Protein AF-A0A932SUT6-F1 (afdb_monomer_lite)

Radius of gyration: 27.33 Å; chains: 1; bounding box: 60×57×84 Å

Structure (mmCIF, N/CA/C/O backbone):
data_AF-A0A932SUT6-F1
#
_entry.id   AF-A0A932SUT6-F1
#
loop_
_atom_site.group_PDB
_atom_site.id
_atom_site.type_symbol
_atom_site.label_atom_id
_atom_site.label_alt_id
_atom_site.label_comp_id
_atom_site.label_asym_id
_atom_site.label_entity_id
_atom_site.label_seq_id
_atom_site.pdbx_PDB_ins_code
_atom_site.Cartn_x
_atom_site.Cartn_y
_atom_site.C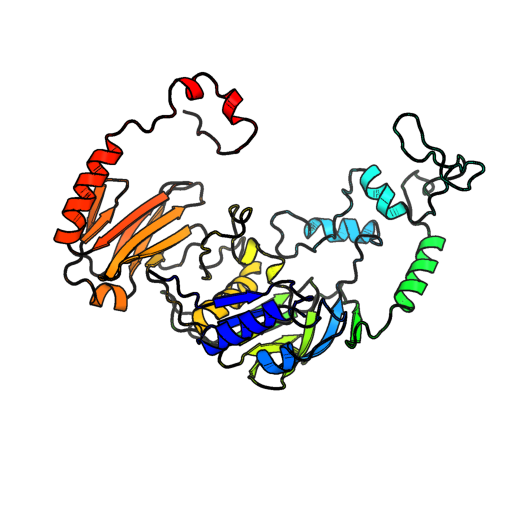artn_z
_atom_site.occupancy
_atom_site.B_iso_or_equiv
_atom_site.auth_seq_id
_atom_site.auth_comp_id
_atom_site.auth_asym_id
_atom_site.auth_atom_id
_atom_site.pdbx_PDB_model_num
ATOM 1 N N . CYS A 1 1 ? 3.742 11.958 24.070 1.00 36.28 1 CYS A N 1
ATOM 2 C CA . CYS A 1 1 ? 3.672 10.869 23.073 1.00 36.28 1 CYS A CA 1
ATOM 3 C C . CYS A 1 1 ? 4.644 11.099 21.917 1.00 36.28 1 CYS A C 1
ATOM 5 O O . CYS A 1 1 ? 4.339 11.877 21.024 1.00 36.28 1 CYS A O 1
ATOM 7 N N . LEU A 1 2 ? 5.806 10.439 21.913 1.00 37.38 2 LEU A N 1
ATOM 8 C CA . LEU A 1 2 ? 6.631 10.325 20.704 1.00 37.38 2 LEU A CA 1
ATOM 9 C C . LEU A 1 2 ? 6.022 9.222 19.827 1.00 37.38 2 LEU A C 1
ATOM 11 O O . LEU A 1 2 ? 5.922 8.076 20.261 1.00 37.38 2 LEU A O 1
ATOM 15 N N . LEU A 1 3 ? 5.568 9.572 18.623 1.00 51.16 3 LEU A N 1
ATOM 16 C CA . LEU A 1 3 ? 5.090 8.610 17.629 1.00 51.16 3 LEU A CA 1
ATOM 17 C C . LEU A 1 3 ? 6.241 7.658 17.268 1.00 51.16 3 LEU A C 1
ATOM 19 O O . LEU A 1 3 ? 7.217 8.071 16.644 1.00 51.16 3 LEU A O 1
ATOM 23 N N . ARG A 1 4 ? 6.146 6.384 17.666 1.00 65.75 4 ARG A N 1
ATOM 24 C CA . ARG A 1 4 ? 7.080 5.346 17.215 1.00 65.75 4 ARG A CA 1
ATOM 25 C C . ARG A 1 4 ? 6.541 4.732 15.930 1.00 65.75 4 ARG A C 1
ATOM 27 O O . ARG A 1 4 ? 5.592 3.955 15.961 1.00 65.75 4 ARG A O 1
ATOM 34 N N . PHE A 1 5 ? 7.154 5.073 14.804 1.00 72.12 5 PHE A N 1
ATOM 35 C CA . PHE A 1 5 ? 6.900 4.383 13.543 1.00 72.12 5 PHE A CA 1
ATOM 36 C C . PHE A 1 5 ? 7.447 2.950 13.628 1.00 72.12 5 PHE A C 1
ATOM 38 O O . PHE A 1 5 ? 8.544 2.734 14.140 1.00 72.12 5 PHE A O 1
ATOM 45 N N . LEU A 1 6 ? 6.672 1.971 13.156 1.00 78.56 6 LEU A N 1
ATOM 46 C CA . LEU A 1 6 ? 7.059 0.550 13.145 1.00 78.56 6 LEU A CA 1
ATOM 47 C C . LEU A 1 6 ? 7.324 0.027 11.727 1.00 78.56 6 LEU A C 1
ATOM 49 O O . LEU A 1 6 ? 8.069 -0.934 11.556 1.00 78.56 6 LEU A O 1
ATOM 53 N N . VAL A 1 7 ? 6.766 0.694 10.711 1.00 80.00 7 VAL A N 1
ATOM 54 C CA . VAL A 1 7 ? 6.888 0.323 9.298 1.00 80.00 7 VAL A CA 1
ATOM 55 C C . VAL A 1 7 ? 7.366 1.521 8.480 1.00 80.00 7 VAL A C 1
ATOM 57 O O . VAL A 1 7 ? 6.833 2.619 8.634 1.00 80.00 7 VAL A O 1
ATOM 60 N N . GLY A 1 8 ? 8.336 1.302 7.594 1.00 81.94 8 GLY A N 1
ATOM 61 C CA . GLY A 1 8 ? 8.723 2.227 6.528 1.00 81.94 8 GLY A CA 1
ATOM 62 C C . GLY A 1 8 ? 8.463 1.604 5.156 1.00 81.94 8 GLY A C 1
ATOM 63 O O . GLY A 1 8 ? 8.721 0.417 4.963 1.00 81.94 8 GLY A O 1
ATOM 64 N N . ILE A 1 9 ? 7.957 2.386 4.203 1.00 78.44 9 ILE A N 1
ATOM 65 C CA . ILE A 1 9 ? 7.637 1.921 2.846 1.00 78.44 9 ILE A CA 1
ATOM 66 C C . ILE A 1 9 ? 8.390 2.791 1.833 1.00 78.44 9 ILE A C 1
ATOM 68 O O . ILE A 1 9 ? 8.208 4.005 1.803 1.00 78.44 9 ILE A O 1
ATOM 72 N N . ALA A 1 10 ? 9.230 2.171 1.004 1.00 78.69 10 ALA A N 1
ATOM 73 C CA . ALA A 1 10 ? 9.975 2.814 -0.076 1.00 78.69 10 ALA A CA 1
ATOM 74 C C . ALA A 1 10 ? 9.474 2.301 -1.435 1.00 78.69 10 ALA A C 1
ATOM 76 O O . ALA A 1 10 ? 9.824 1.202 -1.869 1.00 78.69 10 ALA A O 1
ATOM 77 N N . ILE A 1 11 ? 8.639 3.098 -2.103 1.00 73.62 11 ILE A N 1
ATOM 78 C CA . ILE A 1 11 ? 8.033 2.762 -3.397 1.00 73.62 11 ILE A CA 1
ATOM 79 C C . ILE A 1 11 ? 8.591 3.682 -4.477 1.00 73.62 11 ILE A C 1
ATOM 81 O O . ILE A 1 11 ? 8.697 4.892 -4.278 1.00 73.62 11 ILE A O 1
ATOM 85 N N . GLY A 1 12 ? 8.957 3.106 -5.624 1.00 67.81 12 GLY A N 1
ATOM 86 C CA . GLY A 1 12 ? 9.395 3.862 -6.802 1.00 67.81 12 GLY A CA 1
ATOM 87 C C . GLY A 1 12 ? 10.637 4.730 -6.575 1.00 67.81 12 GLY A C 1
ATOM 88 O O . GLY A 1 12 ? 10.921 5.619 -7.371 1.00 67.81 12 GLY A O 1
ATOM 89 N N . SER A 1 13 ? 11.383 4.464 -5.504 1.00 67.56 13 SER A N 1
ATOM 90 C CA . SER A 1 13 ? 12.487 5.288 -5.015 1.00 67.56 13 SER A CA 1
ATOM 91 C C . SER A 1 13 ? 13.825 4.732 -5.502 1.00 67.56 13 SER A C 1
ATOM 93 O O . SER A 1 13 ? 14.709 4.460 -4.695 1.00 67.56 13 SER A O 1
ATOM 95 N N . GLU A 1 14 ? 13.956 4.480 -6.811 1.00 79.69 14 GLU A N 1
ATOM 96 C CA . GLU A 1 14 ? 15.175 3.909 -7.426 1.00 79.69 14 GLU A CA 1
ATOM 97 C C . GLU A 1 14 ? 16.421 4.714 -7.028 1.00 79.69 14 GLU A C 1
ATOM 99 O O . GLU A 1 14 ? 17.434 4.159 -6.598 1.00 79.69 14 GLU A O 1
ATOM 104 N N . TRP A 1 15 ? 16.274 6.035 -7.068 1.00 80.62 15 TRP A N 1
ATOM 105 C CA . TRP A 1 15 ? 17.271 7.024 -6.696 1.00 80.62 15 TRP A CA 1
ATOM 106 C C . TRP A 1 15 ? 17.143 7.412 -5.222 1.00 80.62 15 TRP A C 1
ATOM 108 O O . TRP A 1 15 ? 16.078 7.815 -4.759 1.00 80.62 15 TRP A O 1
ATOM 118 N N . SER A 1 16 ? 18.244 7.325 -4.477 1.00 83.69 16 SER A N 1
ATOM 119 C CA . SER A 1 16 ? 18.289 7.663 -3.052 1.00 83.69 16 SER A CA 1
ATOM 120 C C . SER A 1 16 ? 19.526 8.486 -2.69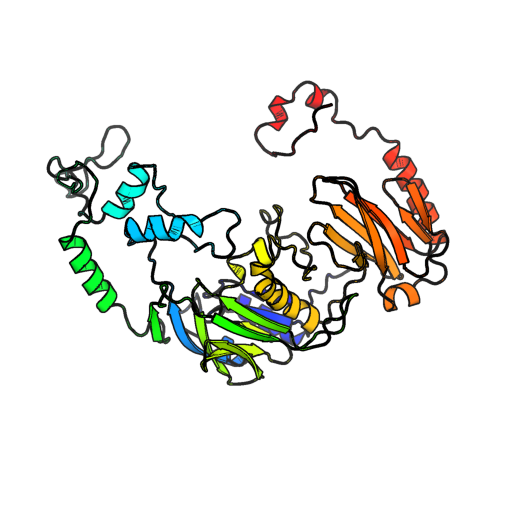8 1.00 83.69 16 SER A C 1
ATOM 122 O O . SER A 1 16 ? 20.568 8.388 -3.347 1.00 83.69 16 SER A O 1
ATOM 124 N N . THR A 1 17 ? 19.433 9.293 -1.640 1.00 85.69 17 THR A N 1
ATOM 125 C CA . THR A 1 17 ? 20.582 10.017 -1.075 1.00 85.69 17 THR A CA 1
ATOM 126 C C . THR A 1 17 ? 21.225 9.226 0.072 1.00 85.69 17 THR A C 1
ATOM 128 O O . THR A 1 17 ? 20.545 8.418 0.720 1.00 85.69 17 THR A O 1
ATOM 131 N N . PRO A 1 18 ? 22.504 9.489 0.410 1.00 86.12 18 PRO A N 1
ATOM 132 C CA . PRO A 1 18 ? 23.139 8.905 1.593 1.00 86.12 18 PRO A CA 1
ATOM 133 C C . PRO A 1 18 ? 22.350 9.148 2.888 1.00 86.1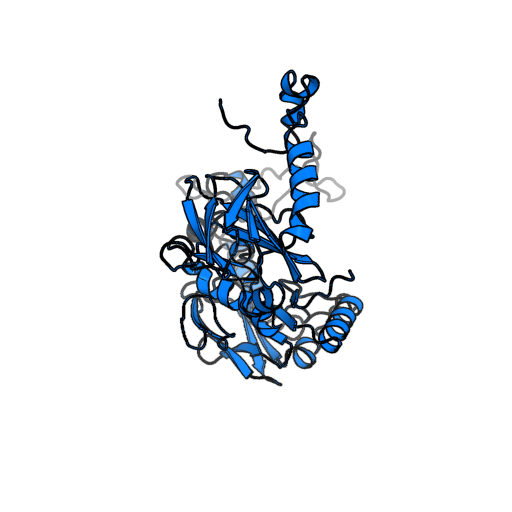2 18 PRO A C 1
ATOM 135 O O . PRO A 1 18 ? 22.270 8.267 3.742 1.00 86.12 18 PRO A O 1
ATOM 138 N N . ALA A 1 19 ? 21.713 10.318 3.014 1.00 85.44 19 ALA A N 1
ATOM 139 C CA . ALA A 1 19 ? 20.910 10.675 4.179 1.00 85.44 19 ALA A CA 1
ATOM 140 C C . ALA A 1 19 ? 19.664 9.787 4.335 1.00 85.44 19 ALA A C 1
ATOM 142 O O . ALA A 1 19 ? 19.382 9.327 5.441 1.00 85.44 19 ALA A O 1
ATOM 143 N N . ILE A 1 20 ? 18.940 9.503 3.243 1.00 84.75 20 ILE A N 1
ATOM 144 C CA . ILE A 1 20 ? 17.775 8.602 3.273 1.00 84.75 20 ILE A CA 1
ATOM 145 C C . ILE A 1 20 ? 18.210 7.192 3.672 1.00 84.75 20 ILE A C 1
ATOM 147 O O . ILE A 1 20 ? 17.610 6.591 4.560 1.00 84.75 20 ILE A O 1
ATOM 151 N N . ARG A 1 21 ? 19.292 6.686 3.074 1.00 90.12 21 ARG A N 1
ATOM 152 C CA . ARG A 1 21 ? 19.823 5.353 3.390 1.00 90.12 21 ARG A CA 1
ATOM 153 C C . ARG A 1 21 ? 20.239 5.229 4.850 1.00 90.12 21 ARG A C 1
ATOM 155 O O . ARG A 1 21 ? 19.906 4.235 5.485 1.00 90.12 21 ARG A O 1
ATOM 162 N N . ARG A 1 22 ? 20.890 6.257 5.404 1.00 89.62 22 ARG A N 1
ATOM 163 C CA . ARG A 1 22 ? 21.226 6.309 6.832 1.00 89.62 22 ARG A CA 1
ATOM 164 C C . ARG A 1 22 ? 19.975 6.255 7.709 1.00 89.62 22 ARG A C 1
ATOM 166 O O . ARG A 1 22 ? 19.921 5.424 8.602 1.00 89.62 22 ARG A O 1
ATOM 173 N N . ARG A 1 23 ? 18.945 7.054 7.406 1.00 89.50 23 ARG A N 1
ATOM 174 C CA . ARG A 1 23 ? 17.670 7.030 8.150 1.00 89.50 23 ARG A CA 1
ATOM 175 C C . ARG A 1 23 ? 16.991 5.661 8.103 1.00 89.50 23 ARG A C 1
ATOM 177 O O . ARG A 1 23 ? 16.452 5.225 9.112 1.00 89.50 23 ARG A O 1
ATOM 184 N N . ILE A 1 24 ? 17.033 4.982 6.956 1.00 90.88 24 ILE A N 1
ATOM 185 C CA . ILE A 1 24 ? 16.520 3.613 6.809 1.00 90.88 24 ILE A CA 1
ATOM 186 C C . ILE A 1 24 ? 17.317 2.647 7.692 1.00 90.88 24 ILE A C 1
ATOM 188 O O . ILE A 1 24 ? 16.717 1.870 8.431 1.00 90.88 24 ILE A O 1
ATOM 192 N N . SER A 1 25 ? 18.649 2.714 7.663 1.00 93.38 25 SER A N 1
ATOM 193 C CA . SER A 1 25 ? 19.502 1.885 8.521 1.00 93.38 25 SER A CA 1
ATOM 194 C C . SER A 1 25 ? 19.255 2.137 10.010 1.00 93.38 25 SER A C 1
ATOM 196 O O . SER A 1 25 ? 19.101 1.181 10.765 1.00 93.38 25 SER A O 1
ATOM 198 N N . ASP A 1 26 ? 19.157 3.401 10.429 1.00 92.06 26 ASP A N 1
ATOM 199 C CA . ASP A 1 26 ? 18.882 3.786 11.818 1.00 92.06 26 ASP A CA 1
ATOM 200 C C . ASP A 1 26 ? 17.499 3.277 12.264 1.00 92.06 26 ASP A C 1
ATOM 202 O O . ASP A 1 26 ? 17.340 2.733 13.358 1.00 92.06 26 ASP A O 1
ATOM 206 N N . PHE A 1 27 ? 16.498 3.383 11.387 1.00 90.62 27 PHE A N 1
ATOM 207 C CA . PHE A 1 27 ? 15.150 2.876 11.630 1.00 90.62 27 PHE A CA 1
ATOM 208 C C . PHE A 1 27 ? 15.115 1.349 11.793 1.00 90.62 27 PHE A C 1
ATOM 210 O O . PHE A 1 27 ? 14.490 0.834 12.724 1.00 90.62 27 PHE A O 1
ATOM 217 N N . LEU A 1 28 ? 15.829 0.618 10.934 1.00 92.50 28 LEU A N 1
ATOM 218 C CA . LEU A 1 28 ? 15.974 -0.837 11.032 1.00 92.50 28 LEU A CA 1
ATOM 219 C C . LEU A 1 28 ? 16.715 -1.253 12.309 1.00 92.50 28 LEU A C 1
ATOM 221 O O . LEU A 1 28 ? 16.323 -2.229 12.954 1.00 92.50 28 LEU A O 1
ATOM 225 N N . ALA A 1 29 ? 17.753 -0.506 12.699 1.00 91.94 29 ALA A N 1
ATOM 226 C CA . ALA A 1 29 ? 18.497 -0.728 13.938 1.00 91.94 29 ALA A CA 1
ATOM 227 C C . ALA A 1 29 ? 17.623 -0.504 15.185 1.00 91.94 29 ALA A C 1
ATOM 229 O O . ALA A 1 29 ? 17.753 -1.233 16.167 1.00 91.94 29 ALA A O 1
ATOM 230 N N . ALA A 1 30 ? 16.669 0.430 15.123 1.00 89.94 30 ALA A N 1
ATOM 231 C CA . ALA A 1 30 ? 15.665 0.662 16.166 1.00 89.94 30 ALA A CA 1
ATOM 232 C C . ALA A 1 30 ? 14.530 -0.392 16.201 1.00 89.94 30 ALA A C 1
ATOM 234 O O . ALA A 1 30 ? 13.571 -0.259 16.976 1.00 89.94 30 ALA A O 1
ATOM 235 N N . GLY A 1 31 ? 14.624 -1.440 15.374 1.00 89.38 31 GLY A N 1
ATOM 236 C CA . GLY A 1 31 ? 13.661 -2.539 15.292 1.00 89.38 31 GLY A CA 1
ATOM 237 C C . GLY A 1 31 ? 12.477 -2.281 14.360 1.00 89.38 31 GLY A C 1
ATOM 238 O O . GLY A 1 31 ? 11.514 -3.044 14.400 1.00 89.38 31 GLY A O 1
ATOM 239 N N . GLY A 1 32 ? 12.523 -1.224 13.547 1.00 89.88 32 GLY A N 1
ATOM 240 C CA . GLY A 1 32 ? 11.532 -0.991 12.501 1.00 89.88 32 GLY A CA 1
ATOM 241 C C . GLY A 1 32 ? 11.623 -2.026 11.379 1.00 89.88 32 GLY A C 1
ATOM 242 O O . GLY A 1 32 ? 12.648 -2.691 11.209 1.00 89.88 32 GLY A O 1
ATOM 243 N N . VAL A 1 33 ? 10.553 -2.149 10.594 1.00 89.75 33 VAL A N 1
ATOM 244 C CA . VAL A 1 33 ? 10.507 -2.999 9.397 1.00 89.75 33 VAL A CA 1
ATOM 245 C C . VAL A 1 33 ? 10.392 -2.144 8.149 1.00 89.75 33 VAL A C 1
ATOM 247 O O . VAL A 1 33 ? 9.559 -1.241 8.095 1.00 89.75 33 VAL A O 1
ATOM 250 N N . VAL A 1 34 ? 11.193 -2.439 7.127 1.00 89.62 34 VAL A N 1
ATOM 251 C CA . VAL A 1 34 ? 11.160 -1.692 5.864 1.00 89.62 34 VAL A CA 1
ATOM 252 C C . VAL A 1 34 ? 10.713 -2.576 4.713 1.00 89.62 34 VAL A C 1
ATOM 254 O O . VAL A 1 34 ? 11.260 -3.655 4.480 1.00 89.62 34 VAL A O 1
ATOM 257 N N . PHE A 1 35 ? 9.731 -2.079 3.974 1.00 87.56 35 PHE A N 1
ATOM 258 C CA . PHE A 1 35 ? 9.303 -2.616 2.695 1.00 87.56 35 PHE A CA 1
ATOM 259 C C . PHE A 1 35 ? 9.889 -1.772 1.563 1.00 87.56 35 PHE A C 1
ATOM 261 O O . PHE A 1 35 ? 9.791 -0.543 1.599 1.00 87.56 35 PHE A O 1
ATOM 268 N N . ALA A 1 36 ? 10.465 -2.413 0.550 1.00 87.56 36 ALA A N 1
ATOM 269 C CA . ALA A 1 36 ? 10.911 -1.747 -0.670 1.00 87.56 36 ALA A CA 1
ATOM 270 C C . ALA A 1 36 ? 10.482 -2.531 -1.908 1.00 87.56 36 ALA A C 1
ATOM 272 O O . ALA A 1 36 ? 10.406 -3.760 -1.869 1.00 87.56 36 ALA A O 1
ATOM 273 N N . ASN A 1 37 ? 10.232 -1.826 -3.012 1.00 83.06 37 ASN A N 1
ATOM 274 C CA . ASN A 1 37 ? 9.778 -2.460 -4.244 1.00 83.06 37 ASN A CA 1
ATOM 275 C C . ASN A 1 37 ? 10.681 -2.210 -5.459 1.00 83.06 37 ASN A C 1
ATOM 277 O O . ASN A 1 37 ? 11.466 -1.257 -5.478 1.00 83.06 37 ASN A O 1
ATOM 281 N N . ALA A 1 38 ? 10.535 -3.061 -6.475 1.00 82.69 38 ALA A N 1
ATOM 282 C CA . ALA A 1 38 ? 11.292 -3.054 -7.721 1.00 82.69 38 ALA A CA 1
ATOM 283 C C . ALA A 1 38 ? 12.791 -2.848 -7.472 1.00 82.69 38 ALA A C 1
ATOM 285 O O . ALA A 1 38 ? 13.417 -3.616 -6.752 1.00 82.69 38 ALA A O 1
ATOM 286 N N . ASP A 1 39 ? 13.384 -1.813 -8.045 1.00 83.81 39 ASP A N 1
ATOM 287 C CA . ASP A 1 39 ? 14.780 -1.447 -7.848 1.00 83.81 39 ASP A CA 1
ATOM 288 C C . ASP A 1 39 ? 14.963 -0.213 -6.957 1.00 83.81 39 ASP A C 1
ATOM 290 O O . ASP A 1 39 ? 15.934 0.531 -7.097 1.00 83.81 39 ASP A O 1
ATOM 294 N N . SER A 1 40 ? 14.050 0.010 -6.013 1.00 83.94 40 SER A N 1
ATOM 295 C CA . SER A 1 40 ? 14.180 1.088 -5.032 1.00 83.94 40 SER A CA 1
ATOM 296 C C . SER A 1 40 ? 15.494 0.997 -4.243 1.00 83.94 40 SER A C 1
ATOM 298 O O . SER A 1 40 ? 15.972 -0.089 -3.916 1.00 83.94 40 SER A O 1
ATOM 300 N N . LEU A 1 41 ? 16.049 2.164 -3.898 1.00 88.12 41 LEU A N 1
ATOM 301 C CA . LEU A 1 41 ? 17.236 2.361 -3.055 1.00 88.12 41 LEU A CA 1
ATOM 302 C C . LEU A 1 41 ? 18.541 1.829 -3.658 1.00 88.12 41 LEU A C 1
ATOM 304 O O . LEU A 1 41 ? 19.514 1.593 -2.942 1.00 88.12 41 LEU A O 1
ATOM 308 N N . SER A 1 42 ? 18.560 1.635 -4.972 1.00 89.44 42 SER A N 1
ATOM 309 C CA . SER A 1 42 ? 19.663 0.982 -5.665 1.00 89.44 42 SER A CA 1
ATOM 310 C C . SER A 1 42 ? 20.609 1.944 -6.365 1.00 89.44 42 SER A C 1
ATOM 312 O O . SER A 1 42 ? 21.753 1.572 -6.612 1.00 89.44 42 SER A O 1
ATOM 314 N N . LEU A 1 43 ? 20.175 3.176 -6.633 1.00 88.75 43 LEU A N 1
ATOM 315 C CA . LEU A 1 43 ? 21.001 4.230 -7.208 1.00 88.75 43 LEU A CA 1
ATOM 316 C C . LEU A 1 43 ? 21.272 5.330 -6.189 1.00 88.75 43 LEU A C 1
ATOM 318 O O . LEU A 1 43 ? 20.410 5.716 -5.389 1.00 88.75 43 LEU A O 1
ATOM 322 N N . ASP A 1 44 ? 22.489 5.855 -6.244 1.00 84.94 44 ASP A N 1
ATOM 323 C CA . ASP A 1 44 ? 22.898 7.011 -5.470 1.00 84.94 44 ASP A CA 1
ATOM 324 C C . ASP A 1 44 ? 22.791 8.295 -6.296 1.00 84.94 44 ASP A C 1
ATOM 326 O O . ASP A 1 44 ? 23.471 8.453 -7.309 1.00 84.94 44 ASP A O 1
ATOM 330 N N . ILE A 1 45 ? 21.968 9.236 -5.825 1.00 83.31 45 ILE A N 1
ATOM 331 C CA . ILE A 1 45 ? 21.751 10.528 -6.497 1.00 83.31 45 ILE A CA 1
ATOM 332 C C . ILE A 1 45 ? 23.057 11.313 -6.638 1.00 83.31 45 ILE A C 1
ATOM 334 O O . ILE A 1 45 ? 23.277 11.930 -7.673 1.00 83.31 45 ILE A O 1
ATOM 338 N N . SER A 1 46 ? 23.937 11.279 -5.632 1.00 79.69 46 SER A N 1
ATOM 339 C CA . SER A 1 46 ? 25.179 12.062 -5.663 1.00 79.69 46 SER A CA 1
ATOM 340 C C . SER A 1 46 ? 26.191 11.577 -6.697 1.00 79.69 46 SER A C 1
ATOM 342 O O . SER A 1 46 ? 26.966 12.381 -7.203 1.00 79.69 46 SER A O 1
ATOM 344 N N . THR A 1 47 ? 26.219 10.278 -6.994 1.00 82.81 47 THR A N 1
ATOM 345 C CA . THR A 1 47 ? 27.251 9.687 -7.860 1.00 82.81 47 THR A CA 1
ATOM 346 C C . THR A 1 47 ? 26.717 9.182 -9.193 1.00 82.81 47 THR A C 1
ATOM 348 O O . THR A 1 47 ? 27.511 8.887 -10.085 1.00 82.81 47 THR A O 1
ATOM 351 N N . GLY A 1 48 ? 25.398 9.041 -9.339 1.00 81.06 48 GLY A N 1
ATOM 352 C CA . GLY A 1 48 ? 24.789 8.410 -10.510 1.00 81.06 48 GLY A CA 1
ATOM 353 C C . GLY A 1 48 ? 25.081 6.914 -10.618 1.00 81.06 48 GLY A C 1
ATOM 354 O O . GLY A 1 48 ? 24.857 6.325 -11.670 1.00 81.06 48 GLY A O 1
ATOM 355 N N . ARG A 1 49 ? 25.621 6.292 -9.562 1.00 84.19 49 ARG A N 1
ATOM 356 C CA . ARG A 1 49 ? 26.072 4.898 -9.580 1.00 84.19 49 ARG A CA 1
ATOM 357 C C . ARG A 1 49 ? 25.142 3.999 -8.791 1.00 84.19 49 ARG A C 1
ATOM 359 O O . ARG A 1 49 ? 24.514 4.411 -7.813 1.00 84.19 49 ARG A O 1
ATOM 366 N N . ARG A 1 50 ? 25.115 2.736 -9.208 1.00 87.81 50 ARG A N 1
ATOM 367 C CA . ARG A 1 50 ? 24.473 1.669 -8.455 1.00 87.81 50 ARG A CA 1
ATOM 368 C C . ARG A 1 50 ? 25.298 1.319 -7.227 1.00 87.81 50 ARG A C 1
ATOM 370 O O . ARG A 1 50 ? 26.526 1.291 -7.275 1.00 87.81 50 ARG A O 1
ATOM 377 N N . ILE A 1 51 ? 24.600 1.079 -6.129 1.00 91.31 51 ILE A N 1
ATOM 378 C CA . ILE A 1 51 ? 25.177 0.792 -4.819 1.00 91.31 51 ILE A CA 1
ATOM 379 C C . ILE A 1 51 ? 24.652 -0.542 -4.300 1.00 91.31 51 ILE A C 1
ATOM 381 O O . ILE A 1 51 ? 23.572 -0.998 -4.668 1.00 91.31 51 ILE A O 1
ATOM 385 N N . ASP A 1 52 ? 25.403 -1.150 -3.391 1.00 91.88 52 ASP A N 1
ATOM 386 C CA . ASP A 1 52 ? 25.093 -2.451 -2.794 1.00 91.88 52 ASP A CA 1
ATOM 387 C C . ASP A 1 52 ? 24.110 -2.369 -1.613 1.00 91.88 52 ASP A C 1
ATOM 389 O O . ASP A 1 52 ? 23.974 -3.313 -0.838 1.00 91.88 52 ASP A O 1
ATOM 393 N N . PHE A 1 53 ? 23.398 -1.248 -1.459 1.00 94.19 53 PHE A N 1
ATOM 394 C CA . PHE A 1 53 ? 22.457 -1.058 -0.356 1.00 94.19 53 PHE A CA 1
ATOM 395 C C . PHE A 1 53 ? 21.331 -2.111 -0.343 1.00 94.19 53 PHE A C 1
ATOM 397 O O . PHE A 1 53 ? 21.105 -2.687 0.723 1.00 94.19 53 PHE A O 1
ATOM 404 N N . PRO A 1 54 ? 20.670 -2.454 -1.472 1.00 94.06 54 PRO A N 1
ATOM 405 C CA . PRO A 1 54 ? 19.698 -3.551 -1.494 1.00 94.06 54 PRO A CA 1
ATOM 406 C C . PRO A 1 54 ? 20.310 -4.901 -1.096 1.00 94.06 54 PRO A C 1
ATOM 408 O O . PRO A 1 54 ? 19.705 -5.655 -0.337 1.00 94.06 54 PRO A O 1
ATOM 411 N N . GLU A 1 55 ? 21.543 -5.176 -1.522 1.00 95.19 55 GLU A N 1
ATOM 412 C CA . GLU A 1 55 ? 22.249 -6.417 -1.186 1.00 95.19 55 GLU A CA 1
ATOM 413 C C . GLU A 1 55 ? 22.561 -6.497 0.311 1.00 95.19 55 GLU A C 1
ATOM 415 O O . GLU A 1 55 ? 22.288 -7.519 0.941 1.00 95.19 55 GLU A O 1
ATOM 420 N N . LYS A 1 56 ? 23.046 -5.403 0.906 1.00 94.88 56 LYS A N 1
ATOM 421 C CA . LYS A 1 56 ? 23.388 -5.326 2.334 1.00 94.88 56 LYS A CA 1
ATOM 422 C C . LYS A 1 56 ? 22.172 -5.303 3.260 1.00 94.88 56 LYS A C 1
ATOM 424 O O . LYS A 1 56 ? 22.235 -5.863 4.349 1.00 94.88 56 LYS A O 1
ATOM 429 N N . VAL A 1 57 ? 21.096 -4.619 2.869 1.00 95.38 57 VAL A N 1
ATOM 430 C CA . VAL A 1 57 ? 19.960 -4.307 3.760 1.00 95.38 57 VAL A CA 1
ATOM 431 C C . VAL A 1 57 ? 18.749 -5.203 3.506 1.00 95.38 57 VAL A C 1
ATOM 433 O O . VAL A 1 57 ? 18.051 -5.600 4.441 1.00 95.38 57 VAL A O 1
ATOM 436 N N . PHE A 1 58 ? 18.495 -5.548 2.247 1.00 95.31 58 PHE A N 1
ATOM 437 C CA . PHE A 1 58 ? 17.369 -6.392 1.842 1.00 95.31 58 PHE A CA 1
ATOM 438 C C . PHE A 1 58 ? 17.793 -7.818 1.490 1.00 95.31 58 PHE A C 1
ATOM 440 O O . PHE A 1 58 ? 16.931 -8.660 1.254 1.00 95.31 58 PHE A O 1
ATOM 447 N N . GLY A 1 59 ? 19.098 -8.107 1.490 1.00 96.31 59 GLY A N 1
ATOM 448 C CA . GLY A 1 59 ? 19.605 -9.445 1.213 1.00 96.31 59 GLY A CA 1
ATOM 449 C C . GLY A 1 59 ? 19.404 -9.871 -0.235 1.00 96.31 59 GLY A C 1
ATOM 450 O O . GLY A 1 59 ? 19.249 -11.059 -0.506 1.00 96.31 59 GLY A O 1
ATOM 451 N N . VAL A 1 60 ? 19.380 -8.923 -1.171 1.00 96.31 60 VAL A N 1
ATOM 452 C CA . VAL A 1 60 ? 19.154 -9.211 -2.588 1.00 96.31 60 VAL A CA 1
ATOM 453 C C . VAL A 1 60 ? 20.149 -8.482 -3.477 1.00 96.31 60 VAL A C 1
ATOM 455 O O . VAL A 1 60 ? 20.285 -7.260 -3.427 1.00 96.31 60 VAL A O 1
ATOM 458 N N . LYS A 1 61 ? 20.811 -9.237 -4.352 1.00 94.81 61 LYS A N 1
ATOM 459 C CA . LYS A 1 61 ? 21.590 -8.683 -5.455 1.00 94.81 61 LYS A CA 1
ATOM 460 C C . LYS A 1 61 ? 20.741 -8.717 -6.716 1.00 94.81 61 LYS A C 1
ATOM 462 O O . LYS A 1 61 ? 20.351 -9.792 -7.163 1.00 94.81 61 LYS A O 1
ATOM 467 N N . PHE A 1 62 ? 20.443 -7.554 -7.281 1.00 93.38 62 PHE A N 1
ATOM 468 C CA . PHE A 1 62 ? 19.670 -7.484 -8.517 1.00 93.38 62 PHE A CA 1
ATOM 469 C C . PHE A 1 62 ? 20.473 -8.049 -9.687 1.00 93.38 62 PHE A C 1
ATOM 471 O O . PHE A 1 62 ? 21.661 -7.761 -9.825 1.00 93.38 62 PHE A O 1
ATOM 478 N N . GLU A 1 63 ? 19.811 -8.849 -10.513 1.00 92.19 63 GLU A N 1
ATOM 479 C CA . GLU A 1 63 ? 20.428 -9.504 -11.668 1.00 92.19 63 GLU A CA 1
ATOM 480 C C . GLU A 1 63 ? 19.919 -8.895 -12.967 1.00 92.19 63 GLU A C 1
ATOM 482 O O . GLU A 1 63 ? 20.707 -8.588 -13.859 1.00 92.19 63 GLU A O 1
ATOM 487 N N . HIS A 1 64 ? 18.606 -8.674 -13.059 1.00 91.31 64 HIS A N 1
ATOM 488 C CA . HIS A 1 64 ? 17.984 -8.195 -14.286 1.00 91.31 64 HIS A CA 1
ATOM 489 C C . HIS A 1 64 ? 16.748 -7.350 -13.988 1.00 91.31 64 HIS A C 1
ATOM 491 O O . HIS A 1 64 ? 15.958 -7.678 -13.098 1.00 91.31 64 HIS A O 1
ATOM 497 N N . LYS A 1 65 ? 16.555 -6.277 -14.754 1.00 88.25 65 LYS A N 1
ATOM 498 C CA . LYS A 1 65 ? 15.341 -5.458 -14.730 1.00 88.25 65 LYS A CA 1
ATOM 499 C C . LYS A 1 65 ? 14.603 -5.600 -16.053 1.00 88.25 65 LYS A C 1
ATOM 501 O O . LYS A 1 65 ? 15.075 -5.176 -17.104 1.00 88.25 65 LYS A O 1
ATOM 506 N N . TYR A 1 66 ? 13.426 -6.196 -15.991 1.00 84.25 66 TYR A N 1
ATOM 507 C CA . TYR A 1 66 ? 12.512 -6.299 -17.111 1.00 84.25 66 TYR A CA 1
ATOM 508 C C . TYR A 1 66 ? 11.636 -5.056 -17.137 1.00 84.25 66 TYR A C 1
ATOM 510 O O . TYR A 1 66 ? 10.868 -4.798 -16.208 1.00 84.25 66 TYR A O 1
ATOM 518 N N . LYS A 1 67 ? 11.804 -4.253 -18.180 1.00 74.31 67 LYS A N 1
ATOM 519 C CA . LYS A 1 67 ? 11.077 -3.003 -18.373 1.00 74.31 67 LYS A CA 1
ATOM 520 C C . LYS A 1 67 ? 9.794 -3.286 -19.133 1.00 74.31 67 LYS A C 1
ATOM 522 O O . LYS A 1 67 ? 9.810 -4.022 -20.115 1.00 74.31 67 LYS A O 1
ATOM 527 N N . ASN A 1 68 ? 8.698 -2.666 -18.718 1.00 68.12 68 ASN A N 1
ATOM 528 C CA . ASN A 1 68 ? 7.560 -2.523 -19.613 1.00 68.12 68 ASN A CA 1
ATOM 529 C C . ASN A 1 68 ? 8.036 -1.786 -20.878 1.00 68.12 68 ASN A C 1
ATOM 531 O O . ASN A 1 68 ? 8.729 -0.774 -20.804 1.00 68.12 68 ASN A O 1
ATOM 535 N N . CYS A 1 69 ? 7.720 -2.332 -22.047 1.00 52.03 69 CYS A N 1
ATOM 536 C CA . CYS A 1 69 ? 8.303 -1.900 -23.325 1.00 52.03 69 CYS A CA 1
ATOM 537 C C . CYS A 1 69 ? 7.753 -0.576 -23.848 1.00 52.03 69 CYS A C 1
ATOM 539 O O . CYS A 1 69 ? 8.161 -0.115 -24.909 1.00 52.03 69 CYS A O 1
ATOM 541 N N . PHE A 1 70 ? 6.804 0.020 -23.137 1.00 54.34 70 PHE A N 1
ATOM 542 C CA . PHE A 1 70 ? 6.102 1.192 -23.610 1.00 54.34 70 PHE A CA 1
ATOM 543 C C . PHE A 1 70 ? 6.835 2.431 -23.127 1.00 54.34 70 PHE A C 1
ATOM 545 O O . PHE A 1 70 ? 6.664 2.896 -22.001 1.00 54.34 70 PHE A O 1
ATOM 552 N N . LEU A 1 71 ? 7.674 2.974 -24.002 1.00 48.25 71 LEU A N 1
ATOM 553 C CA . LEU A 1 71 ? 8.045 4.371 -23.895 1.00 48.25 71 LEU A CA 1
ATOM 554 C C . LEU A 1 71 ? 6.780 5.171 -24.248 1.00 48.25 71 LEU A C 1
ATOM 556 O O . LEU A 1 71 ? 6.271 5.024 -25.359 1.00 48.25 71 LEU A O 1
ATOM 560 N N . PRO A 1 72 ? 6.267 6.036 -23.353 1.00 43.94 72 PRO A N 1
ATOM 561 C CA . PRO A 1 72 ? 5.101 6.880 -23.635 1.00 43.94 72 PRO A CA 1
ATOM 562 C C . PRO A 1 72 ? 5.246 7.643 -24.960 1.00 43.94 72 PRO A C 1
ATOM 564 O O . PRO A 1 72 ? 4.290 7.899 -25.676 1.00 43.94 72 PRO A O 1
ATOM 567 N N . SER A 1 73 ? 6.485 7.973 -25.320 1.00 43.12 73 SER A N 1
ATOM 568 C CA . SER A 1 73 ? 6.813 8.682 -26.544 1.00 43.12 73 SER A CA 1
ATOM 569 C C . SER A 1 73 ? 6.793 7.822 -27.815 1.00 43.12 73 SER A C 1
ATOM 571 O O . SER A 1 73 ? 6.940 8.420 -28.877 1.00 43.12 73 SER A O 1
ATOM 573 N N . THR A 1 74 ? 6.681 6.485 -27.757 1.00 48.84 74 THR A N 1
ATOM 574 C CA . THR A 1 74 ? 6.842 5.546 -28.900 1.00 48.84 74 THR A CA 1
ATOM 575 C C . THR A 1 74 ? 5.630 4.667 -29.178 1.00 48.84 74 THR A C 1
ATOM 577 O O . THR A 1 74 ? 5.706 3.812 -30.053 1.00 48.84 74 THR A O 1
ATOM 580 N N . GLN A 1 75 ? 4.559 4.795 -28.402 1.00 54.59 75 GLN A N 1
ATOM 581 C CA . GLN A 1 75 ? 3.406 3.906 -28.503 1.00 54.59 75 GLN A CA 1
ATOM 582 C C . GLN A 1 75 ? 2.780 4.000 -29.904 1.00 54.59 75 GLN A C 1
ATOM 584 O O . GLN A 1 75 ? 2.699 5.078 -30.475 1.00 54.59 75 GLN A O 1
ATOM 589 N N . SER A 1 76 ? 2.358 2.892 -30.499 1.00 58.81 76 SER A N 1
ATOM 590 C CA . SER A 1 76 ? 1.565 2.876 -31.734 1.00 58.81 76 SER A CA 1
ATOM 591 C C . SER A 1 76 ? 0.075 3.086 -31.440 1.00 58.81 76 SER A C 1
ATOM 593 O O . SER A 1 76 ? -0.369 2.950 -30.303 1.00 58.81 76 SER A O 1
ATOM 595 N N . VAL A 1 77 ? -0.736 3.366 -32.470 1.00 58.66 77 VAL A N 1
ATOM 596 C CA . VAL A 1 77 ? -2.206 3.419 -32.315 1.00 58.66 77 VAL A CA 1
ATOM 597 C C . VAL A 1 77 ? -2.754 2.100 -31.787 1.00 58.66 77 VAL A C 1
ATOM 599 O O . VAL A 1 77 ? -3.570 2.115 -30.879 1.00 58.66 77 VAL A O 1
ATOM 602 N N . ALA A 1 78 ? -2.265 0.970 -32.302 1.00 60.91 78 ALA A N 1
ATOM 603 C CA . ALA A 1 78 ? -2.697 -0.348 -31.852 1.00 60.91 78 ALA A CA 1
ATOM 604 C C . ALA A 1 78 ? -2.317 -0.607 -30.384 1.00 60.91 78 ALA A C 1
ATOM 606 O O . ALA A 1 78 ? -3.108 -1.175 -29.640 1.00 60.91 78 ALA A O 1
ATOM 607 N N . GLU A 1 79 ? -1.139 -0.160 -29.937 1.00 58.88 79 GLU A N 1
ATOM 608 C CA . GLU A 1 79 ? -0.727 -0.266 -28.530 1.00 58.88 79 GLU A CA 1
ATOM 609 C C . GLU A 1 79 ? -1.492 0.699 -27.616 1.00 58.88 79 GLU A C 1
ATOM 611 O O . GLU A 1 79 ? -1.699 0.391 -26.446 1.00 58.88 79 GLU A O 1
ATOM 616 N N . ALA A 1 80 ? -1.917 1.858 -28.119 1.00 62.94 80 ALA A N 1
ATOM 617 C CA . ALA A 1 80 ? -2.774 2.791 -27.391 1.00 62.94 80 ALA A CA 1
ATOM 618 C C . ALA A 1 80 ? -4.216 2.271 -27.288 1.00 62.94 80 ALA A C 1
ATOM 620 O O . ALA A 1 80 ? -4.781 2.280 -26.199 1.00 62.94 80 ALA A O 1
ATOM 621 N N . GLU A 1 81 ? -4.780 1.729 -28.371 1.00 65.81 81 GLU A N 1
ATOM 622 C CA . GLU A 1 81 ? -6.073 1.032 -28.365 1.00 65.81 81 GLU A CA 1
ATOM 623 C C . GLU A 1 81 ? -6.042 -0.197 -27.443 1.00 65.81 81 GLU A C 1
ATOM 625 O O . GLU A 1 81 ? -6.962 -0.407 -26.655 1.00 65.81 81 GLU A O 1
ATOM 630 N N . TRP A 1 82 ? -4.955 -0.972 -27.476 1.00 68.12 82 TRP A N 1
ATOM 631 C CA . TRP A 1 82 ? -4.726 -2.088 -26.559 1.00 68.12 82 TRP A CA 1
ATOM 632 C C . TRP A 1 82 ? -4.599 -1.635 -25.098 1.00 68.12 82 TRP A C 1
ATOM 634 O O . TRP A 1 82 ? -5.063 -2.343 -24.208 1.00 68.12 82 TRP A O 1
ATOM 644 N N . ALA A 1 83 ? -4.002 -0.467 -24.834 1.00 63.03 83 ALA A N 1
ATOM 645 C CA . ALA A 1 83 ? -3.833 0.069 -23.484 1.00 63.03 83 ALA A CA 1
ATOM 646 C C . ALA A 1 83 ? -5.129 0.650 -22.885 1.00 63.03 83 ALA A C 1
ATOM 648 O O . ALA A 1 83 ? -5.232 0.737 -21.661 1.00 63.03 83 ALA A O 1
ATOM 649 N N . LEU A 1 84 ? -6.125 1.015 -23.705 1.00 64.38 84 LEU A N 1
ATOM 650 C CA . LEU A 1 84 ? -7.369 1.666 -23.259 1.00 64.38 84 LEU A CA 1
ATOM 651 C C . LEU A 1 84 ? -8.121 0.936 -22.136 1.00 64.38 84 LEU A C 1
ATOM 653 O O . LEU A 1 84 ? -8.539 1.597 -21.184 1.00 64.38 84 LEU A O 1
ATOM 657 N N . PRO A 1 85 ? -8.301 -0.398 -22.181 1.00 62.03 85 PRO A N 1
ATOM 658 C CA . PRO A 1 85 ? -8.961 -1.119 -21.097 1.00 62.03 85 PRO A CA 1
ATOM 659 C C . PRO A 1 85 ? -8.161 -1.073 -19.787 1.00 62.03 85 PRO A C 1
ATOM 661 O O . PRO A 1 85 ? -8.740 -1.194 -18.710 1.00 62.03 85 PRO A O 1
ATOM 664 N N . PHE A 1 86 ? -6.838 -0.890 -19.871 1.00 57.62 86 PHE A N 1
ATOM 665 C CA . PHE A 1 86 ? -5.927 -0.897 -18.730 1.00 57.62 86 PHE A CA 1
ATOM 666 C C . PHE A 1 86 ? -5.663 0.498 -18.152 1.00 57.62 86 PHE A C 1
ATOM 668 O O . PHE A 1 86 ? -5.301 0.574 -16.981 1.00 57.62 86 PHE A O 1
ATOM 675 N N . ASP A 1 87 ? -5.868 1.589 -18.896 1.00 55.12 87 ASP A N 1
ATOM 676 C CA . ASP A 1 87 ? -5.699 2.967 -18.400 1.00 55.12 87 ASP A CA 1
ATOM 677 C C . ASP A 1 87 ? -7.015 3.622 -17.953 1.00 55.12 87 ASP A C 1
ATOM 679 O O . ASP A 1 87 ? -7.356 4.751 -18.297 1.00 55.12 87 ASP A O 1
ATOM 683 N N . GLN A 1 88 ? -7.778 2.901 -17.139 1.00 55.16 88 GLN A N 1
ATOM 684 C CA . GLN A 1 88 ? -8.920 3.470 -16.427 1.00 55.16 88 GLN A CA 1
ATOM 685 C C . GLN A 1 88 ? -8.471 3.981 -15.056 1.00 55.16 88 GLN A C 1
ATOM 687 O O . GLN A 1 88 ? -7.565 3.419 -14.436 1.00 55.16 88 GLN A O 1
ATOM 692 N N . TYR A 1 89 ? -9.117 5.033 -14.539 1.00 50.28 89 TYR A N 1
ATOM 693 C CA . TYR A 1 89 ? -8.812 5.590 -13.210 1.00 50.28 89 TYR A CA 1
ATOM 694 C C . TYR A 1 89 ? -8.819 4.519 -12.102 1.00 50.28 89 TYR A C 1
ATOM 696 O O . TYR A 1 89 ? -8.026 4.577 -11.168 1.00 50.28 89 TYR A O 1
ATOM 704 N N . ASN A 1 90 ? -9.671 3.507 -12.241 1.00 50.31 90 ASN A N 1
ATOM 705 C CA . ASN A 1 90 ? -9.834 2.387 -11.322 1.00 50.31 90 ASN A CA 1
ATOM 706 C C . ASN A 1 90 ? -9.180 1.079 -11.811 1.00 50.31 90 ASN A C 1
ATOM 708 O O . ASN A 1 90 ? -9.424 0.034 -11.206 1.00 50.31 90 ASN A O 1
ATOM 712 N N . SER A 1 91 ? -8.379 1.091 -12.876 1.00 55.16 91 SER A N 1
ATOM 713 C CA . SER A 1 91 ? -7.703 -0.118 -13.345 1.00 55.16 91 SER A CA 1
ATOM 714 C C . SER A 1 91 ? -6.556 -0.490 -12.410 1.00 55.16 91 SER A C 1
ATOM 716 O O . SER A 1 91 ? -5.735 0.340 -12.023 1.00 55.16 91 SER A O 1
ATOM 718 N N . ILE A 1 92 ? -6.482 -1.768 -12.052 1.00 52.22 92 ILE A N 1
ATOM 719 C CA . ILE A 1 92 ? -5.382 -2.324 -11.249 1.00 52.22 92 ILE A CA 1
ATOM 720 C C . ILE A 1 92 ? -4.119 -2.560 -12.066 1.00 52.22 92 ILE A C 1
ATOM 722 O O . ILE A 1 92 ? -3.019 -2.652 -11.525 1.00 52.22 92 ILE A O 1
ATOM 726 N N . TYR A 1 93 ? -4.307 -2.630 -13.377 1.00 56.19 93 TYR A N 1
ATOM 727 C CA . TYR A 1 93 ? -3.280 -2.798 -14.381 1.00 56.19 93 TYR A CA 1
ATOM 728 C C . TYR A 1 93 ? -2.856 -1.447 -14.936 1.00 56.19 93 TYR A C 1
ATOM 730 O O . TYR A 1 93 ? -2.230 -1.415 -15.988 1.00 56.19 93 TYR A O 1
ATOM 738 N N . LYS A 1 94 ? -3.215 -0.337 -14.263 1.00 56.19 94 LYS A N 1
ATOM 739 C CA . LYS A 1 94 ? -2.899 1.007 -14.727 1.00 56.19 94 LYS A CA 1
ATOM 740 C C . LYS A 1 94 ? -1.413 1.109 -15.013 1.00 56.19 94 LYS A C 1
ATOM 742 O O . LYS A 1 94 ? -0.562 1.038 -14.125 1.00 56.19 94 LYS A O 1
ATOM 747 N N . LEU A 1 95 ? -1.125 1.270 -16.289 1.00 55.97 95 LEU A N 1
ATOM 748 C CA . LEU A 1 95 ? 0.220 1.311 -16.790 1.00 55.97 95 LEU A CA 1
ATOM 749 C C . LEU A 1 95 ? 0.698 2.771 -16.699 1.00 55.97 95 LEU A C 1
ATOM 751 O O . LEU A 1 95 ? 0.171 3.661 -17.369 1.00 55.97 95 LEU A O 1
ATOM 755 N N . GLN A 1 96 ? 1.684 3.058 -15.845 1.00 49.97 96 GLN A N 1
ATOM 756 C CA . GLN A 1 96 ? 2.148 4.431 -15.610 1.00 49.97 96 GLN A CA 1
ATOM 757 C C . GLN A 1 96 ? 2.623 5.094 -16.915 1.00 49.97 96 GLN A C 1
ATOM 759 O O . GLN A 1 96 ? 3.634 4.692 -17.481 1.00 49.97 96 GLN A O 1
ATOM 764 N N . GLY A 1 97 ? 1.900 6.113 -17.391 1.00 48.78 97 GLY A N 1
ATOM 765 C CA . GLY A 1 97 ? 2.265 6.883 -18.585 1.00 48.78 97 GLY A CA 1
ATOM 766 C C . GLY A 1 97 ? 1.861 6.264 -19.930 1.00 48.78 97 GLY A C 1
ATOM 767 O O . GLY A 1 97 ? 2.440 6.654 -20.934 1.00 48.78 97 GLY A O 1
ATOM 768 N N . HIS A 1 98 ? 0.912 5.319 -19.978 1.00 52.00 98 HIS A N 1
ATOM 769 C CA . HIS A 1 98 ? 0.598 4.565 -21.212 1.00 52.00 98 HIS A CA 1
ATOM 770 C C . HIS A 1 98 ? -0.644 5.046 -21.966 1.00 52.00 98 HIS A C 1
ATOM 772 O O . HIS A 1 98 ? -0.924 4.543 -23.046 1.00 52.00 98 HIS A O 1
ATOM 778 N N . LEU A 1 99 ? -1.385 6.018 -21.438 1.00 50.75 99 LEU A N 1
ATOM 779 C CA . LEU A 1 99 ? -2.320 6.809 -22.235 1.00 50.75 99 LEU A CA 1
ATOM 780 C C . LEU A 1 99 ? -1.908 8.274 -22.131 1.00 50.75 99 LEU A C 1
ATOM 782 O O . LEU A 1 99 ? -2.588 9.142 -21.593 1.00 50.75 99 LEU A O 1
ATOM 786 N N . VAL A 1 100 ? -0.718 8.559 -22.650 1.00 48.75 100 VAL A N 1
ATOM 787 C CA . VAL A 1 100 ? -0.303 9.942 -22.932 1.00 48.75 100 VAL A CA 1
ATOM 788 C C . VAL A 1 100 ? -1.119 10.559 -24.072 1.00 48.75 100 VAL A C 1
ATOM 790 O O . VAL A 1 100 ? -1.036 11.769 -24.294 1.00 48.75 100 VAL A O 1
ATOM 793 N N . HIS A 1 101 ? -1.919 9.747 -24.776 1.00 50.75 101 HIS A N 1
ATOM 794 C CA . HIS A 1 101 ? -2.714 10.153 -25.924 1.00 50.75 101 HIS A CA 1
ATOM 795 C C . HIS A 1 101 ? -4.180 9.728 -25.758 1.00 50.75 101 HIS A C 1
ATOM 797 O O . HIS A 1 101 ? -4.466 8.545 -25.633 1.00 50.75 101 HIS A O 1
ATOM 803 N N . VAL A 1 102 ? -5.112 10.685 -25.768 1.00 56.16 102 VAL A N 1
ATOM 804 C CA . VAL A 1 102 ? -6.559 10.414 -25.794 1.00 56.16 102 VAL A CA 1
ATOM 805 C C . VAL A 1 102 ? -6.944 9.981 -27.216 1.00 56.16 102 VAL A C 1
ATOM 807 O O . VAL A 1 102 ? -6.737 10.776 -28.136 1.00 56.16 102 VAL A O 1
ATOM 810 N N . PRO A 1 103 ? -7.505 8.772 -27.428 1.00 50.59 103 PRO A N 1
ATOM 811 C CA . PRO A 1 103 ? -7.760 8.254 -28.771 1.00 50.59 103 PRO A CA 1
ATOM 812 C C . PRO A 1 103 ? -8.682 9.109 -29.633 1.00 50.59 103 PRO A C 1
ATOM 814 O O . PRO A 1 103 ? -8.520 9.167 -30.851 1.00 50.59 103 PRO A O 1
ATOM 817 N N . ASP A 1 104 ? -9.596 9.825 -28.991 1.00 53.41 104 ASP A N 1
ATOM 818 C CA . ASP A 1 104 ? -10.564 10.678 -29.673 1.00 53.41 104 ASP A CA 1
ATOM 819 C C . ASP A 1 104 ? -10.061 12.121 -29.852 1.00 53.41 104 ASP A C 1
ATOM 821 O O . ASP A 1 104 ? -10.718 12.928 -30.508 1.00 53.41 104 ASP A O 1
ATOM 825 N N . ASP A 1 105 ? -8.882 12.465 -29.311 1.00 51.34 105 ASP A N 1
ATOM 826 C CA . ASP A 1 105 ? -8.261 13.776 -29.506 1.00 51.34 105 ASP A CA 1
ATOM 827 C C . ASP A 1 105 ? -7.137 13.703 -30.561 1.00 51.34 105 ASP A C 1
ATOM 829 O O . ASP A 1 105 ? -6.010 13.294 -30.259 1.00 51.34 105 ASP A O 1
ATOM 833 N N . PRO A 1 106 ? -7.371 14.166 -31.805 1.00 47.66 106 PRO A N 1
ATOM 834 C CA . PRO A 1 106 ? -6.345 14.213 -32.850 1.00 47.66 106 PRO A CA 1
ATOM 835 C C . PRO A 1 106 ? -5.093 15.029 -32.472 1.00 47.66 106 PRO A C 1
ATOM 837 O O . PRO A 1 106 ? -4.028 14.813 -33.055 1.00 47.66 106 PRO A O 1
ATOM 840 N N . ARG A 1 107 ? -5.174 15.934 -31.486 1.00 47.69 107 ARG A N 1
ATOM 841 C CA . ARG A 1 107 ? -4.024 16.688 -30.946 1.00 47.69 107 ARG A CA 1
ATOM 842 C C . ARG A 1 107 ? -3.214 15.862 -29.955 1.00 47.69 107 ARG A C 1
ATOM 844 O O . ARG A 1 107 ? -2.015 16.078 -29.814 1.00 47.69 107 ARG A O 1
ATOM 851 N N . ALA A 1 108 ? -3.844 14.906 -29.279 1.00 48.34 108 ALA A N 1
ATOM 852 C CA . ALA A 1 108 ? -3.133 13.999 -28.399 1.00 48.34 108 ALA A CA 1
ATOM 853 C C . ALA A 1 108 ? -2.225 13.088 -29.234 1.00 48.34 108 ALA A C 1
ATOM 855 O O . ALA A 1 108 ? -1.041 12.964 -28.936 1.00 48.34 108 ALA A O 1
ATOM 856 N N . TRP A 1 109 ? -2.709 12.600 -30.376 1.00 50.25 109 TRP A N 1
ATOM 857 C CA . TRP A 1 109 ? -1.915 11.827 -31.331 1.00 50.25 109 TRP A CA 1
ATOM 858 C C . TRP A 1 109 ? -0.790 12.602 -32.020 1.00 50.25 109 TRP A C 1
ATOM 860 O O . TRP A 1 109 ? 0.184 11.992 -32.456 1.00 50.25 109 TRP A O 1
ATOM 870 N N . SER A 1 110 ? -0.850 13.935 -32.107 1.00 44.56 110 SER A N 1
ATOM 871 C CA . SER A 1 110 ? 0.210 14.695 -32.785 1.00 44.56 110 SER A CA 1
ATOM 872 C C . SER A 1 110 ? 1.577 14.565 -32.104 1.00 44.56 110 SER A C 1
ATOM 874 O O . SER A 1 110 ? 2.583 14.813 -32.754 1.00 44.56 110 SER A O 1
ATOM 876 N N . ARG A 1 111 ? 1.625 14.162 -30.824 1.00 44.22 111 ARG A N 1
ATOM 877 C CA . ARG A 1 111 ? 2.867 13.833 -30.097 1.00 44.22 111 ARG A CA 1
ATOM 878 C C . ARG A 1 111 ? 3.373 12.404 -30.362 1.00 44.22 111 ARG A C 1
ATOM 880 O O . ARG A 1 111 ? 4.573 12.167 -30.360 1.00 44.22 111 ARG A O 1
ATOM 887 N N . LEU A 1 112 ? 2.465 11.476 -30.655 1.00 44.88 112 LEU A N 1
ATOM 888 C CA . LEU A 1 112 ? 2.764 10.106 -31.088 1.00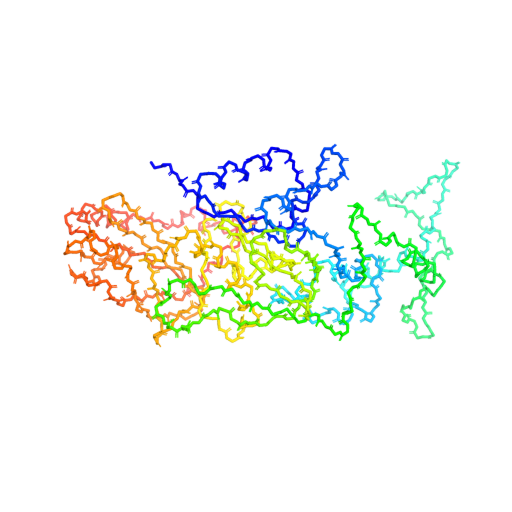 44.88 112 LEU A CA 1
ATOM 889 C C . LEU A 1 112 ? 3.341 10.100 -32.521 1.00 44.88 112 LEU A C 1
ATOM 891 O O . LEU A 1 112 ? 4.258 9.349 -32.846 1.00 44.88 112 LEU A O 1
ATOM 895 N N . TYR A 1 113 ? 2.864 11.036 -33.348 1.00 49.69 113 TYR A N 1
ATOM 896 C CA . TYR A 1 113 ? 3.322 11.285 -34.719 1.00 49.69 113 TYR A CA 1
ATOM 897 C C . TYR A 1 113 ? 4.334 12.437 -34.859 1.00 49.69 113 TYR A C 1
ATOM 899 O O . TYR A 1 113 ? 4.801 12.700 -35.963 1.00 49.69 113 TYR A O 1
ATOM 907 N N . GLN A 1 114 ? 4.746 13.078 -33.754 1.00 44.66 114 GLN A N 1
ATOM 908 C CA . GLN A 1 114 ? 5.832 14.083 -33.702 1.00 44.66 114 GLN A CA 1
ATOM 909 C C . GLN A 1 114 ? 7.198 13.520 -34.130 1.00 44.66 114 GLN A C 1
ATOM 911 O O . GLN A 1 114 ? 8.177 14.251 -34.239 1.00 44.66 114 GLN A O 1
ATOM 916 N N . ARG A 1 115 ? 7.264 12.206 -34.361 1.00 52.38 115 ARG A N 1
ATOM 917 C CA . ARG A 1 115 ? 8.419 11.494 -34.906 1.00 52.38 115 ARG A CA 1
ATOM 918 C C . ARG A 1 115 ? 8.529 11.583 -36.422 1.00 52.38 115 ARG A C 1
ATOM 920 O O . ARG A 1 115 ? 9.572 11.218 -36.938 1.00 52.38 115 ARG A O 1
ATOM 927 N N . THR A 1 116 ? 7.507 12.105 -37.112 1.00 53.00 116 THR A N 1
ATOM 928 C CA . THR A 1 116 ? 7.749 12.807 -38.379 1.00 53.00 116 THR A CA 1
ATOM 929 C C . THR A 1 116 ? 8.494 14.081 -37.983 1.00 53.00 116 THR A C 1
ATOM 931 O O . THR A 1 116 ? 7.849 14.938 -37.367 1.00 53.00 116 THR A O 1
ATOM 934 N N . PRO A 1 117 ? 9.813 14.203 -38.235 1.00 55.28 117 PRO A N 1
ATOM 935 C CA . PRO A 1 117 ? 10.629 15.270 -37.667 1.00 55.28 117 PRO A CA 1
ATOM 936 C C . PRO A 1 117 ? 9.929 16.616 -37.828 1.00 55.28 117 PRO A C 1
ATOM 938 O O . PRO A 1 117 ? 9.603 17.010 -38.950 1.00 55.28 117 PRO A O 1
ATOM 941 N N . GLU A 1 118 ? 9.609 17.281 -36.712 1.00 60.44 118 GLU A N 1
ATOM 942 C CA . GLU A 1 118 ? 8.971 18.591 -36.784 1.00 60.44 118 GLU A CA 1
ATOM 943 C C . GLU A 1 118 ? 9.914 19.533 -37.520 1.00 60.44 118 GLU A C 1
ATOM 945 O O . GLU A 1 118 ? 11.019 19.830 -37.068 1.00 60.44 118 GLU A O 1
ATOM 950 N N . LYS A 1 119 ? 9.476 19.973 -38.695 1.00 71.75 119 LYS A N 1
ATOM 951 C CA . LYS A 1 119 ? 10.209 20.942 -39.488 1.00 71.75 119 LYS A CA 1
ATOM 952 C C . LYS A 1 119 ? 9.576 22.291 -39.223 1.00 71.75 119 LYS A C 1
ATOM 954 O O . LYS A 1 119 ? 8.369 22.457 -39.392 1.00 71.75 119 LYS A O 1
ATOM 959 N N . TYR A 1 120 ? 10.386 23.240 -38.784 1.00 79.56 120 TYR A N 1
ATOM 960 C CA . TYR A 1 120 ? 9.959 24.606 -38.518 1.00 79.56 120 TYR A CA 1
ATOM 961 C C . TYR A 1 120 ? 10.555 25.544 -39.554 1.00 79.56 120 TYR A C 1
ATOM 963 O O . TYR A 1 120 ? 11.609 25.264 -40.126 1.00 79.56 120 TYR A O 1
ATOM 971 N N . LEU A 1 121 ? 9.876 26.658 -39.800 1.00 84.19 121 LEU A N 1
ATOM 972 C CA . LEU A 1 121 ? 10.517 27.783 -40.460 1.00 84.19 121 LEU A CA 1
ATOM 973 C C . LEU A 1 121 ? 11.557 28.343 -39.494 1.00 84.19 121 LEU A C 1
ATOM 975 O O . LEU A 1 121 ? 11.222 28.687 -38.363 1.00 84.19 121 LEU A O 1
ATOM 979 N N . THR A 1 122 ? 12.810 28.403 -39.922 1.00 89.12 122 THR A N 1
ATOM 980 C CA . THR A 1 122 ? 13.904 28.966 -39.130 1.00 89.12 122 THR A CA 1
ATOM 981 C C . THR A 1 122 ? 14.238 30.369 -39.613 1.00 89.12 122 THR A C 1
ATOM 983 O O . THR A 1 122 ? 14.186 30.632 -40.814 1.00 89.12 122 THR A O 1
ATOM 986 N N . GLY A 1 123 ? 14.574 31.261 -38.683 1.00 83.69 123 GLY A N 1
ATOM 987 C CA . GLY A 1 123 ? 15.175 32.552 -39.005 1.00 83.69 123 GLY A CA 1
ATOM 988 C C . GLY A 1 123 ? 16.654 32.412 -39.370 1.00 83.69 123 GLY A C 1
ATOM 989 O O . GLY A 1 123 ? 17.226 31.322 -39.300 1.00 83.69 123 GLY A O 1
ATOM 990 N N . ASP A 1 124 ? 17.284 33.534 -39.716 1.00 87.00 124 ASP A N 1
ATOM 991 C CA . ASP A 1 124 ? 18.697 33.589 -40.126 1.00 87.00 124 ASP A CA 1
ATOM 992 C C . ASP A 1 124 ? 19.674 33.143 -39.019 1.00 87.00 124 ASP A C 1
ATOM 994 O O . ASP A 1 124 ? 20.814 32.778 -39.295 1.00 87.00 124 ASP A O 1
ATOM 998 N N . ASP A 1 125 ? 19.228 33.127 -37.759 1.00 84.62 125 ASP A N 1
ATOM 999 C CA . ASP A 1 125 ? 19.982 32.638 -36.599 1.00 84.62 125 ASP A CA 1
ATOM 1000 C C . ASP A 1 125 ? 19.842 31.119 -36.368 1.00 84.62 125 ASP A C 1
ATOM 1002 O O . ASP A 1 125 ? 20.345 30.586 -35.374 1.00 84.62 125 ASP A O 1
ATOM 1006 N N . GLY A 1 126 ? 19.142 30.419 -37.266 1.00 80.69 126 GLY A N 1
ATOM 1007 C CA . GLY A 1 126 ? 18.878 28.985 -37.188 1.00 80.69 126 GLY A CA 1
ATOM 1008 C C . GLY A 1 126 ? 17.814 28.590 -36.160 1.00 80.69 126 GLY A C 1
ATOM 1009 O O . GLY A 1 126 ? 17.561 27.395 -35.989 1.00 80.69 126 GLY A O 1
ATOM 1010 N N . LYS A 1 127 ? 17.169 29.544 -35.473 1.00 79.94 127 LYS A N 1
ATOM 1011 C CA . LYS A 1 127 ? 16.106 29.247 -34.501 1.00 79.94 127 LYS A CA 1
ATOM 1012 C C . LYS A 1 127 ? 14.729 29.234 -35.165 1.00 79.94 127 LYS A C 1
ATOM 1014 O O . LYS A 1 127 ? 14.512 29.964 -36.131 1.00 79.94 127 LYS A O 1
ATOM 1019 N N . PRO A 1 128 ? 13.767 28.445 -34.650 1.00 82.69 128 PRO A N 1
ATOM 1020 C CA . PRO A 1 128 ? 12.396 28.471 -35.146 1.00 82.69 128 PRO A CA 1
ATOM 1021 C C . PRO A 1 128 ? 11.774 29.867 -35.028 1.00 82.69 128 PRO A C 1
ATOM 1023 O O . PRO A 1 128 ? 11.756 30.451 -33.942 1.00 82.69 128 PRO A O 1
ATOM 1026 N N . LEU A 1 129 ? 11.221 30.375 -36.130 1.00 86.00 129 LEU A N 1
ATOM 1027 C CA . LEU A 1 129 ? 10.373 31.563 -36.128 1.00 86.00 129 LEU A CA 1
ATOM 1028 C C . LEU A 1 129 ? 9.154 31.307 -35.243 1.00 86.00 129 LEU A C 1
ATOM 1030 O O . LEU A 1 129 ? 8.626 30.196 -35.222 1.00 86.00 129 LEU A O 1
ATOM 1034 N N . GLN A 1 130 ? 8.696 32.329 -34.526 1.00 82.56 130 GLN A N 1
ATOM 1035 C CA . GLN A 1 130 ? 7.535 32.232 -33.646 1.00 82.56 130 GLN A CA 1
ATOM 1036 C C . GLN A 1 130 ? 6.339 33.003 -34.213 1.00 82.56 130 GLN A C 1
ATOM 1038 O O . GLN A 1 130 ? 6.506 34.038 -34.857 1.00 82.56 130 GLN A O 1
ATOM 1043 N N . ASP A 1 131 ? 5.132 32.491 -33.980 1.00 80.25 131 ASP A N 1
ATOM 1044 C CA . ASP A 1 131 ? 3.881 33.184 -34.271 1.00 80.25 131 ASP A CA 1
ATOM 1045 C C . ASP A 1 131 ? 3.579 34.273 -33.221 1.00 80.25 131 ASP A C 1
ATOM 1047 O O . ASP A 1 131 ? 4.296 34.454 -32.235 1.00 80.25 131 ASP A O 1
ATOM 1051 N N . VAL A 1 132 ? 2.470 34.991 -33.414 1.00 77.81 132 VAL A N 1
ATOM 1052 C CA . VAL A 1 132 ? 1.994 36.055 -32.507 1.00 77.81 132 VAL A CA 1
ATOM 1053 C C . VAL A 1 132 ? 1.679 35.580 -31.080 1.00 77.81 132 VAL A C 1
ATOM 1055 O O . VAL A 1 132 ? 1.455 36.400 -30.196 1.00 77.81 132 VAL A O 1
ATOM 1058 N N . SER A 1 133 ? 1.641 34.268 -30.842 1.00 71.00 133 SER A N 1
ATOM 1059 C CA . SER A 1 133 ? 1.438 33.636 -29.535 1.00 71.00 133 SER A CA 1
ATOM 1060 C C . SER A 1 133 ? 2.717 32.972 -29.008 1.00 71.00 133 SER A C 1
ATOM 1062 O O . SER A 1 133 ? 2.640 32.121 -28.122 1.00 71.00 133 SER A O 1
ATOM 1064 N N . SER A 1 134 ? 3.884 33.332 -29.556 1.00 75.00 134 SER A N 1
ATOM 1065 C CA . SER A 1 134 ? 5.198 32.783 -29.196 1.00 75.00 134 SER A CA 1
ATOM 1066 C C . SER A 1 134 ? 5.345 31.275 -29.447 1.00 75.00 134 SER A C 1
ATOM 1068 O O . SER A 1 134 ? 6.141 30.602 -28.788 1.00 75.00 134 SER A O 1
ATOM 1070 N N . ARG A 1 135 ? 4.597 30.712 -30.404 1.00 65.44 135 ARG A N 1
ATOM 1071 C CA . ARG A 1 135 ? 4.699 29.291 -30.781 1.00 65.44 135 ARG A CA 1
ATOM 1072 C C . ARG A 1 135 ? 5.546 29.123 -32.044 1.00 65.44 135 ARG A C 1
ATOM 1074 O O . ARG A 1 135 ? 5.363 29.900 -32.976 1.00 65.44 135 ARG A O 1
ATOM 1081 N N . PRO A 1 136 ? 6.419 28.103 -32.136 1.00 77.06 136 PRO A N 1
ATOM 1082 C CA . PRO A 1 136 ? 7.190 27.829 -33.349 1.00 77.06 136 PRO A CA 1
ATOM 1083 C C . PRO A 1 136 ? 6.306 27.630 -34.591 1.00 77.06 136 PRO A C 1
ATOM 1085 O O . PRO A 1 136 ? 5.373 26.822 -34.578 1.00 77.06 136 PRO A O 1
ATOM 1088 N N . VAL A 1 137 ? 6.618 28.330 -35.682 1.00 79.62 137 VAL A N 1
ATOM 1089 C CA . VAL A 1 137 ? 5.914 28.228 -36.965 1.00 79.62 137 VAL A CA 1
ATOM 1090 C C . VAL A 1 137 ? 6.428 27.011 -37.728 1.00 79.62 137 VAL A C 1
ATOM 1092 O O . VAL A 1 137 ? 7.616 26.906 -38.036 1.00 79.62 137 VAL A O 1
ATOM 1095 N N . ARG A 1 138 ? 5.534 26.073 -38.049 1.00 76.50 138 ARG A N 1
ATOM 1096 C CA . ARG A 1 138 ? 5.879 24.859 -38.802 1.00 76.50 138 ARG A CA 1
ATOM 1097 C C . ARG A 1 138 ? 6.178 25.173 -40.269 1.00 76.50 138 ARG A C 1
ATOM 1099 O O . ARG A 1 138 ? 5.569 26.058 -40.864 1.00 76.50 138 ARG A O 1
ATOM 1106 N N . HIS A 1 139 ? 7.110 24.427 -40.848 1.00 79.69 139 HIS A N 1
ATOM 1107 C CA . HIS A 1 139 ? 7.467 24.529 -42.253 1.00 79.69 139 HIS A CA 1
ATOM 1108 C C . HIS A 1 139 ? 6.301 24.022 -43.127 1.00 79.69 139 HIS A C 1
ATOM 1110 O O . HIS A 1 139 ? 5.708 22.995 -42.794 1.00 79.69 139 HIS A O 1
ATOM 1116 N N . PRO A 1 140 ? 5.947 24.701 -44.237 1.00 76.00 140 PRO A N 1
ATOM 1117 C CA . PRO A 1 140 ? 4.748 24.382 -45.030 1.00 76.00 140 PRO A CA 1
ATOM 1118 C C . PRO A 1 140 ? 4.705 22.976 -45.652 1.00 76.00 140 PRO A C 1
ATOM 1120 O O . PRO A 1 140 ? 3.636 22.484 -46.013 1.00 76.00 140 PRO A O 1
ATOM 1123 N N . ASP A 1 141 ? 5.864 22.342 -45.817 1.00 72.88 141 ASP A N 1
ATOM 1124 C CA . ASP A 1 141 ? 5.998 20.977 -46.340 1.00 72.88 141 ASP A CA 1
ATOM 1125 C C . ASP A 1 141 ? 5.858 19.895 -45.257 1.00 72.88 141 ASP A C 1
ATOM 1127 O O . ASP A 1 141 ? 5.725 18.718 -45.592 1.00 72.88 141 ASP A O 1
ATOM 1131 N N . TRP A 1 142 ? 5.843 20.273 -43.974 1.00 71.31 142 TRP A N 1
ATOM 1132 C CA . TRP A 1 142 ? 5.647 19.332 -42.885 1.00 71.31 142 TRP A CA 1
ATOM 1133 C C . TRP A 1 142 ? 4.189 18.890 -42.865 1.00 71.31 142 TRP A C 1
ATOM 1135 O O . TRP A 1 142 ? 3.266 19.697 -42.711 1.00 71.31 142 TRP A O 1
ATOM 1145 N N . LYS A 1 143 ? 3.970 17.587 -43.027 1.00 69.31 143 LYS A N 1
ATOM 1146 C CA . LYS A 1 143 ? 2.639 16.986 -43.030 1.00 69.31 143 LYS A CA 1
ATOM 1147 C C . LYS A 1 143 ? 2.665 15.679 -42.261 1.00 69.31 143 LYS A C 1
ATOM 1149 O O . LYS A 1 143 ? 3.596 14.894 -42.380 1.00 69.31 143 LYS A O 1
ATOM 1154 N N . LEU A 1 144 ? 1.593 15.439 -41.515 1.00 67.31 144 LEU A N 1
ATOM 1155 C CA . LEU A 1 144 ? 1.325 14.133 -40.927 1.00 67.31 144 LEU A CA 1
ATOM 1156 C C . LEU A 1 144 ? 0.962 13.139 -42.038 1.00 67.31 144 LEU A C 1
ATOM 1158 O O . LEU A 1 144 ? 0.173 13.475 -42.927 1.00 67.31 144 LEU A O 1
ATOM 1162 N N . ILE A 1 145 ? 1.505 11.924 -41.969 1.00 70.06 145 ILE A N 1
ATOM 1163 C CA . ILE A 1 145 ? 1.249 10.870 -42.956 1.00 70.06 145 ILE A CA 1
ATOM 1164 C C . ILE A 1 145 ? -0.162 10.309 -42.754 1.00 70.06 145 ILE A C 1
ATOM 1166 O O . ILE A 1 145 ? -0.596 10.027 -41.633 1.00 70.06 145 ILE A O 1
ATOM 1170 N N . ARG A 1 146 ? -0.903 10.176 -43.856 1.00 73.25 146 ARG A N 1
ATOM 1171 C CA . ARG A 1 146 ? -2.271 9.650 -43.878 1.00 73.25 146 ARG A CA 1
ATOM 1172 C C . ARG A 1 146 ? -2.397 8.553 -44.923 1.00 73.25 146 ARG A C 1
ATOM 1174 O O . ARG A 1 146 ? -1.752 8.624 -45.966 1.00 73.25 146 ARG A O 1
ATOM 1181 N N . ASP A 1 147 ? -3.227 7.555 -44.645 1.00 73.50 147 ASP A N 1
ATOM 1182 C CA . ASP A 1 147 ? -3.595 6.555 -45.641 1.00 73.50 147 ASP A CA 1
ATOM 1183 C C . ASP A 1 147 ? -4.546 7.129 -46.701 1.00 73.50 147 ASP A C 1
ATOM 1185 O O . ASP A 1 147 ? -5.003 8.274 -46.641 1.00 73.50 147 ASP A O 1
ATOM 1189 N N . LYS A 1 148 ? -4.884 6.282 -47.676 1.00 76.62 148 LYS A N 1
ATOM 1190 C CA . LYS A 1 148 ? -5.837 6.576 -48.753 1.00 76.62 148 LYS A CA 1
ATOM 1191 C C . LYS A 1 148 ? -7.242 6.975 -48.274 1.00 76.62 148 LYS A C 1
ATOM 1193 O O . LYS A 1 148 ? -7.998 7.533 -49.059 1.00 76.62 148 LYS A O 1
ATOM 1198 N N . ASN A 1 149 ? -7.590 6.689 -47.020 1.00 72.25 149 ASN A N 1
ATOM 1199 C CA . ASN A 1 149 ? -8.877 7.021 -46.411 1.00 72.25 149 ASN A CA 1
ATOM 1200 C C . ASN A 1 149 ? -8.786 8.282 -45.530 1.00 72.25 149 ASN A C 1
ATOM 1202 O O . ASN A 1 149 ? -9.745 8.627 -44.843 1.00 72.25 149 ASN A O 1
ATOM 1206 N N . GLY A 1 150 ? -7.636 8.965 -45.513 1.00 64.94 150 GLY A N 1
ATOM 1207 C CA . GLY A 1 150 ? -7.398 10.147 -44.687 1.00 64.94 150 GLY A CA 1
ATOM 1208 C C . GLY A 1 150 ? -7.129 9.838 -43.211 1.00 64.94 150 GLY A C 1
ATOM 1209 O O . GLY A 1 150 ? -6.950 10.778 -42.423 1.00 64.94 150 GLY A O 1
ATOM 1210 N N . LYS A 1 151 ? -7.052 8.559 -42.819 1.00 61.16 151 LYS A N 1
ATOM 1211 C CA . LYS A 1 151 ? -6.700 8.154 -41.454 1.00 61.16 151 LYS A CA 1
ATOM 1212 C C . LYS A 1 151 ? -5.208 8.394 -41.242 1.00 61.16 151 LYS A C 1
ATOM 1214 O O . LYS A 1 151 ? -4.403 8.119 -42.124 1.00 61.16 151 LYS A O 1
ATOM 1219 N N . LEU A 1 152 ? -4.837 8.937 -40.083 1.00 60.16 152 LEU A N 1
ATOM 1220 C CA . LEU A 1 152 ? -3.428 9.065 -39.703 1.00 60.16 152 LEU A CA 1
ATOM 1221 C C . LEU A 1 152 ? -2.780 7.678 -39.662 1.00 60.16 152 LEU A C 1
ATOM 1223 O O . LEU A 1 152 ? -3.367 6.747 -39.108 1.00 60.16 152 LEU A O 1
ATOM 1227 N N . VAL A 1 153 ? -1.586 7.557 -40.236 1.00 64.94 153 VAL A N 1
ATOM 1228 C CA . VAL A 1 153 ? -0.816 6.309 -40.230 1.00 64.94 153 VAL A CA 1
ATOM 1229 C C . VAL A 1 153 ? 0.618 6.530 -39.783 1.00 64.94 153 VAL A C 1
ATOM 1231 O O . VAL A 1 153 ? 1.128 7.648 -39.749 1.00 64.94 153 VAL A O 1
ATOM 1234 N N . ARG A 1 154 ? 1.247 5.418 -39.408 1.00 62.16 154 ARG A N 1
ATOM 1235 C CA . ARG A 1 154 ? 2.629 5.332 -38.955 1.00 62.16 154 ARG A CA 1
ATOM 1236 C C . ARG A 1 154 ? 3.599 5.835 -40.026 1.00 62.16 154 ARG A C 1
ATOM 1238 O O . ARG A 1 154 ? 3.486 5.453 -41.187 1.00 62.16 154 ARG A O 1
ATOM 1245 N N . ASP A 1 155 ? 4.581 6.632 -39.613 1.00 70.06 155 ASP A N 1
ATOM 1246 C CA . ASP A 1 155 ? 5.773 6.892 -40.420 1.00 70.06 155 ASP A CA 1
ATOM 1247 C C . ASP A 1 155 ? 6.733 5.704 -40.294 1.00 70.06 155 ASP A C 1
ATOM 1249 O O . ASP A 1 155 ? 7.456 5.569 -39.307 1.00 70.06 155 ASP A O 1
ATOM 1253 N N . GLU A 1 156 ? 6.681 4.805 -41.275 1.00 72.31 156 GLU A N 1
ATOM 1254 C CA . GLU A 1 156 ? 7.487 3.581 -41.327 1.00 72.31 156 GLU A CA 1
ATOM 1255 C C . GLU A 1 156 ? 8.998 3.852 -41.296 1.00 72.31 156 GLU A C 1
ATOM 1257 O O . GLU A 1 156 ? 9.756 3.060 -40.733 1.00 72.31 156 GLU A O 1
ATOM 1262 N N . GLU A 1 157 ? 9.455 4.970 -41.865 1.00 70.94 157 GLU A N 1
ATOM 1263 C CA . GLU A 1 157 ? 10.877 5.312 -41.905 1.00 70.94 157 GLU A CA 1
ATOM 1264 C C . GLU A 1 157 ? 11.365 5.777 -40.529 1.00 70.94 157 GLU A C 1
ATOM 1266 O O . GLU A 1 157 ? 12.358 5.251 -40.015 1.00 70.94 157 GLU A O 1
ATOM 1271 N N . ALA A 1 158 ? 10.619 6.681 -39.887 1.00 64.50 158 ALA A N 1
ATOM 1272 C CA . ALA A 1 158 ? 10.896 7.114 -38.517 1.00 64.50 158 ALA A CA 1
ATOM 1273 C C . ALA A 1 158 ? 10.821 5.946 -37.516 1.00 64.50 158 ALA A C 1
ATOM 1275 O O . ALA A 1 158 ? 11.631 5.843 -36.592 1.00 64.50 158 ALA A O 1
ATOM 1276 N N . TRP A 1 159 ? 9.879 5.022 -37.714 1.00 64.38 159 TRP A N 1
ATOM 1277 C CA . TRP A 1 159 ? 9.754 3.827 -36.878 1.00 64.38 159 TRP A CA 1
ATOM 1278 C C . TRP A 1 159 ? 10.917 2.858 -37.046 1.00 64.38 159 TRP A C 1
ATOM 1280 O O . TRP A 1 159 ? 11.447 2.374 -36.050 1.00 64.38 159 TRP A O 1
ATOM 1290 N N . LYS A 1 160 ? 11.381 2.624 -38.275 1.00 70.62 160 LYS A N 1
ATOM 1291 C CA . LYS A 1 160 ? 12.553 1.779 -38.525 1.00 70.62 160 LYS A CA 1
ATOM 1292 C C . LYS A 1 160 ? 13.818 2.336 -37.867 1.00 70.62 160 LYS A C 1
ATOM 1294 O O . LYS A 1 160 ? 14.634 1.561 -37.370 1.00 70.62 160 LYS A O 1
ATOM 1299 N N . GLN A 1 161 ? 13.991 3.659 -37.852 1.00 64.06 161 GLN A N 1
ATOM 1300 C CA . GLN A 1 161 ? 15.087 4.306 -37.120 1.00 64.06 161 GLN A CA 1
ATOM 1301 C C . GLN A 1 161 ? 14.965 4.048 -35.616 1.00 64.06 161 GLN A C 1
ATOM 1303 O O . GLN A 1 161 ? 15.942 3.671 -34.972 1.00 64.06 161 GLN A O 1
ATOM 1308 N N . HIS A 1 162 ? 13.756 4.155 -35.071 1.00 55.91 162 HIS A N 1
ATOM 1309 C CA . HIS A 1 162 ? 13.537 3.931 -33.652 1.00 55.91 162 HIS A CA 1
ATOM 1310 C C . HIS A 1 162 ? 13.700 2.465 -33.225 1.00 55.91 162 HIS A C 1
ATOM 1312 O O . HIS A 1 162 ? 14.317 2.199 -32.200 1.00 55.91 162 HIS A O 1
ATOM 1318 N N . ASP A 1 163 ? 13.246 1.500 -34.027 1.00 63.31 163 ASP A N 1
ATOM 1319 C CA . ASP A 1 163 ? 13.500 0.074 -33.779 1.00 63.31 163 ASP A CA 1
ATOM 1320 C C . ASP A 1 163 ? 15.005 -0.223 -33.738 1.00 63.31 163 ASP A C 1
ATOM 1322 O O . ASP A 1 163 ? 15.474 -1.016 -32.920 1.00 63.31 163 ASP A O 1
ATOM 1326 N N . GLN A 1 164 ? 15.794 0.450 -34.582 1.00 67.38 164 GLN A N 1
ATOM 1327 C CA . GLN A 1 164 ? 17.252 0.354 -34.537 1.00 67.38 164 GLN A CA 1
ATOM 1328 C C . GLN A 1 164 ? 17.839 0.995 -33.274 1.00 67.38 164 GLN A C 1
ATOM 1330 O O . GLN A 1 164 ? 18.800 0.460 -32.726 1.00 67.38 164 GLN A O 1
ATOM 1335 N N . GLU A 1 165 ? 17.292 2.110 -32.790 1.00 60.75 165 GLU A N 1
ATOM 1336 C CA . GLU A 1 165 ? 17.687 2.725 -31.513 1.00 60.75 165 GLU A CA 1
ATOM 1337 C C . GLU A 1 165 ? 17.340 1.835 -30.315 1.00 60.75 165 GLU A C 1
ATOM 1339 O O . GLU A 1 165 ? 18.186 1.635 -29.444 1.00 60.75 165 GLU A O 1
ATOM 1344 N N . LEU A 1 166 ? 16.144 1.242 -30.298 1.00 58.31 166 LEU A N 1
ATOM 1345 C CA . LEU A 1 166 ? 15.716 0.264 -29.295 1.00 58.31 166 LEU A CA 1
ATOM 1346 C C . LEU A 1 166 ? 16.617 -0.972 -29.310 1.00 58.31 166 LEU A C 1
ATOM 1348 O O . LEU A 1 166 ? 17.078 -1.417 -28.260 1.00 58.31 166 LEU A O 1
ATOM 1352 N N . ALA A 1 167 ? 16.952 -1.487 -30.494 1.00 65.00 167 ALA A N 1
ATOM 1353 C CA . ALA A 1 167 ? 17.903 -2.588 -30.646 1.00 65.00 167 ALA A CA 1
ATOM 1354 C C . ALA A 1 167 ? 19.324 -2.221 -30.174 1.00 65.00 167 ALA A C 1
ATOM 1356 O O . ALA A 1 167 ? 20.092 -3.105 -29.786 1.00 65.00 167 ALA A O 1
ATOM 1357 N N . ARG A 1 168 ? 19.672 -0.928 -30.197 1.00 63.88 168 ARG A N 1
ATOM 1358 C CA . ARG A 1 168 ? 20.934 -0.369 -29.687 1.00 63.88 168 ARG A CA 1
ATOM 1359 C C . ARG A 1 168 ? 20.865 0.037 -28.217 1.00 63.88 168 ARG A C 1
ATOM 1361 O O . ARG A 1 168 ? 21.899 0.447 -27.686 1.00 63.88 168 ARG A O 1
ATOM 1368 N N . MET A 1 169 ? 19.705 -0.057 -27.556 1.00 57.56 169 MET A N 1
ATOM 1369 C CA . MET A 1 169 ? 19.617 0.278 -26.139 1.00 57.56 169 MET A CA 1
ATOM 1370 C C . MET A 1 169 ? 20.640 -0.552 -25.364 1.00 57.56 169 MET A C 1
ATOM 1372 O O . MET A 1 169 ? 20.774 -1.757 -25.613 1.00 57.56 169 MET A O 1
ATOM 1376 N N . PRO A 1 170 ? 21.380 0.073 -24.434 1.00 58.88 170 PRO A N 1
ATOM 1377 C CA . PRO A 1 170 ? 22.364 -0.645 -23.654 1.00 58.88 170 PRO A CA 1
ATOM 1378 C C . PRO A 1 170 ? 21.694 -1.823 -22.952 1.00 58.88 170 PRO A C 1
ATOM 1380 O O . PRO A 1 170 ? 20.766 -1.652 -22.163 1.00 58.88 170 PRO A O 1
ATOM 1383 N N . ARG A 1 171 ? 22.183 -3.034 -23.236 1.00 67.62 171 ARG A N 1
ATOM 1384 C CA . ARG A 1 171 ? 21.738 -4.254 -22.544 1.00 67.62 171 ARG A CA 1
ATOM 1385 C C . ARG A 1 171 ? 22.045 -4.201 -21.053 1.00 67.62 171 ARG A C 1
ATOM 1387 O O . ARG A 1 171 ? 21.447 -4.943 -20.287 1.00 67.62 171 ARG A O 1
ATOM 1394 N N . GLU A 1 172 ? 22.949 -3.310 -20.660 1.00 70.44 172 GLU A N 1
ATOM 1395 C CA . GLU A 1 172 ? 23.294 -2.988 -19.290 1.00 70.44 172 GLU A CA 1
ATOM 1396 C C . GLU A 1 172 ? 23.192 -1.472 -19.094 1.00 70.44 172 GLU A C 1
ATOM 1398 O O . GLU A 1 172 ? 23.872 -0.697 -19.767 1.00 70.44 172 GLU A O 1
ATOM 1403 N N . VAL A 1 173 ? 22.334 -1.041 -18.170 1.00 66.06 173 VAL A N 1
ATOM 1404 C CA . VAL A 1 173 ? 22.181 0.368 -17.788 1.00 66.06 173 VAL A CA 1
ATOM 1405 C C . VAL A 1 173 ? 22.460 0.477 -16.301 1.00 66.06 173 VAL A C 1
ATOM 1407 O O . VAL A 1 173 ? 21.816 -0.194 -15.491 1.00 66.06 173 VAL A O 1
ATOM 1410 N N . LEU A 1 174 ? 23.424 1.329 -15.942 1.00 69.75 174 LEU A N 1
ATOM 1411 C CA . LEU A 1 174 ? 23.848 1.541 -14.553 1.00 69.75 174 LEU A CA 1
ATOM 1412 C C . LEU A 1 174 ? 24.129 0.211 -13.831 1.00 69.75 174 LEU A C 1
ATOM 1414 O O . LEU A 1 174 ? 23.665 -0.012 -12.713 1.00 69.75 174 LEU A O 1
ATOM 1418 N N . SER A 1 175 ? 24.855 -0.683 -14.506 1.00 72.88 175 SER A N 1
ATOM 1419 C CA . SER A 1 175 ? 25.302 -1.982 -13.988 1.00 72.88 175 SER A CA 1
ATOM 1420 C C . SER A 1 175 ? 24.209 -3.012 -13.676 1.00 72.88 175 SER A C 1
ATOM 1422 O O . SER A 1 175 ? 24.423 -3.912 -12.866 1.00 72.88 175 SER A O 1
ATOM 1424 N N . ILE A 1 176 ? 23.028 -2.890 -14.290 1.00 81.12 176 ILE A N 1
ATOM 1425 C CA . ILE A 1 176 ? 22.010 -3.949 -14.305 1.00 81.12 176 ILE A CA 1
ATOM 1426 C C . ILE A 1 176 ? 21.625 -4.265 -15.737 1.00 81.12 176 ILE A C 1
ATOM 1428 O O . ILE A 1 176 ? 21.359 -3.355 -16.528 1.00 81.12 176 ILE A O 1
ATOM 1432 N N . ALA A 1 177 ? 21.544 -5.561 -16.036 1.00 85.81 177 ALA A N 1
ATOM 1433 C CA . ALA A 1 177 ? 21.026 -6.041 -17.300 1.00 85.81 177 ALA A CA 1
ATOM 1434 C C . ALA A 1 177 ? 19.541 -5.677 -17.440 1.00 85.81 177 ALA A C 1
ATOM 1436 O O . ALA A 1 177 ? 18.758 -5.859 -16.503 1.00 85.81 177 ALA A O 1
ATOM 1437 N N . GLN A 1 178 ? 19.146 -5.140 -18.592 1.00 83.81 178 GLN A N 1
ATOM 1438 C CA . GLN A 1 178 ? 17.760 -4.766 -18.859 1.00 83.81 178 GLN A CA 1
ATOM 1439 C C . GLN A 1 178 ? 17.257 -5.399 -20.146 1.00 83.81 178 GLN A C 1
ATOM 1441 O O . GLN A 1 178 ? 17.999 -5.581 -21.110 1.00 83.81 178 GLN A O 1
ATOM 1446 N N . SER A 1 179 ? 15.973 -5.741 -20.163 1.00 79.94 179 SER A N 1
ATOM 1447 C CA . SER A 1 179 ? 15.303 -6.175 -21.384 1.00 79.94 179 SER A CA 1
ATOM 1448 C C . SER A 1 179 ? 13.828 -5.786 -21.374 1.00 79.94 179 SER A C 1
ATOM 1450 O O . SER A 1 179 ? 13.247 -5.622 -20.296 1.00 79.94 179 SER A O 1
ATOM 1452 N N . PRO A 1 180 ? 13.209 -5.682 -22.557 1.00 72.81 180 PRO A N 1
ATOM 1453 C CA . PRO A 1 180 ? 11.761 -5.596 -22.677 1.00 72.81 180 PRO A CA 1
ATOM 1454 C C . PRO A 1 180 ? 11.051 -6.772 -21.982 1.00 72.81 180 PRO A C 1
ATOM 1456 O O . PRO A 1 180 ? 11.557 -7.899 -21.972 1.00 72.81 180 PRO A O 1
ATOM 1459 N N . LEU A 1 181 ? 9.880 -6.502 -21.405 1.00 74.25 181 LEU A N 1
ATOM 1460 C CA . LEU A 1 181 ? 8.922 -7.492 -20.921 1.00 74.25 181 LEU A CA 1
ATOM 1461 C C . LEU A 1 181 ? 8.007 -7.948 -22.064 1.00 74.25 181 LEU A C 1
ATOM 1463 O O . LEU A 1 181 ? 7.511 -7.126 -22.832 1.00 74.25 181 LEU A O 1
ATOM 1467 N N . ASP A 1 182 ? 7.736 -9.249 -22.177 1.00 73.31 182 ASP A N 1
ATOM 1468 C CA . ASP A 1 182 ? 6.742 -9.718 -23.146 1.00 73.31 182 ASP A CA 1
ATOM 1469 C C . ASP A 1 182 ? 5.326 -9.432 -22.637 1.00 73.31 182 ASP A C 1
ATOM 1471 O O . ASP A 1 182 ? 4.735 -10.206 -21.888 1.00 73.31 182 ASP A O 1
ATOM 1475 N N . MET A 1 183 ? 4.776 -8.303 -23.067 1.00 65.69 183 MET A N 1
ATOM 1476 C CA . MET A 1 183 ? 3.446 -7.850 -22.665 1.00 65.69 183 MET A CA 1
ATOM 1477 C C . MET A 1 183 ? 2.314 -8.677 -23.294 1.00 65.69 183 MET A C 1
ATOM 1479 O O . MET A 1 183 ? 1.167 -8.525 -22.901 1.00 65.69 183 MET A O 1
ATOM 1483 N N . ARG A 1 184 ? 2.586 -9.575 -24.251 1.00 66.12 184 ARG A N 1
ATOM 1484 C CA . ARG A 1 184 ? 1.546 -10.460 -24.821 1.00 66.12 184 ARG A CA 1
ATOM 1485 C C . ARG A 1 184 ? 1.178 -11.589 -23.864 1.00 66.12 184 ARG A C 1
ATOM 1487 O O . ARG A 1 184 ? 0.080 -12.127 -23.940 1.00 66.12 184 ARG A O 1
ATOM 1494 N N . THR A 1 185 ? 2.114 -11.950 -22.988 1.00 73.06 185 THR A N 1
ATOM 1495 C CA . THR A 1 185 ? 1.938 -12.971 -21.957 1.00 73.06 185 THR A CA 1
ATOM 1496 C C . THR A 1 185 ? 2.467 -12.394 -20.646 1.00 73.06 185 THR A C 1
ATOM 1498 O O . THR A 1 185 ? 3.643 -12.598 -20.330 1.00 73.06 185 THR A O 1
ATOM 1501 N N . PRO A 1 186 ? 1.647 -11.621 -19.909 1.00 72.12 186 PRO A N 1
ATOM 1502 C CA . PRO A 1 186 ? 2.111 -10.921 -18.722 1.00 72.12 186 PRO A CA 1
ATOM 1503 C C . PRO A 1 186 ? 2.726 -11.916 -17.727 1.00 72.12 186 PRO A C 1
ATOM 1505 O O . PRO A 1 186 ? 2.190 -13.008 -17.511 1.00 72.12 186 PRO A O 1
ATOM 1508 N N . PRO A 1 187 ? 3.857 -11.568 -17.103 1.00 81.38 187 PRO A N 1
ATOM 1509 C CA . PRO A 1 187 ? 4.445 -12.371 -16.049 1.00 81.38 187 PRO A CA 1
ATOM 1510 C C . PRO A 1 187 ? 3.460 -12.625 -14.924 1.00 81.38 187 PRO A C 1
ATOM 1512 O O . PRO A 1 187 ? 2.969 -11.698 -14.279 1.00 81.38 187 PRO A O 1
ATOM 1515 N N . ARG A 1 188 ? 3.244 -13.901 -14.632 1.00 86.75 188 ARG A N 1
ATOM 1516 C CA . ARG A 1 188 ? 2.475 -14.314 -13.470 1.00 86.75 188 ARG A CA 1
ATOM 1517 C C . ARG A 1 188 ? 3.406 -14.512 -12.284 1.00 86.75 188 ARG A C 1
ATOM 1519 O O . ARG A 1 188 ? 4.229 -15.431 -12.268 1.00 86.75 188 ARG A O 1
ATOM 1526 N N . ILE A 1 189 ? 3.281 -13.632 -11.301 1.00 86.12 189 ILE A N 1
ATOM 1527 C CA . ILE A 1 189 ? 4.082 -13.633 -10.081 1.00 86.12 189 ILE A CA 1
ATOM 1528 C C . ILE A 1 189 ? 3.397 -14.504 -9.052 1.00 86.12 189 ILE A C 1
ATOM 1530 O O . ILE A 1 189 ? 2.223 -14.303 -8.759 1.00 86.12 189 ILE A O 1
ATOM 1534 N N . ARG A 1 190 ? 4.130 -15.456 -8.483 1.00 88.81 190 ARG A N 1
ATOM 1535 C CA . ARG A 1 190 ? 3.685 -16.260 -7.346 1.00 88.81 190 ARG A CA 1
ATOM 1536 C C . ARG A 1 190 ? 4.260 -15.678 -6.067 1.00 88.81 190 ARG A C 1
ATOM 1538 O O . ARG A 1 190 ? 5.478 -15.613 -5.928 1.00 88.81 190 ARG A O 1
ATOM 1545 N N . TYR A 1 191 ? 3.398 -15.345 -5.119 1.00 83.44 191 TYR A N 1
ATOM 1546 C CA . TYR A 1 191 ? 3.764 -14.911 -3.775 1.00 83.44 191 TYR A CA 1
ATOM 1547 C C . TYR A 1 191 ? 3.606 -16.079 -2.805 1.00 83.44 191 TYR A C 1
ATOM 1549 O O . TYR A 1 191 ? 2.633 -16.823 -2.900 1.00 83.44 191 TYR A O 1
ATOM 1557 N N . ALA A 1 192 ? 4.558 -16.247 -1.890 1.00 84.00 192 ALA A N 1
ATOM 1558 C CA . ALA A 1 192 ? 4.474 -17.175 -0.762 1.00 84.00 192 ALA A CA 1
ATOM 1559 C C . ALA A 1 192 ? 4.910 -16.446 0.515 1.00 84.00 192 ALA A C 1
ATOM 1561 O O . ALA A 1 192 ? 5.970 -16.712 1.087 1.00 84.00 192 ALA A O 1
ATOM 1562 N N . LEU A 1 193 ? 4.114 -15.461 0.929 1.00 72.00 193 LEU A N 1
ATOM 1563 C CA . LEU A 1 193 ? 4.420 -14.662 2.110 1.00 72.00 193 LEU A CA 1
ATOM 1564 C C . LEU A 1 193 ? 3.984 -15.429 3.366 1.00 72.00 193 LEU A C 1
ATOM 1566 O O . LEU A 1 193 ? 2.873 -15.963 3.399 1.00 72.00 193 LEU A O 1
ATOM 1570 N N . PRO A 1 194 ? 4.817 -15.503 4.418 1.00 65.75 194 PRO A N 1
ATOM 1571 C CA . PRO A 1 194 ? 4.445 -16.200 5.642 1.00 65.75 194 PRO A CA 1
ATOM 1572 C C . PRO A 1 194 ? 3.141 -15.664 6.231 1.00 65.75 194 PRO A C 1
ATOM 1574 O O . PRO A 1 194 ? 2.880 -14.457 6.212 1.00 65.75 194 PRO A O 1
ATOM 1577 N N . ALA A 1 195 ? 2.352 -16.557 6.825 1.00 54.78 195 ALA A N 1
ATOM 1578 C CA . ALA A 1 195 ? 1.198 -16.157 7.614 1.00 54.78 195 ALA A CA 1
ATOM 1579 C C . ALA A 1 195 ? 1.653 -15.237 8.760 1.00 54.78 195 ALA A C 1
ATOM 1581 O O . ALA A 1 195 ? 2.540 -15.590 9.537 1.00 54.78 195 ALA A O 1
ATOM 1582 N N . GLY A 1 196 ? 1.042 -14.059 8.873 1.00 49.16 196 GLY A N 1
ATOM 1583 C CA . GLY A 1 196 ? 1.112 -13.251 10.089 1.00 49.16 196 GLY A CA 1
ATOM 1584 C C . GLY A 1 196 ? -0.079 -13.586 10.982 1.00 49.16 196 GLY A C 1
ATOM 1585 O O . GLY A 1 196 ? -1.184 -13.784 10.481 1.00 49.16 196 GLY A O 1
ATOM 1586 N N . SER A 1 197 ? 0.143 -13.670 12.292 1.00 40.62 197 SER A N 1
ATOM 1587 C CA . SER A 1 197 ? -0.843 -14.039 13.313 1.00 40.62 197 SER A CA 1
ATOM 1588 C C . SER A 1 197 ? -2.171 -13.260 13.208 1.00 40.62 197 SER A C 1
ATOM 1590 O O . SER A 1 197 ? -2.269 -12.112 13.630 1.00 40.62 197 SER A O 1
ATOM 1592 N N . ARG A 1 198 ? -3.159 -13.962 12.635 1.00 42.50 198 ARG A N 1
ATOM 1593 C CA . ARG A 1 198 ? -4.633 -13.931 12.746 1.00 42.50 198 ARG A CA 1
ATOM 1594 C C . ARG A 1 198 ? -5.391 -12.593 12.662 1.00 42.50 198 ARG A C 1
ATOM 1596 O O . ARG A 1 198 ? -5.561 -11.859 13.627 1.00 42.50 198 ARG A O 1
ATOM 1603 N N . SER A 1 199 ? -5.993 -12.419 11.483 1.00 36.00 199 SER A N 1
ATOM 1604 C CA . SER A 1 199 ? -7.301 -11.792 11.243 1.00 36.00 199 SER A CA 1
ATOM 1605 C C . SER A 1 199 ? -8.439 -12.521 11.990 1.00 36.00 199 SER A C 1
ATOM 1607 O O . SER A 1 199 ? -8.314 -13.699 12.323 1.00 36.00 199 SER A O 1
ATOM 1609 N N . ALA A 1 200 ? -9.563 -11.825 12.200 1.00 39.84 200 ALA A N 1
ATOM 1610 C CA . ALA A 1 200 ? -10.790 -12.320 12.830 1.00 39.84 200 ALA A CA 1
ATOM 1611 C C . ALA A 1 200 ? -11.554 -13.405 12.033 1.00 39.84 200 ALA A C 1
ATOM 1613 O O . ALA A 1 200 ? -12.516 -13.961 12.557 1.00 39.84 200 ALA A O 1
ATOM 1614 N N . THR A 1 201 ? -11.095 -13.778 10.835 1.00 38.97 201 THR A N 1
ATOM 1615 C CA . THR A 1 201 ? -11.476 -15.038 10.175 1.00 38.97 201 THR A CA 1
ATOM 1616 C C . THR A 1 201 ? -10.267 -15.726 9.537 1.00 38.97 201 THR A C 1
ATOM 1618 O O . THR A 1 201 ? -9.420 -15.042 8.952 1.00 38.97 201 THR A O 1
ATOM 1621 N N . PRO A 1 202 ? -10.152 -17.064 9.648 1.00 38.00 202 PRO A N 1
ATOM 1622 C CA . PRO A 1 202 ? -8.926 -17.798 9.376 1.00 38.00 202 PRO A CA 1
ATOM 1623 C C . PRO A 1 202 ? -8.870 -18.243 7.911 1.00 38.00 202 PRO A C 1
ATOM 1625 O O . PRO A 1 202 ? -9.586 -19.150 7.505 1.00 38.00 202 PRO A O 1
ATOM 1628 N N . SER A 1 203 ? -7.956 -17.672 7.134 1.00 41.16 203 SER A N 1
ATOM 1629 C CA . SER A 1 203 ? -7.224 -18.465 6.146 1.00 41.16 203 SER A CA 1
ATOM 1630 C C . SER A 1 203 ? -5.887 -18.828 6.794 1.00 41.16 203 SER A C 1
ATOM 1632 O O . SER A 1 203 ? -4.927 -18.056 6.765 1.00 41.16 203 SER A O 1
ATOM 1634 N N . GLU A 1 204 ? -5.866 -19.953 7.508 1.00 44.62 204 GLU A N 1
ATOM 1635 C CA . GLU A 1 204 ? -4.668 -20.487 8.157 1.00 44.62 204 GLU A CA 1
ATOM 1636 C C . GLU A 1 204 ? -3.727 -21.066 7.103 1.00 44.62 204 GLU A C 1
ATOM 1638 O O . GLU A 1 204 ? -3.850 -22.213 6.687 1.00 44.62 204 GLU A O 1
ATOM 1643 N N . GLY A 1 205 ? -2.784 -20.249 6.650 1.00 49.91 205 GLY A N 1
ATOM 1644 C CA . GLY A 1 205 ? -1.723 -20.684 5.756 1.00 49.91 205 GLY A CA 1
ATOM 1645 C C . GLY A 1 205 ? -0.856 -19.518 5.291 1.00 49.91 205 GLY A C 1
ATOM 1646 O O . GLY A 1 205 ? -1.269 -18.361 5.414 1.00 49.91 205 GLY A O 1
ATOM 1647 N N . PRO A 1 206 ? 0.364 -19.786 4.792 1.00 57.62 206 PRO A N 1
ATOM 1648 C CA . PRO A 1 206 ? 1.123 -18.784 4.054 1.00 57.62 206 PRO A CA 1
ATOM 1649 C C . PRO A 1 206 ? 0.243 -18.197 2.947 1.00 57.62 206 PRO A C 1
ATOM 1651 O O . PRO A 1 206 ? -0.472 -18.932 2.263 1.00 57.62 206 PRO A O 1
ATOM 1654 N N . ILE A 1 207 ? 0.307 -16.878 2.773 1.00 60.81 207 ILE A N 1
ATOM 1655 C CA . ILE A 1 207 ? -0.350 -16.189 1.667 1.00 60.81 207 ILE A CA 1
ATOM 1656 C C . ILE A 1 207 ? 0.280 -16.727 0.391 1.00 60.81 207 ILE A C 1
ATOM 1658 O O . ILE A 1 207 ? 1.417 -16.387 0.057 1.00 60.81 207 ILE A O 1
ATOM 1662 N N . THR A 1 208 ? -0.458 -17.607 -0.277 1.00 70.88 208 THR A N 1
ATOM 1663 C CA . THR A 1 208 ? -0.072 -18.196 -1.550 1.00 70.88 208 THR A CA 1
ATOM 1664 C C . THR A 1 208 ? -1.039 -17.679 -2.588 1.00 70.88 208 THR A C 1
ATOM 1666 O O . THR A 1 208 ? -2.183 -18.116 -2.655 1.00 70.88 208 THR A O 1
ATOM 1669 N N . THR A 1 209 ? -0.589 -16.700 -3.358 1.00 72.31 209 THR A N 1
ATOM 1670 C CA . THR A 1 209 ? -1.421 -16.028 -4.352 1.00 72.31 209 THR A CA 1
ATOM 1671 C C . THR A 1 209 ? -0.614 -15.754 -5.609 1.00 72.31 209 THR A C 1
ATOM 1673 O O . THR A 1 209 ? 0.620 -15.829 -5.601 1.00 72.31 209 THR A O 1
ATOM 1676 N N . THR A 1 210 ? -1.309 -15.475 -6.705 1.00 79.38 210 THR A N 1
ATOM 1677 C CA . THR A 1 210 ? -0.676 -15.103 -7.965 1.00 79.38 210 THR A CA 1
ATOM 1678 C C . THR A 1 210 ? -1.241 -13.802 -8.493 1.00 79.38 210 THR A C 1
ATOM 1680 O O . THR A 1 210 ? -2.454 -13.625 -8.444 1.00 79.38 210 THR A O 1
ATOM 1683 N N . ALA A 1 211 ? -0.388 -12.954 -9.058 1.00 76.06 211 ALA A N 1
ATOM 1684 C CA . ALA A 1 211 ? -0.810 -11.744 -9.753 1.00 76.06 211 ALA A CA 1
ATOM 1685 C C . ALA A 1 211 ? -0.140 -11.653 -11.120 1.00 76.06 211 ALA A C 1
ATOM 1687 O O . ALA A 1 211 ? 1.057 -11.922 -11.240 1.00 76.06 211 ALA A O 1
ATOM 1688 N N . ASP A 1 212 ? -0.898 -11.229 -12.124 1.00 77.94 212 ASP A N 1
ATOM 1689 C CA . ASP A 1 212 ? -0.324 -10.835 -13.403 1.00 77.94 212 ASP A CA 1
ATOM 1690 C C . ASP A 1 212 ? 0.291 -9.442 -13.255 1.00 77.94 212 ASP A C 1
ATOM 1692 O O . ASP A 1 212 ? -0.376 -8.474 -12.872 1.00 77.94 212 ASP A O 1
ATOM 1696 N N . CYS A 1 213 ? 1.590 -9.353 -13.520 1.00 74.69 213 CYS A N 1
ATOM 1697 C CA . CYS A 1 213 ? 2.360 -8.133 -13.389 1.00 74.69 213 CYS A CA 1
ATOM 1698 C C . CYS A 1 213 ? 2.556 -7.505 -14.764 1.00 74.69 213 CYS A C 1
ATOM 1700 O O . CYS A 1 213 ? 3.354 -7.962 -15.576 1.00 74.69 213 CYS A O 1
ATOM 1702 N N . TRP A 1 214 ? 1.833 -6.416 -14.995 1.00 69.94 214 TRP A N 1
ATOM 1703 C CA . TRP A 1 214 ? 1.924 -5.624 -16.219 1.00 69.94 214 TRP A CA 1
ATOM 1704 C C . TRP A 1 214 ? 2.917 -4.454 -16.100 1.00 69.94 214 TRP A C 1
ATOM 1706 O O . TRP A 1 214 ? 3.064 -3.644 -17.012 1.00 69.94 214 TRP A O 1
ATOM 1716 N N . SER A 1 215 ? 3.599 -4.347 -14.957 1.00 70.69 215 SER A N 1
ATOM 1717 C CA . SER A 1 215 ? 4.614 -3.330 -14.682 1.00 70.69 215 SER A CA 1
ATOM 1718 C C . SER A 1 215 ? 6.034 -3.873 -14.868 1.00 70.69 215 SER A C 1
ATOM 1720 O O . SER A 1 215 ? 6.239 -5.042 -15.173 1.00 70.69 215 SER A O 1
ATOM 1722 N N . GLU A 1 216 ? 7.036 -3.030 -14.611 1.00 78.31 216 GLU A N 1
ATOM 1723 C CA . GLU A 1 216 ? 8.427 -3.479 -14.502 1.00 78.31 216 GLU A CA 1
ATOM 1724 C C . GLU A 1 216 ? 8.597 -4.586 -13.444 1.00 78.31 216 GLU A C 1
ATOM 1726 O O . GLU A 1 216 ? 7.955 -4.551 -12.386 1.00 78.31 216 GLU A O 1
ATOM 1731 N N . ILE A 1 217 ? 9.519 -5.516 -13.709 1.00 86.12 217 ILE A N 1
ATOM 1732 C CA . ILE A 1 217 ? 9.917 -6.580 -12.780 1.00 86.12 217 ILE A CA 1
ATOM 1733 C C . ILE A 1 217 ? 11.432 -6.579 -12.637 1.00 86.12 217 ILE A C 1
ATOM 1735 O O . ILE A 1 217 ? 12.165 -6.772 -13.604 1.00 86.12 217 ILE A O 1
ATOM 1739 N N . THR A 1 218 ? 11.907 -6.433 -11.412 1.00 90.81 218 THR A N 1
ATOM 1740 C CA . THR A 1 218 ? 13.303 -6.648 -11.044 1.00 90.81 218 THR A CA 1
ATOM 1741 C C . THR A 1 218 ? 13.442 -8.046 -10.460 1.00 90.81 218 THR A C 1
ATOM 1743 O O . THR A 1 218 ? 12.794 -8.377 -9.469 1.00 90.81 218 THR A O 1
ATOM 1746 N N . VAL A 1 219 ? 14.298 -8.874 -11.049 1.00 94.44 219 VAL A N 1
ATOM 1747 C CA . VAL A 1 219 ? 14.676 -10.170 -10.470 1.00 94.44 219 VAL A CA 1
ATOM 1748 C C . VAL A 1 219 ? 16.044 -10.053 -9.815 1.00 94.44 219 VAL A C 1
ATOM 1750 O O . VAL A 1 219 ? 16.893 -9.252 -10.227 1.00 94.44 219 VAL A O 1
ATOM 1753 N N . GLY A 1 220 ? 16.263 -10.839 -8.772 1.00 94.44 220 GLY A N 1
ATOM 1754 C CA . GLY A 1 220 ? 17.515 -10.800 -8.040 1.00 94.44 220 GLY A CA 1
ATOM 1755 C C . GLY A 1 220 ? 17.801 -12.094 -7.312 1.00 94.44 220 GLY A C 1
ATOM 1756 O O . GLY A 1 220 ? 16.897 -12.840 -6.943 1.00 94.44 220 GLY A O 1
ATOM 1757 N N . ARG A 1 221 ? 19.083 -12.325 -7.060 1.00 95.62 221 ARG A N 1
ATOM 1758 C CA . ARG A 1 221 ? 19.556 -13.460 -6.283 1.00 95.62 221 ARG A CA 1
ATOM 1759 C C . ARG A 1 221 ? 19.551 -13.109 -4.797 1.00 95.62 221 ARG A C 1
ATOM 1761 O O . ARG A 1 221 ? 20.145 -12.093 -4.418 1.00 95.62 221 ARG A O 1
ATOM 1768 N N . PRO A 1 222 ? 18.950 -13.949 -3.940 1.00 96.81 222 PRO A N 1
ATOM 1769 C CA . PRO A 1 222 ? 19.094 -13.817 -2.499 1.00 96.81 222 PRO A CA 1
ATOM 1770 C C . PRO A 1 222 ? 20.565 -13.952 -2.097 1.00 96.81 222 PRO A C 1
ATOM 1772 O O . PRO A 1 222 ? 21.233 -14.929 -2.437 1.00 96.81 222 PRO A O 1
ATOM 1775 N N . THR A 1 223 ? 21.070 -12.969 -1.366 1.00 97.00 223 THR A N 1
ATOM 1776 C CA . THR A 1 223 ? 22.382 -12.995 -0.707 1.00 97.00 223 THR A CA 1
ATOM 1777 C C . THR A 1 223 ? 22.240 -13.229 0.791 1.00 97.00 223 THR A C 1
ATOM 1779 O O . THR A 1 223 ? 23.129 -13.802 1.415 1.00 97.00 223 THR A O 1
ATOM 1782 N N . SER A 1 224 ? 21.097 -12.844 1.362 1.00 93.75 224 SER A N 1
ATOM 1783 C CA . SER A 1 224 ? 20.645 -13.236 2.694 1.00 93.75 224 SER A CA 1
ATOM 1784 C C . SER A 1 224 ? 19.115 -13.201 2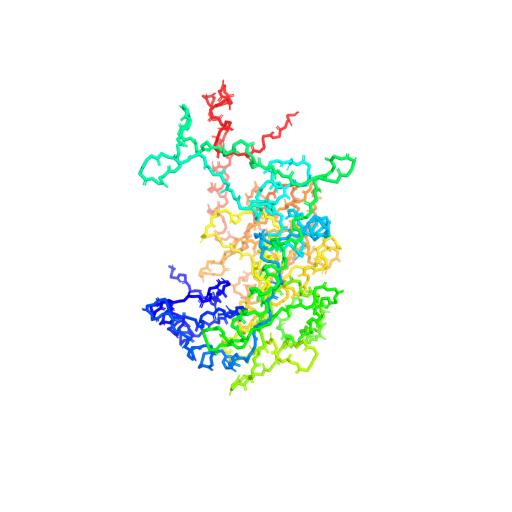.757 1.00 93.75 224 SER A C 1
ATOM 1786 O O . SER A 1 224 ? 18.460 -12.605 1.908 1.00 93.75 224 SER A O 1
ATOM 1788 N N . GLY A 1 225 ? 18.525 -13.854 3.756 1.00 92.19 225 GLY A N 1
ATOM 1789 C CA . GLY A 1 225 ? 17.069 -13.965 3.847 1.00 92.19 225 GLY A CA 1
ATOM 1790 C C . GLY A 1 225 ? 16.487 -15.059 2.951 1.00 92.19 225 GLY A C 1
ATOM 1791 O O . GLY A 1 225 ? 17.207 -15.833 2.320 1.00 92.19 225 GLY A O 1
ATOM 1792 N N . LYS A 1 226 ? 15.159 -15.165 2.956 1.00 93.69 226 LYS A N 1
ATOM 1793 C CA . LYS A 1 226 ? 14.416 -16.224 2.263 1.00 93.69 226 LYS A CA 1
ATOM 1794 C C . LYS A 1 226 ? 13.637 -15.652 1.073 1.00 93.69 226 LYS A C 1
ATOM 1796 O O . LYS A 1 226 ? 13.043 -14.581 1.210 1.00 93.69 226 LYS A O 1
ATOM 1801 N N . PRO A 1 227 ? 13.596 -16.347 -0.074 1.00 94.75 227 PRO A N 1
ATOM 1802 C CA . PRO A 1 227 ? 12.712 -15.979 -1.172 1.00 94.75 227 PRO A CA 1
ATOM 1803 C C . PRO A 1 227 ? 11.237 -16.043 -0.766 1.00 94.75 227 PRO A C 1
ATOM 1805 O O . PRO A 1 227 ? 10.824 -16.974 -0.072 1.00 94.75 227 PRO A O 1
ATOM 1808 N N . VAL A 1 228 ? 10.449 -15.071 -1.223 1.00 90.38 228 VAL A N 1
ATOM 1809 C CA . VAL A 1 228 ? 9.002 -14.978 -0.944 1.00 90.38 228 VAL A CA 1
ATOM 1810 C C . VAL A 1 228 ? 8.146 -14.647 -2.170 1.00 90.38 228 VAL A C 1
ATOM 1812 O O . VAL A 1 228 ? 6.920 -14.692 -2.071 1.00 90.38 228 VAL A O 1
ATOM 1815 N N . ALA A 1 229 ? 8.751 -14.350 -3.327 1.00 89.88 229 ALA A N 1
ATOM 1816 C CA . ALA A 1 229 ? 8.030 -14.187 -4.590 1.00 89.88 229 ALA A CA 1
ATOM 1817 C C . ALA A 1 229 ? 8.853 -14.668 -5.800 1.00 89.88 229 ALA A C 1
ATOM 1819 O O . ALA A 1 229 ? 10.083 -14.549 -5.809 1.00 89.88 229 ALA A O 1
ATOM 1820 N N . TRP A 1 230 ? 8.173 -15.205 -6.819 1.00 93.31 230 TRP A N 1
ATOM 1821 C CA . TRP A 1 230 ? 8.792 -15.810 -8.005 1.00 93.31 230 TRP A CA 1
ATOM 1822 C C . TRP A 1 230 ? 8.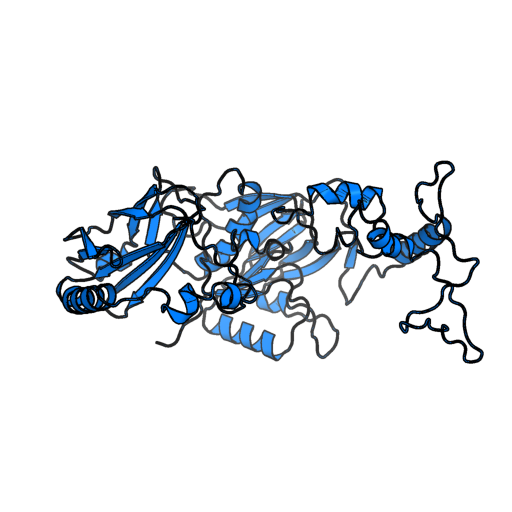060 -15.471 -9.303 1.00 93.31 230 TRP A C 1
ATOM 1824 O O . TRP A 1 230 ? 6.831 -15.473 -9.343 1.00 93.31 230 TRP A O 1
ATOM 1834 N N . TRP A 1 231 ? 8.828 -15.294 -10.377 1.00 92.06 231 TRP A N 1
ATOM 1835 C CA . TRP A 1 231 ? 8.356 -15.343 -11.760 1.00 92.06 231 TRP A CA 1
ATOM 1836 C C . TRP A 1 231 ? 9.003 -16.548 -12.447 1.00 92.06 231 TRP A C 1
ATOM 1838 O O . TRP A 1 231 ? 10.196 -16.527 -12.752 1.00 92.06 231 TRP A O 1
ATOM 1848 N N . GLY A 1 232 ? 8.233 -17.620 -12.646 1.00 90.88 232 GLY A N 1
ATOM 1849 C CA . GLY A 1 232 ? 8.814 -18.912 -13.014 1.00 90.88 232 GLY A CA 1
ATOM 1850 C C . GLY A 1 232 ? 9.771 -19.400 -11.921 1.00 90.88 232 GLY A C 1
ATOM 1851 O O . GLY A 1 232 ? 9.372 -19.549 -10.765 1.00 90.88 232 GLY A O 1
ATOM 1852 N N . ASP A 1 233 ? 11.031 -19.619 -12.285 1.00 93.31 233 ASP A N 1
ATOM 1853 C CA . ASP A 1 233 ? 12.136 -19.978 -11.391 1.00 93.31 233 ASP A CA 1
ATOM 1854 C C . ASP A 1 233 ? 12.892 -18.761 -10.824 1.00 93.31 233 ASP A C 1
ATOM 1856 O O . ASP A 1 233 ? 13.626 -18.883 -9.841 1.00 93.31 233 ASP A O 1
ATOM 1860 N N . LYS A 1 234 ? 12.682 -17.568 -11.390 1.00 95.31 234 LYS A N 1
ATOM 1861 C CA . LYS A 1 234 ? 13.385 -16.343 -10.996 1.00 95.31 234 LYS A CA 1
ATOM 1862 C C . LYS A 1 234 ? 12.815 -15.776 -9.708 1.00 95.31 234 LYS A C 1
ATOM 1864 O O . LYS A 1 234 ? 11.605 -15.580 -9.580 1.00 95.31 234 LYS A O 1
ATOM 1869 N N . VAL A 1 235 ? 13.695 -15.431 -8.774 1.00 96.00 235 VAL A N 1
ATOM 1870 C CA . VAL A 1 235 ? 13.302 -14.777 -7.524 1.00 96.00 235 VAL A CA 1
ATOM 1871 C C . VAL A 1 235 ? 13.018 -13.297 -7.780 1.00 96.00 235 VAL A C 1
ATOM 1873 O O . VAL A 1 235 ? 13.852 -12.557 -8.302 1.00 96.00 235 VAL A O 1
ATOM 1876 N N . CYS A 1 236 ? 11.830 -12.861 -7.375 1.00 92.81 236 CYS A N 1
ATOM 1877 C CA . CYS A 1 236 ? 11.390 -11.466 -7.403 1.00 92.81 236 CYS A CA 1
ATOM 1878 C C . CYS A 1 236 ? 10.807 -11.038 -6.048 1.00 92.81 236 CYS A C 1
ATOM 1880 O O . CYS A 1 236 ? 9.967 -10.149 -5.971 1.00 92.81 236 CYS A O 1
ATOM 1882 N N . GLY A 1 237 ? 11.248 -11.667 -4.959 1.00 92.50 237 GLY A N 1
ATOM 1883 C CA . GLY A 1 237 ? 10.962 -11.198 -3.611 1.00 92.50 237 GLY A CA 1
ATOM 1884 C C . GLY A 1 237 ? 11.820 -11.896 -2.571 1.00 92.50 237 GLY A C 1
ATOM 1885 O O . GLY A 1 237 ? 12.025 -13.107 -2.654 1.00 92.50 237 GLY A O 1
ATOM 1886 N N . VAL A 1 238 ? 12.313 -11.139 -1.594 1.00 94.62 238 VAL A N 1
ATOM 1887 C CA . VAL A 1 238 ? 13.203 -11.612 -0.526 1.00 94.62 238 VAL A CA 1
ATOM 1888 C C . VAL A 1 238 ? 12.777 -10.997 0.801 1.00 94.62 238 VAL A C 1
ATOM 1890 O O . VAL A 1 238 ? 12.472 -9.810 0.893 1.00 94.62 238 VAL A O 1
ATOM 1893 N N . GLU A 1 239 ? 12.765 -11.816 1.844 1.00 92.94 239 GLU A N 1
ATOM 1894 C CA . GLU A 1 239 ? 12.461 -11.409 3.208 1.00 92.94 239 GLU A CA 1
ATOM 1895 C C . GLU A 1 239 ? 13.656 -11.684 4.130 1.00 92.94 239 GLU A C 1
ATOM 1897 O O . GLU A 1 239 ? 14.160 -12.808 4.197 1.00 92.94 239 GLU A O 1
ATOM 1902 N N . THR A 1 240 ? 14.061 -10.680 4.910 1.00 93.75 240 THR A N 1
ATOM 1903 C CA . THR A 1 240 ? 15.015 -10.832 6.025 1.00 93.75 240 THR A CA 1
ATOM 1904 C C . THR A 1 240 ? 14.291 -10.733 7.374 1.00 93.75 240 THR A C 1
ATOM 1906 O O . THR A 1 240 ? 13.066 -10.754 7.436 1.00 93.75 240 THR A O 1
ATOM 1909 N N . LYS A 1 241 ? 15.005 -10.590 8.498 1.00 91.19 241 LYS A N 1
ATOM 1910 C CA . LYS A 1 241 ? 14.367 -10.350 9.804 1.00 91.19 241 LYS A CA 1
ATOM 1911 C C . LYS A 1 241 ? 13.503 -9.079 9.807 1.00 91.19 241 LYS A C 1
ATOM 1913 O O . LYS A 1 241 ? 12.353 -9.148 10.230 1.00 91.19 241 LYS A O 1
ATOM 1918 N N . ASN A 1 242 ? 14.033 -7.969 9.287 1.00 92.25 242 ASN A N 1
ATOM 1919 C CA . ASN A 1 242 ? 13.421 -6.636 9.385 1.00 92.25 242 ASN A CA 1
ATOM 1920 C C . ASN A 1 242 ? 13.114 -6.007 8.016 1.00 92.25 242 ASN A C 1
ATOM 1922 O O . ASN A 1 242 ? 12.703 -4.853 7.951 1.00 92.25 242 ASN A O 1
ATOM 1926 N N . THR A 1 243 ? 13.309 -6.726 6.911 1.00 93.50 243 THR A N 1
ATOM 1927 C CA . THR A 1 243 ? 13.029 -6.184 5.577 1.00 93.50 243 THR A CA 1
ATOM 1928 C C . THR A 1 243 ? 12.223 -7.135 4.712 1.00 93.50 243 THR A C 1
ATOM 1930 O O . THR A 1 243 ? 12.271 -8.357 4.883 1.00 93.50 243 THR A O 1
ATOM 1933 N N . VAL A 1 244 ? 11.462 -6.542 3.797 1.00 91.06 244 VAL A N 1
ATOM 1934 C CA . VAL A 1 244 ? 10.751 -7.219 2.713 1.00 91.06 244 VAL A CA 1
ATOM 1935 C C . VAL A 1 244 ? 11.061 -6.456 1.436 1.00 91.06 244 VAL A C 1
ATOM 1937 O O . VAL A 1 244 ? 10.825 -5.251 1.356 1.00 91.06 244 VAL A O 1
ATOM 1940 N N . TRP A 1 245 ? 11.603 -7.150 0.450 1.00 92.50 245 TRP A N 1
ATOM 1941 C CA . TRP A 1 245 ? 11.782 -6.634 -0.895 1.00 92.50 245 TRP A CA 1
ATOM 1942 C C . TRP A 1 245 ? 10.885 -7.405 -1.855 1.00 92.50 245 TRP A C 1
ATOM 1944 O O . TRP A 1 245 ? 10.886 -8.635 -1.823 1.00 92.50 245 TRP A O 1
ATOM 1954 N N . LEU A 1 246 ? 10.161 -6.693 -2.717 1.00 89.19 246 LEU A N 1
ATOM 1955 C CA . LEU A 1 246 ? 9.410 -7.275 -3.829 1.00 89.19 246 LEU A CA 1
ATOM 1956 C C . LEU A 1 246 ? 9.860 -6.631 -5.135 1.00 89.19 246 LEU A C 1
ATOM 1958 O O . LEU A 1 246 ? 9.803 -5.422 -5.297 1.00 89.19 246 LEU A O 1
ATOM 1962 N N . GLY A 1 247 ? 10.289 -7.440 -6.090 1.00 87.62 247 GLY A N 1
ATOM 1963 C CA . GLY A 1 247 ? 10.770 -7.020 -7.400 1.00 87.62 247 GLY A CA 1
ATOM 1964 C C . GLY A 1 247 ? 9.700 -6.435 -8.322 1.00 87.62 247 GLY A C 1
ATOM 1965 O O . GLY A 1 247 ? 10.021 -5.986 -9.414 1.00 87.62 247 GLY A O 1
ATOM 1966 N N . THR A 1 248 ? 8.440 -6.415 -7.903 1.00 82.06 248 THR A N 1
ATOM 1967 C CA . THR A 1 248 ? 7.297 -5.884 -8.655 1.00 82.06 248 THR A CA 1
ATOM 1968 C C . THR A 1 248 ? 6.967 -4.453 -8.219 1.00 82.06 248 THR A C 1
ATOM 1970 O O . THR A 1 248 ? 7.238 -4.052 -7.085 1.00 82.06 248 THR A O 1
ATOM 1973 N N . ARG A 1 249 ? 6.353 -3.638 -9.090 1.00 71.69 249 ARG A N 1
ATOM 1974 C CA . ARG A 1 249 ? 5.897 -2.275 -8.737 1.00 71.69 249 ARG A CA 1
ATOM 1975 C C . ARG A 1 249 ? 4.462 -2.243 -8.202 1.00 71.69 249 ARG A C 1
ATOM 1977 O O . ARG A 1 249 ? 3.646 -1.450 -8.657 1.00 71.69 249 ARG A O 1
ATOM 1984 N N . GLU A 1 250 ? 4.168 -3.034 -7.174 1.00 55.41 250 GLU A N 1
ATOM 1985 C CA . GLU A 1 250 ? 2.827 -3.085 -6.549 1.00 55.41 250 GLU A CA 1
ATOM 1986 C C . GLU A 1 250 ? 2.315 -1.695 -6.125 1.00 55.41 250 GLU A C 1
ATOM 1988 O O . GLU A 1 250 ? 1.139 -1.375 -6.264 1.00 55.41 250 GLU A O 1
ATOM 1993 N N . GLY A 1 251 ? 3.235 -0.826 -5.693 1.00 48.44 251 GLY A N 1
ATOM 1994 C CA . GLY A 1 251 ? 2.960 0.542 -5.256 1.00 48.44 251 GLY A CA 1
ATOM 1995 C C . GLY A 1 251 ? 2.578 1.554 -6.346 1.00 48.44 251 GLY A C 1
ATOM 1996 O O . GLY A 1 251 ? 2.282 2.694 -6.004 1.00 48.44 251 GLY A O 1
ATOM 1997 N N . MET A 1 252 ? 2.566 1.180 -7.632 1.00 45.81 252 MET A N 1
ATOM 1998 C CA . MET A 1 252 ? 1.958 2.017 -8.686 1.00 45.81 252 MET A CA 1
ATOM 1999 C C . MET A 1 252 ? 0.428 1.902 -8.691 1.00 45.81 252 MET A C 1
ATOM 2001 O O . MET A 1 252 ? -0.256 2.840 -9.092 1.00 45.81 252 MET A O 1
ATOM 2005 N N . SER A 1 253 ? -0.122 0.817 -8.139 1.00 48.44 253 SER A N 1
ATOM 2006 C CA . SER A 1 253 ? -1.497 0.795 -7.643 1.00 48.44 253 SER A CA 1
ATOM 2007 C C . SER A 1 253 ? -1.488 1.334 -6.213 1.00 48.44 253 SER A C 1
ATOM 2009 O O . SER A 1 253 ? -1.721 0.607 -5.254 1.00 48.44 253 SER A O 1
ATOM 2011 N N . ILE A 1 254 ? -1.240 2.634 -6.033 1.00 42.38 254 ILE A N 1
ATOM 2012 C CA . ILE A 1 254 ? -1.453 3.296 -4.731 1.00 42.38 254 ILE A CA 1
ATOM 2013 C C . ILE A 1 254 ? -2.902 3.072 -4.234 1.00 42.38 254 ILE A C 1
ATOM 2015 O O . ILE A 1 254 ? -3.164 2.996 -3.038 1.00 42.38 254 ILE A O 1
ATOM 2019 N N . HIS A 1 255 ? -3.818 2.809 -5.173 1.00 41.84 255 HIS A N 1
ATOM 2020 C CA . HIS A 1 255 ? -5.187 2.350 -4.950 1.00 41.84 255 HIS A CA 1
ATOM 2021 C C . HIS A 1 255 ? -5.322 0.937 -4.340 1.00 41.84 255 HIS A C 1
ATOM 2023 O O . HIS A 1 255 ? -6.393 0.588 -3.856 1.00 41.84 255 HIS A O 1
ATOM 2029 N N . ALA A 1 256 ? -4.279 0.103 -4.353 1.00 42.56 256 ALA A N 1
ATOM 2030 C CA . ALA A 1 256 ? -4.235 -1.165 -3.617 1.00 42.56 256 ALA A CA 1
ATOM 2031 C C . ALA A 1 256 ? -3.842 -0.966 -2.140 1.00 42.56 256 ALA A C 1
ATOM 2033 O O . ALA A 1 256 ? -4.215 -1.775 -1.299 1.00 42.56 256 ALA A O 1
ATOM 2034 N N . LEU A 1 257 ? -3.138 0.123 -1.806 1.00 43.91 257 LEU A N 1
ATOM 2035 C CA . LEU A 1 257 ? -2.922 0.550 -0.415 1.00 43.91 257 LEU A CA 1
ATOM 2036 C C . LEU A 1 257 ? -4.145 1.269 0.156 1.00 43.91 257 LEU A C 1
ATOM 2038 O O . LEU A 1 257 ? -4.425 1.158 1.345 1.00 43.91 257 LEU A O 1
ATOM 2042 N N . ALA A 1 258 ? -4.857 2.007 -0.694 1.00 45.53 258 ALA A N 1
ATOM 2043 C CA . ALA A 1 258 ? -6.004 2.815 -0.313 1.00 45.53 258 ALA A CA 1
ATOM 2044 C C . ALA A 1 258 ? -7.005 2.867 -1.480 1.00 45.53 258 ALA A C 1
ATOM 2046 O O . ALA A 1 258 ? -6.850 3.694 -2.382 1.00 45.53 258 ALA A O 1
ATOM 2047 N N . PRO A 1 259 ? -8.039 2.008 -1.512 1.00 37.84 259 PRO A N 1
ATOM 2048 C CA . PRO A 1 259 ? -8.983 1.983 -2.626 1.00 37.84 259 PRO A CA 1
ATOM 2049 C C . PRO A 1 259 ? -9.803 3.272 -2.815 1.00 37.84 259 PRO A C 1
ATOM 2051 O O . PRO A 1 259 ? -10.549 3.326 -3.794 1.00 37.84 259 PRO A O 1
ATOM 2054 N N . ARG A 1 260 ? -9.696 4.308 -1.955 1.00 45.34 260 ARG A N 1
ATOM 2055 C CA . ARG A 1 260 ? -10.485 5.555 -2.069 1.00 45.34 260 ARG A CA 1
ATOM 2056 C C . ARG A 1 260 ? -9.729 6.849 -1.660 1.00 45.34 260 ARG A C 1
ATOM 2058 O O . ARG A 1 260 ? -9.132 6.938 -0.599 1.00 45.34 260 ARG A O 1
ATOM 2065 N N . MET A 1 261 ? -9.796 7.822 -2.578 1.00 32.56 261 MET A N 1
ATOM 2066 C CA . MET A 1 261 ? -9.769 9.308 -2.553 1.00 32.56 261 MET A CA 1
ATOM 2067 C C . MET A 1 261 ? -8.870 10.187 -1.645 1.00 32.56 261 MET A C 1
ATOM 2069 O O . MET A 1 261 ? -8.680 11.337 -2.032 1.00 32.56 261 MET A O 1
ATOM 2073 N N . SER A 1 262 ? -8.284 9.770 -0.521 1.00 32.34 262 SER A N 1
ATOM 2074 C CA . SER A 1 262 ? -7.678 10.755 0.419 1.00 32.34 262 SER A CA 1
ATOM 2075 C C . SER A 1 262 ? -6.158 10.968 0.338 1.00 32.34 262 SER A C 1
ATOM 2077 O O . SER A 1 262 ? -5.629 11.858 0.991 1.00 32.34 262 SER A O 1
ATOM 2079 N N . MET A 1 263 ? -5.413 10.266 -0.523 1.00 36.94 263 MET A N 1
ATOM 2080 C CA . MET A 1 263 ? -3.951 10.465 -0.625 1.00 36.94 263 MET A CA 1
ATOM 2081 C C . MET A 1 263 ? -3.510 11.589 -1.578 1.00 36.94 263 MET A C 1
ATOM 2083 O O . MET A 1 263 ? -2.450 11.507 -2.199 1.00 36.94 263 MET A O 1
ATOM 2087 N N . HIS A 1 264 ? -4.269 12.684 -1.657 1.00 31.22 264 HIS A N 1
ATOM 2088 C CA . HIS A 1 264 ? -3.721 13.929 -2.206 1.00 31.22 264 HIS A CA 1
ATOM 2089 C C . HIS A 1 264 ? -2.735 14.617 -1.239 1.00 31.22 264 HIS A C 1
ATOM 2091 O O . HIS A 1 264 ? -2.057 15.556 -1.652 1.00 31.22 264 HIS A O 1
ATOM 2097 N N . GLN A 1 265 ? -2.592 14.148 0.012 1.00 32.38 265 GLN A N 1
ATOM 2098 C CA . GLN A 1 265 ? -1.707 14.761 1.009 1.00 32.38 265 GLN A CA 1
ATOM 2099 C C . GLN A 1 265 ? -0.810 13.727 1.716 1.00 32.38 265 GLN A C 1
ATOM 2101 O O . GLN A 1 265 ? -1.258 12.732 2.277 1.00 32.38 265 GLN A O 1
ATOM 2106 N N . THR A 1 266 ? 0.501 13.959 1.670 1.00 34.06 266 THR A N 1
ATOM 2107 C CA . THR A 1 266 ? 1.601 13.035 2.013 1.00 34.06 266 THR A CA 1
ATOM 2108 C C . THR A 1 266 ? 1.838 12.812 3.518 1.00 34.06 266 THR A C 1
ATOM 2110 O O . THR A 1 266 ? 2.951 12.473 3.924 1.00 34.06 266 THR A O 1
ATOM 2113 N N . THR A 1 267 ? 0.822 12.977 4.372 1.00 33.91 267 THR A N 1
ATOM 2114 C CA . THR A 1 267 ? 0.986 12.937 5.842 1.00 33.91 267 THR A CA 1
ATOM 2115 C C . THR A 1 267 ? -0.136 12.243 6.619 1.00 33.91 267 THR A C 1
ATOM 2117 O O . THR A 1 267 ? -0.084 12.216 7.850 1.00 33.91 267 THR A O 1
ATOM 2120 N N . GLU A 1 268 ? -1.140 11.668 5.955 1.00 37.28 268 GLU A N 1
ATOM 2121 C CA . GLU A 1 268 ? -2.291 11.084 6.649 1.00 37.28 268 GLU A CA 1
ATOM 2122 C C . GLU A 1 268 ? -2.075 9.617 7.084 1.00 37.28 268 GLU A C 1
ATOM 2124 O O . GLU A 1 268 ? -1.453 8.819 6.373 1.00 37.28 268 GLU A O 1
ATOM 2129 N N . PRO A 1 269 ? -2.566 9.228 8.277 1.00 40.44 269 PRO A N 1
ATOM 2130 C CA . PRO A 1 269 ? -2.453 7.866 8.785 1.00 40.44 269 PRO A CA 1
ATOM 2131 C C . PRO A 1 269 ? -3.311 6.896 7.960 1.00 40.44 269 PRO A C 1
ATOM 2133 O O . PRO A 1 269 ? -4.528 6.887 8.079 1.00 40.44 269 PRO A O 1
ATOM 2136 N N . CYS A 1 270 ? -2.667 6.031 7.179 1.00 43.00 270 CYS A N 1
ATOM 2137 C CA . CYS A 1 270 ? -3.340 5.014 6.367 1.00 43.00 270 CYS A CA 1
ATOM 2138 C C . CYS A 1 270 ? -3.635 3.732 7.165 1.00 43.00 270 CYS A C 1
ATOM 2140 O O . CYS A 1 270 ? -2.850 3.339 8.032 1.00 43.00 270 CYS A O 1
ATOM 2142 N N . ASN A 1 271 ? -4.722 3.029 6.827 1.00 47.44 271 ASN A N 1
ATOM 2143 C CA . ASN A 1 271 ? -5.032 1.706 7.376 1.00 47.44 271 ASN A CA 1
ATOM 2144 C C . ASN A 1 271 ? -4.109 0.635 6.744 1.00 47.44 271 ASN A C 1
ATOM 2146 O O . ASN A 1 271 ? -4.255 0.336 5.561 1.00 47.44 271 ASN A O 1
ATOM 2150 N N . PRO A 1 272 ? -3.155 0.027 7.477 1.00 46.81 272 PRO A N 1
ATOM 2151 C CA . PRO A 1 272 ? -2.075 -0.768 6.876 1.00 46.81 272 PRO A CA 1
ATOM 2152 C C . PRO A 1 272 ? -2.473 -2.224 6.554 1.00 46.81 272 PRO A C 1
ATOM 2154 O O . PRO A 1 272 ? -1.637 -3.129 6.539 1.00 46.81 272 PRO A O 1
ATOM 2157 N N . TYR A 1 273 ? -3.762 -2.497 6.383 1.00 49.50 273 TYR A N 1
ATOM 2158 C CA . TYR A 1 273 ? -4.342 -3.805 6.642 1.00 49.50 273 TYR A CA 1
ATOM 2159 C C . TYR A 1 273 ? -5.304 -4.259 5.538 1.00 49.50 273 TYR A C 1
ATOM 2161 O O . TYR A 1 273 ? -6.308 -3.590 5.321 1.00 49.50 273 TYR A O 1
ATOM 2169 N N . PRO A 1 274 ? -5.083 -5.443 4.926 1.00 47.44 274 PRO A N 1
ATOM 2170 C CA . PRO A 1 274 ? -6.002 -5.991 3.933 1.00 47.44 274 PRO A CA 1
ATOM 2171 C C . PRO A 1 274 ? -7.348 -6.364 4.560 1.00 47.44 274 PRO A C 1
ATOM 2173 O O . PRO A 1 274 ? -7.414 -7.141 5.519 1.00 47.44 274 PRO A O 1
ATOM 2176 N N . THR A 1 275 ? -8.417 -5.795 4.029 1.00 50.38 275 THR A N 1
ATOM 2177 C CA . THR A 1 275 ? -9.819 -6.155 4.276 1.00 50.38 275 THR A CA 1
ATOM 2178 C C . THR A 1 275 ? -10.230 -7.321 3.350 1.00 50.38 275 THR A C 1
ATOM 2180 O O . THR A 1 275 ? -9.459 -7.700 2.465 1.00 50.38 275 THR A O 1
ATOM 2183 N N . GLU A 1 276 ? -11.372 -7.989 3.575 1.00 47.53 276 GLU A N 1
ATOM 2184 C CA . GLU A 1 276 ? -11.847 -9.028 2.643 1.00 47.53 276 GLU A CA 1
ATOM 2185 C C . GLU A 1 276 ? -12.147 -8.343 1.323 1.00 47.53 276 GLU A C 1
ATOM 2187 O O . GLU A 1 276 ? -13.012 -7.480 1.259 1.00 47.53 276 GLU A O 1
ATOM 2192 N N . VAL A 1 277 ? -11.405 -8.708 0.288 1.00 49.19 277 VAL A N 1
ATOM 2193 C CA . VAL A 1 277 ? -11.456 -8.008 -0.979 1.00 49.19 277 VAL A CA 1
ATOM 2194 C C . VAL A 1 277 ? -12.786 -8.289 -1.683 1.00 49.19 277 VAL A C 1
ATOM 2196 O O . VAL A 1 277 ? -13.104 -9.430 -1.991 1.00 49.19 277 VAL A O 1
ATOM 2199 N N . ALA A 1 278 ? -13.616 -7.255 -1.864 1.00 47.66 278 ALA A N 1
ATOM 2200 C CA . ALA A 1 278 ? -14.861 -7.361 -2.616 1.00 47.66 278 ALA A CA 1
ATOM 2201 C C . ALA A 1 278 ? -14.548 -7.770 -4.058 1.00 47.66 278 ALA A C 1
ATOM 2203 O O . ALA A 1 278 ? -13.475 -7.448 -4.562 1.00 47.66 278 ALA A O 1
ATOM 2204 N N . ALA A 1 279 ? -15.498 -8.410 -4.743 1.00 52.88 279 ALA A N 1
ATOM 2205 C CA . ALA A 1 279 ? -15.289 -8.943 -6.093 1.00 52.88 279 ALA A CA 1
ATOM 2206 C C . ALA A 1 279 ? -14.697 -7.912 -7.077 1.00 52.88 279 ALA A C 1
ATOM 2208 O O . ALA A 1 279 ? -13.802 -8.235 -7.846 1.00 52.88 279 ALA A O 1
ATOM 2209 N N . THR A 1 280 ? -15.117 -6.645 -6.996 1.00 47.62 280 THR A N 1
ATOM 2210 C CA . THR A 1 280 ? -14.600 -5.525 -7.812 1.00 47.62 280 THR A CA 1
ATOM 2211 C C . THR A 1 280 ? -13.148 -5.134 -7.529 1.00 47.62 280 THR A C 1
ATOM 2213 O O . THR A 1 280 ? -12.536 -4.384 -8.293 1.00 47.62 280 THR A O 1
ATOM 2216 N N . TYR A 1 281 ? -12.589 -5.604 -6.422 1.00 51.94 281 TYR A N 1
ATOM 2217 C CA . TYR A 1 281 ? -11.219 -5.350 -6.015 1.00 51.94 281 TYR A CA 1
ATOM 2218 C C . TYR A 1 281 ? -10.399 -6.631 -5.906 1.00 51.94 281 TYR A C 1
ATOM 2220 O O . TYR A 1 281 ? -9.217 -6.504 -5.616 1.00 51.94 281 TYR A O 1
ATOM 2228 N N . GLU A 1 282 ? -10.982 -7.817 -6.122 1.00 61.25 282 GLU A N 1
ATOM 2229 C CA . GLU A 1 282 ? -10.360 -9.128 -5.871 1.00 61.25 282 GLU A CA 1
ATOM 2230 C C . GLU A 1 282 ? -9.008 -9.259 -6.570 1.00 61.25 282 GLU A C 1
ATOM 2232 O O . GLU A 1 282 ? -8.030 -9.691 -5.964 1.00 61.25 282 GLU A O 1
ATOM 2237 N N . ASP A 1 283 ? -8.903 -8.731 -7.787 1.00 60.22 283 ASP A N 1
ATOM 2238 C CA . ASP A 1 283 ? -7.657 -8.725 -8.548 1.00 60.22 283 ASP A CA 1
ATOM 2239 C C . ASP A 1 283 ? -6.535 -7.882 -7.887 1.00 60.22 283 ASP A C 1
ATOM 2241 O O . ASP A 1 283 ? -5.358 -8.017 -8.222 1.00 60.22 283 ASP A O 1
ATOM 2245 N N . ARG A 1 284 ? -6.865 -7.020 -6.909 1.00 62.47 284 ARG A N 1
ATOM 2246 C CA . ARG A 1 284 ? -5.907 -6.276 -6.064 1.00 62.47 284 ARG A CA 1
ATOM 2247 C C . ARG A 1 284 ? -5.414 -7.068 -4.864 1.00 62.47 284 ARG A C 1
ATOM 2249 O O . ARG A 1 284 ? -4.406 -6.666 -4.280 1.00 62.47 284 ARG A O 1
ATOM 2256 N N . ARG A 1 285 ? -6.103 -8.143 -4.462 1.00 68.31 285 ARG A N 1
ATOM 2257 C CA . ARG A 1 285 ? -5.813 -8.909 -3.239 1.00 68.31 285 ARG A CA 1
ATOM 2258 C C . ARG A 1 285 ? -4.328 -9.235 -3.069 1.00 68.31 285 ARG A C 1
ATOM 2260 O O . ARG A 1 285 ? -3.824 -8.949 -1.982 1.00 68.31 285 ARG A O 1
ATOM 2267 N N . PRO A 1 286 ? -3.604 -9.723 -4.097 1.00 68.00 286 PRO A N 1
ATOM 2268 C CA . PRO A 1 286 ? -2.184 -10.029 -3.954 1.00 68.00 286 PRO A CA 1
ATOM 2269 C C . PRO A 1 286 ? -1.355 -8.836 -3.465 1.00 68.00 286 PRO A C 1
ATOM 2271 O O . PRO A 1 286 ? -0.530 -8.980 -2.566 1.00 68.00 286 PRO A O 1
ATOM 2274 N N . TYR A 1 287 ? -1.634 -7.643 -3.993 1.00 67.19 287 TYR A N 1
ATOM 2275 C CA . TYR A 1 287 ? -0.916 -6.412 -3.667 1.00 67.19 287 TYR A CA 1
ATOM 2276 C C . TYR A 1 287 ? -1.250 -5.901 -2.261 1.00 67.19 287 TYR A C 1
ATOM 2278 O O . TYR A 1 287 ? -0.359 -5.501 -1.510 1.00 67.19 287 TYR A O 1
ATOM 2286 N N . VAL A 1 288 ? -2.525 -5.954 -1.859 1.00 66.94 288 VAL A N 1
ATOM 2287 C CA . VAL A 1 288 ? -2.934 -5.550 -0.500 1.00 66.94 288 VAL A CA 1
ATOM 2288 C C . VAL A 1 288 ? -2.344 -6.499 0.548 1.00 66.94 288 VAL A C 1
ATOM 2290 O O . VAL A 1 288 ? -1.891 -6.083 1.618 1.00 66.94 288 VAL A O 1
ATOM 2293 N N . GLU A 1 289 ? -2.325 -7.795 0.243 1.00 70.19 289 GLU A N 1
ATOM 2294 C CA . GLU A 1 289 ? -1.758 -8.822 1.110 1.00 70.19 289 GLU A CA 1
ATOM 2295 C C . GLU A 1 289 ? -0.242 -8.679 1.260 1.00 70.19 289 GLU A C 1
ATOM 2297 O O . GLU A 1 289 ? 0.260 -8.782 2.390 1.00 70.19 289 GLU A O 1
ATOM 2302 N N . ALA A 1 290 ? 0.452 -8.381 0.160 1.00 68.12 290 ALA A N 1
ATOM 2303 C CA . ALA A 1 290 ? 1.885 -8.131 0.108 1.00 68.12 290 ALA A CA 1
ATOM 2304 C C . ALA A 1 290 ? 2.309 -6.874 0.876 1.00 68.12 290 ALA A C 1
ATOM 2306 O O . ALA A 1 290 ? 3.255 -6.916 1.663 1.00 68.12 290 ALA A O 1
ATOM 2307 N N . LEU A 1 291 ? 1.563 -5.779 0.756 1.00 69.06 291 LEU A N 1
ATOM 2308 C CA . LEU A 1 291 ? 1.862 -4.542 1.481 1.00 69.06 291 LEU A CA 1
ATOM 2309 C C . LEU A 1 291 ? 1.502 -4.654 2.967 1.00 69.06 291 LEU A C 1
ATOM 2311 O O . LEU A 1 291 ? 2.304 -4.309 3.839 1.00 69.06 291 LEU A O 1
ATOM 2315 N N . GLY A 1 292 ? 0.346 -5.242 3.283 1.00 70.12 292 GLY A N 1
ATOM 2316 C CA . GLY A 1 292 ? -0.048 -5.513 4.666 1.00 70.12 292 GLY A CA 1
ATOM 2317 C C . GLY A 1 292 ? 0.875 -6.500 5.385 1.00 70.12 292 GLY A C 1
ATOM 2318 O O . GLY A 1 292 ? 0.886 -6.558 6.619 1.00 70.12 292 GLY A O 1
ATOM 2319 N N . TYR A 1 293 ? 1.666 -7.282 4.644 1.00 76.00 293 TYR A N 1
ATOM 2320 C CA . TYR A 1 293 ? 2.663 -8.175 5.226 1.00 76.00 293 TYR A CA 1
ATOM 2321 C C . TYR A 1 293 ? 3.737 -7.406 6.004 1.00 76.00 293 TYR A C 1
ATOM 2323 O O . TYR A 1 293 ? 4.110 -7.843 7.093 1.00 76.00 293 TYR A O 1
ATOM 2331 N N . ALA A 1 294 ? 4.161 -6.230 5.531 1.00 76.38 294 ALA A N 1
ATOM 2332 C CA . ALA A 1 294 ? 5.141 -5.398 6.231 1.00 76.38 294 ALA A CA 1
ATOM 2333 C C . ALA A 1 294 ? 4.646 -4.961 7.622 1.00 76.38 294 ALA A C 1
ATOM 2335 O O . ALA A 1 294 ? 5.388 -5.043 8.601 1.00 76.38 294 ALA A O 1
ATOM 2336 N N . ALA A 1 295 ? 3.369 -4.582 7.730 1.00 74.44 295 ALA A N 1
ATOM 2337 C CA . ALA A 1 295 ? 2.749 -4.216 9.001 1.00 74.44 295 ALA A CA 1
ATOM 2338 C C . ALA A 1 295 ? 2.649 -5.400 9.970 1.00 74.44 295 ALA A C 1
ATOM 2340 O O . ALA A 1 295 ? 3.020 -5.275 11.137 1.00 74.44 295 ALA A O 1
ATOM 2341 N N . ARG A 1 296 ? 2.241 -6.578 9.480 1.00 76.69 296 ARG A N 1
ATOM 2342 C CA . ARG A 1 296 ? 2.212 -7.806 10.294 1.00 76.69 296 ARG A CA 1
ATOM 2343 C C . ARG A 1 296 ? 3.608 -8.200 10.771 1.00 76.69 296 ARG A C 1
ATOM 2345 O O . ARG A 1 296 ? 3.784 -8.547 11.934 1.00 76.69 296 ARG A O 1
ATOM 2352 N N . LYS A 1 297 ? 4.607 -8.107 9.893 1.00 80.44 297 LYS A N 1
ATOM 2353 C CA . LYS A 1 297 ? 6.010 -8.394 10.211 1.00 80.44 297 LYS A CA 1
ATOM 2354 C C . LYS A 1 297 ? 6.565 -7.453 11.281 1.00 80.44 297 LYS A C 1
ATOM 2356 O O . LYS A 1 297 ? 7.346 -7.887 12.119 1.00 80.44 297 LYS A O 1
ATOM 2361 N N . ALA A 1 298 ? 6.126 -6.198 11.283 1.00 78.50 298 ALA A N 1
ATOM 2362 C CA . ALA A 1 298 ? 6.467 -5.218 12.310 1.00 78.50 298 ALA A CA 1
ATOM 2363 C C . ALA A 1 298 ? 5.707 -5.406 13.634 1.00 78.50 298 ALA A C 1
ATOM 2365 O O . ALA A 1 298 ? 5.886 -4.614 14.558 1.00 78.50 298 ALA A O 1
ATOM 2366 N N . GLY A 1 299 ? 4.839 -6.420 13.734 1.00 76.50 299 GLY A N 1
ATOM 2367 C CA . GLY A 1 299 ? 4.017 -6.660 14.916 1.00 76.50 299 GLY A CA 1
ATOM 2368 C C . GLY A 1 299 ? 2.918 -5.617 15.117 1.00 76.50 299 GLY A C 1
ATOM 2369 O O . GLY A 1 299 ? 2.389 -5.504 16.221 1.00 76.50 299 GLY A O 1
ATOM 2370 N N . VAL A 1 300 ? 2.564 -4.846 14.081 1.00 74.44 300 VAL A N 1
ATOM 2371 C CA . VAL A 1 300 ? 1.392 -3.971 14.157 1.00 74.44 300 VAL A CA 1
ATOM 2372 C C . VAL A 1 300 ? 0.165 -4.881 14.263 1.00 74.44 300 VAL A C 1
ATOM 2374 O O . VAL A 1 300 ? 0.003 -5.816 13.472 1.00 74.44 300 VAL A O 1
ATOM 2377 N N . THR A 1 301 ? -0.694 -4.615 15.249 1.00 71.50 301 THR A N 1
ATOM 2378 C CA . THR A 1 301 ? -1.970 -5.317 15.451 1.00 71.50 301 THR A CA 1
ATOM 2379 C C . THR A 1 301 ? -3.164 -4.420 15.116 1.00 71.50 301 THR A C 1
ATOM 2381 O O . THR A 1 301 ? -3.041 -3.192 15.044 1.00 71.50 301 THR A O 1
ATOM 2384 N N . ARG A 1 302 ? -4.327 -5.028 14.843 1.00 73.88 302 ARG A N 1
ATOM 2385 C CA . ARG A 1 302 ? -5.604 -4.314 14.690 1.00 73.88 302 ARG A CA 1
ATOM 2386 C C . ARG A 1 302 ? -6.264 -4.214 16.062 1.00 73.88 302 ARG A C 1
ATOM 2388 O O . ARG A 1 302 ? -6.815 -5.214 16.511 1.00 73.88 302 ARG A O 1
ATOM 2395 N N . PRO A 1 303 ? -6.247 -3.051 16.734 1.00 79.50 303 PRO A N 1
ATOM 2396 C CA . PRO A 1 303 ? -6.922 -2.914 18.025 1.00 79.50 303 PRO A CA 1
ATOM 2397 C C . PRO A 1 303 ? -8.450 -3.019 17.897 1.00 79.50 303 PRO A C 1
ATOM 2399 O O . PRO A 1 303 ? -9.124 -3.352 18.868 1.00 79.50 303 PRO A O 1
ATOM 2402 N N . VAL A 1 304 ? -8.978 -2.741 16.701 1.00 85.06 304 VAL A N 1
ATOM 2403 C CA . VAL A 1 304 ? -10.396 -2.795 16.351 1.00 85.06 304 VAL A CA 1
ATOM 2404 C C . VAL A 1 304 ? -10.539 -3.506 15.015 1.00 85.06 304 VAL A C 1
ATOM 2406 O O . VAL A 1 304 ? -9.848 -3.180 14.049 1.00 85.06 304 VAL A O 1
ATOM 2409 N N . THR A 1 305 ? -11.459 -4.458 14.960 1.00 85.62 305 THR A N 1
ATOM 2410 C CA . THR A 1 305 ? -11.907 -5.109 13.733 1.00 85.62 305 THR A CA 1
ATOM 2411 C C . THR A 1 305 ? -13.414 -4.930 13.602 1.00 85.62 305 THR A C 1
ATOM 2413 O O . THR A 1 305 ? -14.118 -5.096 14.587 1.00 85.62 305 THR A O 1
ATOM 2416 N N . LEU A 1 306 ? -13.916 -4.603 12.411 1.00 84.88 306 LEU A N 1
ATOM 2417 C CA . LEU A 1 306 ? -15.352 -4.586 12.127 1.00 84.88 306 LEU A CA 1
ATOM 2418 C C . LEU A 1 306 ? -15.687 -5.704 11.148 1.00 84.88 306 LEU A C 1
ATOM 2420 O O . LEU A 1 306 ? -14.964 -5.901 10.172 1.00 84.88 306 LEU A O 1
ATOM 2424 N N . LEU A 1 307 ? -16.760 -6.440 11.423 1.00 84.75 307 LEU A N 1
ATOM 2425 C CA . LEU A 1 307 ? -17.203 -7.583 10.637 1.00 84.75 307 LEU A CA 1
ATOM 2426 C C . LEU A 1 307 ? -18.646 -7.400 10.170 1.00 84.75 307 LEU A C 1
ATOM 2428 O O . LEU A 1 307 ? -19.510 -6.990 10.939 1.00 84.75 307 LEU A O 1
ATOM 2432 N N . ARG A 1 308 ? -18.934 -7.777 8.926 1.00 81.12 308 ARG A N 1
ATOM 2433 C CA . ARG A 1 308 ? -20.291 -7.898 8.381 1.00 81.12 308 ARG A CA 1
ATOM 2434 C C . ARG A 1 308 ? -20.503 -9.337 7.936 1.00 81.12 308 ARG A C 1
ATOM 2436 O O . ARG A 1 308 ? -19.738 -9.845 7.123 1.00 81.12 308 ARG A O 1
ATOM 2443 N N . GLY A 1 309 ? -21.491 -10.024 8.512 1.00 79.81 309 GLY A N 1
ATOM 2444 C CA . GLY A 1 309 ? -21.709 -11.451 8.234 1.00 79.81 309 GLY A CA 1
ATOM 2445 C C . GLY A 1 309 ? -20.480 -12.321 8.540 1.00 79.81 309 GLY A C 1
ATOM 2446 O O . GLY A 1 309 ? -20.188 -13.255 7.802 1.00 79.81 309 GLY A O 1
ATOM 2447 N N . GLY A 1 310 ? -19.717 -11.964 9.582 1.00 77.38 310 GLY A N 1
ATOM 2448 C CA . GLY A 1 310 ? -18.480 -12.652 9.965 1.00 77.38 310 GLY A CA 1
ATOM 2449 C C . GLY A 1 310 ? -17.256 -12.314 9.110 1.00 77.38 310 GLY A C 1
ATOM 2450 O O . GLY A 1 310 ? -16.209 -12.911 9.322 1.00 77.38 310 GLY A O 1
ATOM 2451 N N . LYS A 1 311 ? -17.347 -11.368 8.169 1.00 69.31 311 LYS A N 1
ATOM 2452 C CA . LYS A 1 311 ? -16.265 -11.047 7.230 1.00 69.31 311 LYS A CA 1
ATOM 2453 C C . LYS A 1 311 ? -15.827 -9.582 7.296 1.00 69.31 311 LYS A C 1
ATOM 2455 O O . LYS A 1 311 ? -16.600 -8.726 7.709 1.00 69.31 311 LYS A O 1
ATOM 2460 N N . LEU A 1 312 ? -14.590 -9.289 6.892 1.00 66.81 312 LEU A N 1
ATOM 2461 C CA . LEU A 1 312 ? -13.979 -7.952 6.935 1.00 66.81 312 LEU A CA 1
ATOM 2462 C C . LEU A 1 312 ? -14.413 -7.073 5.743 1.00 66.81 312 LEU A C 1
ATOM 2464 O O . LEU A 1 312 ? -13.881 -7.261 4.658 1.00 66.81 312 LEU A O 1
ATOM 2468 N N . PRO A 1 313 ? -15.275 -6.064 5.903 1.00 65.44 313 PRO A N 1
ATOM 2469 C CA . PRO A 1 313 ? -15.739 -5.237 4.786 1.00 65.44 313 PRO A CA 1
ATOM 2470 C C . PRO A 1 313 ? -14.623 -4.353 4.183 1.00 65.44 313 PRO A C 1
ATOM 2472 O O . PRO A 1 313 ? -13.769 -3.852 4.913 1.00 65.44 313 PRO A O 1
ATOM 2475 N N . LEU A 1 314 ? -14.644 -4.115 2.861 1.00 57.53 314 LEU A N 1
ATOM 2476 C CA . LEU A 1 314 ? -13.695 -3.213 2.170 1.00 57.53 314 LEU A CA 1
ATOM 2477 C C . LEU A 1 314 ? -14.014 -1.723 2.303 1.00 57.53 314 LEU A C 1
ATOM 2479 O O . LEU A 1 314 ? -13.130 -0.887 2.144 1.00 57.53 314 LEU A O 1
ATOM 2483 N N . ASN A 1 315 ? -15.282 -1.385 2.494 1.00 61.22 315 ASN A N 1
ATOM 2484 C CA . ASN A 1 315 ? -15.790 -0.019 2.418 1.00 61.22 315 ASN A CA 1
ATOM 2485 C C . ASN A 1 315 ? -15.570 0.785 3.702 1.00 61.22 315 ASN A C 1
ATOM 2487 O O . ASN A 1 315 ? -16.050 1.912 3.787 1.00 61.22 315 ASN A O 1
ATOM 2491 N N . LEU A 1 316 ? -14.882 0.208 4.691 1.00 67.56 316 LEU A N 1
ATOM 2492 C CA . LEU A 1 316 ? -14.642 0.847 5.974 1.00 67.56 316 LEU A CA 1
ATOM 2493 C C . LEU A 1 316 ? -13.194 1.307 6.125 1.00 67.56 316 LEU A C 1
ATOM 2495 O O . LEU A 1 316 ? -12.257 0.507 6.062 1.00 67.56 316 LEU A O 1
ATOM 2499 N N . GLU A 1 317 ? -13.028 2.583 6.444 1.00 74.75 317 GLU A N 1
ATOM 2500 C CA . GLU A 1 317 ? -11.809 3.093 7.057 1.00 74.75 317 GLU A CA 1
ATOM 2501 C C . GLU A 1 317 ? -11.949 3.014 8.582 1.00 74.75 317 GLU A C 1
ATOM 2503 O O . GLU A 1 317 ? -12.965 3.431 9.135 1.00 74.75 317 GLU A O 1
ATOM 2508 N N . VAL A 1 318 ? -10.952 2.447 9.273 1.00 76.94 318 VAL A N 1
ATOM 2509 C CA . VAL A 1 318 ? -10.984 2.231 10.730 1.00 76.94 318 VAL A CA 1
ATOM 2510 C C . VAL A 1 318 ? -9.737 2.836 11.364 1.00 76.94 318 VAL A C 1
ATOM 2512 O O . VAL A 1 318 ? -8.632 2.310 11.225 1.00 76.94 318 VAL A O 1
ATOM 2515 N N . LEU A 1 319 ? -9.917 3.931 12.096 1.00 79.06 319 LEU A N 1
ATOM 2516 C CA . LEU A 1 319 ? -8.843 4.739 12.664 1.00 79.06 319 LEU A CA 1
ATOM 2517 C C . LEU A 1 319 ? -8.913 4.709 14.188 1.00 79.06 319 LEU A C 1
ATOM 2519 O O . LEU A 1 319 ? -9.507 5.573 14.834 1.00 79.06 319 LEU A O 1
ATOM 2523 N N . ALA A 1 320 ? -8.284 3.696 14.774 1.00 82.56 320 ALA A N 1
ATOM 2524 C CA . ALA A 1 320 ? -8.187 3.575 16.221 1.00 82.56 320 ALA A CA 1
ATOM 2525 C C . ALA A 1 320 ? -7.030 4.411 16.797 1.00 82.56 320 ALA A C 1
ATOM 2527 O O . ALA A 1 320 ? -5.942 4.532 16.215 1.00 82.56 320 ALA A O 1
ATOM 2528 N N . ARG A 1 321 ? -7.254 4.958 17.990 1.00 83.25 321 ARG A N 1
ATOM 2529 C CA . ARG A 1 321 ? -6.274 5.651 18.827 1.00 83.25 321 ARG A CA 1
ATOM 2530 C C . ARG A 1 321 ? -6.392 5.136 20.250 1.00 83.25 321 ARG A C 1
ATOM 2532 O O . ARG A 1 321 ? -7.478 5.107 20.819 1.00 83.25 321 ARG A O 1
ATOM 2539 N N . ARG A 1 322 ? -5.257 4.734 20.816 1.00 83.56 322 ARG A N 1
ATOM 2540 C CA . ARG A 1 322 ? -5.162 4.230 22.184 1.00 83.56 322 ARG A CA 1
ATOM 2541 C C . ARG A 1 322 ? -4.466 5.263 23.059 1.00 83.56 322 ARG A C 1
ATOM 2543 O O . ARG A 1 322 ? -3.423 5.792 22.680 1.00 83.56 322 ARG A O 1
ATOM 2550 N N . HIS A 1 323 ? -5.050 5.526 24.215 1.00 85.94 323 HIS A N 1
ATOM 2551 C CA . HIS A 1 323 ? -4.464 6.319 25.281 1.00 85.94 323 HIS A CA 1
ATOM 2552 C C . HIS A 1 323 ? -3.583 5.436 26.183 1.00 85.94 323 HIS A C 1
ATOM 2554 O O . HIS A 1 323 ? -3.762 4.219 26.250 1.00 85.94 323 HIS A O 1
ATOM 2560 N N . GLU A 1 324 ? -2.631 6.037 26.896 1.00 81.44 324 GLU A N 1
ATOM 2561 C CA . GLU A 1 324 ? -1.653 5.315 27.728 1.00 81.44 324 GLU A CA 1
ATOM 2562 C C . GLU A 1 324 ? -2.310 4.479 28.840 1.00 81.44 324 GLU A C 1
ATOM 2564 O O . GLU A 1 324 ? -1.831 3.400 29.172 1.00 81.44 324 GLU A O 1
ATOM 2569 N N . ASN A 1 325 ? -3.458 4.924 29.357 1.00 82.00 325 ASN A N 1
ATOM 2570 C CA . ASN A 1 325 ? -4.244 4.191 30.359 1.00 82.00 325 ASN A CA 1
ATOM 2571 C C . ASN A 1 325 ? -5.076 3.026 29.786 1.00 82.00 325 ASN A C 1
ATOM 2573 O O . ASN A 1 325 ? -5.897 2.455 30.498 1.00 82.00 325 ASN A O 1
ATOM 2577 N N . GLY A 1 326 ? -4.926 2.714 28.499 1.00 82.88 326 GLY A N 1
ATOM 2578 C CA . GLY A 1 326 ? -5.656 1.651 27.823 1.00 82.88 326 GLY A CA 1
ATOM 2579 C C . GLY A 1 326 ? -6.939 2.098 27.125 1.00 82.88 326 GLY A C 1
ATOM 2580 O O . GLY A 1 326 ? -7.335 1.404 26.193 1.00 82.88 326 GLY A O 1
ATOM 2581 N N . ALA A 1 327 ? -7.533 3.244 27.486 1.00 90.62 327 ALA A N 1
ATOM 2582 C CA . ALA A 1 327 ? -8.733 3.774 26.833 1.00 90.62 327 ALA A CA 1
ATOM 2583 C C . ALA A 1 327 ? -8.527 3.929 25.322 1.00 90.62 327 ALA A C 1
ATOM 2585 O O . ALA A 1 327 ? -7.422 4.219 24.853 1.00 90.62 327 ALA A O 1
ATOM 2586 N N . MET A 1 328 ? -9.592 3.748 24.549 1.00 92.44 328 MET A N 1
ATOM 2587 C CA . MET A 1 328 ? -9.511 3.751 23.094 1.00 92.44 328 MET A CA 1
ATOM 2588 C C . MET A 1 328 ? -10.655 4.546 22.480 1.00 92.44 328 MET A C 1
ATOM 2590 O O . MET A 1 328 ? -11.778 4.518 22.973 1.00 92.44 328 MET A O 1
ATOM 2594 N N . MET A 1 329 ? -10.341 5.256 21.403 1.00 93.25 329 MET A N 1
ATOM 2595 C CA . MET A 1 329 ? -11.298 5.888 20.504 1.00 93.25 329 MET A CA 1
ATOM 2596 C C . MET A 1 329 ? -11.071 5.325 19.106 1.00 93.25 329 MET A C 1
ATOM 2598 O O . MET A 1 329 ? -9.923 5.203 18.675 1.00 93.25 329 MET A O 1
ATOM 2602 N N . ALA A 1 330 ? -12.141 5.020 18.387 1.00 91.94 330 ALA A N 1
ATOM 2603 C CA . ALA A 1 330 ? -12.070 4.639 16.988 1.00 91.94 330 ALA A CA 1
ATOM 2604 C C . ALA A 1 330 ? -13.023 5.489 16.157 1.00 91.94 330 ALA A C 1
ATOM 2606 O O . ALA A 1 330 ? -14.205 5.606 16.479 1.00 91.94 330 ALA A O 1
ATOM 2607 N N . VAL A 1 331 ? -12.487 6.058 15.080 1.00 88.75 331 VAL A N 1
ATOM 2608 C CA . VAL A 1 331 ? -13.274 6.663 14.005 1.00 88.75 331 VAL A CA 1
ATOM 2609 C C . VAL A 1 331 ? -13.460 5.603 12.932 1.00 88.75 331 VAL A C 1
ATOM 2611 O O . VAL A 1 331 ? -12.488 4.975 12.510 1.00 88.75 331 VAL A O 1
ATOM 2614 N N . VAL A 1 332 ? -14.700 5.386 12.514 1.00 88.38 332 VAL A N 1
ATOM 2615 C CA . VAL A 1 332 ? -15.042 4.442 11.454 1.00 88.38 332 VAL A CA 1
ATOM 2616 C C . VAL A 1 332 ? -15.802 5.177 10.368 1.00 88.38 332 VAL A C 1
ATOM 2618 O O . VAL A 1 332 ? -16.838 5.769 10.655 1.00 88.38 332 VAL A O 1
ATOM 2621 N N . ILE A 1 333 ? -15.299 5.144 9.139 1.00 82.19 333 ILE A N 1
ATOM 2622 C CA . ILE A 1 333 ? -15.887 5.849 7.996 1.00 82.19 333 ILE A CA 1
ATOM 2623 C C . ILE A 1 333 ? -16.395 4.809 7.009 1.00 82.19 333 ILE A C 1
ATOM 2625 O O . ILE A 1 333 ? -15.644 3.934 6.584 1.00 82.19 333 ILE A O 1
ATOM 2629 N N . ASN A 1 334 ? -17.677 4.891 6.668 1.00 76.56 334 ASN A N 1
ATOM 2630 C CA . ASN A 1 334 ? -18.307 4.071 5.650 1.00 76.56 334 ASN A CA 1
ATOM 2631 C C . ASN A 1 334 ? -18.293 4.819 4.323 1.00 76.56 334 ASN A C 1
ATOM 2633 O O . ASN A 1 334 ? -18.925 5.859 4.177 1.00 76.56 334 ASN A O 1
ATOM 2637 N N . HIS A 1 335 ? -17.605 4.257 3.342 1.00 67.12 335 HIS A N 1
ATOM 2638 C CA . HIS A 1 335 ? -17.539 4.815 2.002 1.00 67.12 335 HIS A CA 1
ATOM 2639 C C . HIS A 1 335 ? -18.614 4.256 1.062 1.00 67.12 335 HIS A C 1
ATOM 2641 O O . HIS A 1 335 ? -18.491 4.448 -0.139 1.00 67.12 335 HIS A O 1
ATOM 2647 N N . ASP A 1 336 ? -19.614 3.516 1.537 1.00 67.44 336 ASP A N 1
ATOM 2648 C CA . ASP A 1 336 ? -20.692 3.007 0.683 1.00 67.44 336 ASP A CA 1
ATOM 2649 C C . ASP A 1 336 ? -21.956 3.857 0.782 1.00 67.44 336 ASP A C 1
ATOM 2651 O O . ASP A 1 336 ? -22.236 4.490 1.798 1.00 67.44 336 ASP A O 1
ATOM 2655 N N . SER A 1 337 ? -22.770 3.800 -0.272 1.00 72.12 337 SER A N 1
ATOM 2656 C CA . SER A 1 337 ? -24.064 4.483 -0.367 1.00 72.12 337 SER A CA 1
ATOM 2657 C C . SER A 1 337 ? -25.166 3.885 0.501 1.00 72.12 337 SER A C 1
ATOM 2659 O O . SER A 1 337 ? -26.281 4.399 0.511 1.00 72.12 337 SER A O 1
ATOM 2661 N N . THR A 1 338 ? -24.871 2.819 1.240 1.00 76.50 338 THR A N 1
ATOM 2662 C CA . THR A 1 338 ? -25.823 2.159 2.131 1.00 76.50 338 THR A CA 1
ATOM 2663 C C . THR A 1 338 ? -25.321 2.187 3.562 1.00 76.50 338 THR A C 1
ATOM 2665 O O . THR A 1 338 ? -24.164 1.845 3.824 1.00 76.50 338 THR A O 1
ATOM 2668 N N . GLU A 1 339 ? -26.213 2.527 4.490 1.00 88.06 339 GLU A N 1
ATOM 2669 C CA . GLU A 1 339 ? -25.998 2.279 5.912 1.00 88.06 339 GLU A CA 1
ATOM 2670 C C . GLU A 1 339 ? -25.864 0.772 6.166 1.00 88.06 339 GLU A C 1
ATOM 2672 O O . GLU A 1 339 ? -26.496 -0.055 5.499 1.00 88.06 339 GLU A O 1
ATOM 2677 N N . ALA A 1 340 ? -25.021 0.408 7.129 1.00 87.56 340 ALA A N 1
ATOM 2678 C CA . ALA A 1 340 ? -24.887 -0.971 7.567 1.00 87.56 340 ALA A CA 1
ATOM 2679 C C . ALA A 1 340 ? -24.473 -1.059 9.037 1.00 87.56 340 ALA A C 1
ATOM 2681 O O . ALA A 1 340 ? -23.773 -0.194 9.565 1.00 87.56 340 ALA A O 1
ATOM 2682 N N . THR A 1 341 ? -24.872 -2.160 9.671 1.00 93.31 341 THR A N 1
ATOM 2683 C CA . THR A 1 341 ? -24.424 -2.538 11.011 1.00 93.31 341 THR A CA 1
ATOM 2684 C C . THR A 1 341 ? -23.293 -3.548 10.913 1.00 93.31 341 THR A C 1
ATOM 2686 O O . THR A 1 341 ? -23.359 -4.505 10.135 1.00 93.31 341 THR A O 1
ATOM 2689 N N . TYR A 1 342 ? -22.261 -3.332 11.721 1.00 92.00 342 TYR A N 1
ATOM 2690 C CA . TYR A 1 342 ? -21.067 -4.160 11.779 1.00 92.00 342 TYR A CA 1
ATOM 2691 C C . TYR A 1 342 ? -20.831 -4.637 13.205 1.00 92.00 342 TYR A C 1
ATOM 2693 O O . TYR A 1 342 ? -20.968 -3.865 14.150 1.00 92.00 342 TYR A O 1
ATOM 2701 N N . GLN A 1 343 ? -20.392 -5.882 13.346 1.00 94.25 343 GLN A N 1
ATOM 2702 C CA . GLN A 1 343 ? -19.900 -6.405 14.608 1.00 94.25 343 GLN A CA 1
ATOM 2703 C C . GLN A 1 343 ? -18.473 -5.903 14.833 1.00 94.25 343 GLN A C 1
ATOM 2705 O O . GLN A 1 343 ? -17.545 -6.268 14.106 1.00 94.25 343 GLN A O 1
ATOM 2710 N N . VAL A 1 344 ? -18.292 -5.074 15.849 1.00 93.56 344 VAL A N 1
ATOM 2711 C CA . VAL A 1 344 ? -16.989 -4.667 16.363 1.00 93.56 344 VAL A CA 1
ATOM 2712 C C . VAL A 1 344 ? -16.381 -5.828 17.144 1.00 93.56 344 VAL A C 1
ATOM 2714 O O . VAL A 1 344 ? -17.064 -6.501 17.906 1.00 93.56 344 VAL A O 1
ATOM 2717 N N . VAL A 1 345 ? -15.084 -6.058 16.960 1.00 91.50 345 VAL A N 1
ATOM 2718 C CA . VAL A 1 345 ? -14.270 -7.016 17.707 1.00 91.50 345 VAL A CA 1
ATOM 2719 C C . VAL A 1 345 ? -12.987 -6.316 18.136 1.00 91.50 345 VAL A C 1
ATOM 2721 O O . VAL A 1 345 ? -12.177 -5.908 17.298 1.00 91.50 345 VAL A O 1
ATOM 2724 N N . LEU A 1 346 ? -12.801 -6.173 19.443 1.00 89.50 346 LEU A N 1
ATOM 2725 C CA . LEU A 1 346 ? -11.611 -5.565 20.029 1.00 89.50 346 LEU A CA 1
ATOM 2726 C C . LEU A 1 346 ? -10.493 -6.588 20.229 1.00 89.50 346 LEU A C 1
ATOM 2728 O O . LEU A 1 346 ? -10.733 -7.774 20.472 1.00 89.50 346 LEU A O 1
ATOM 2732 N N . ASP A 1 347 ? -9.252 -6.112 20.164 1.00 84.69 347 ASP A N 1
ATOM 2733 C CA . ASP A 1 347 ? -8.091 -6.919 20.528 1.00 84.69 347 ASP A CA 1
ATOM 2734 C C . ASP A 1 347 ? -8.166 -7.382 21.998 1.00 84.69 347 ASP A C 1
ATOM 2736 O O . ASP A 1 347 ? -8.504 -6.617 22.906 1.00 84.69 347 ASP A O 1
ATOM 2740 N N . LYS A 1 348 ? -7.807 -8.645 22.259 1.00 81.75 348 LYS A N 1
ATOM 2741 C CA . LYS A 1 348 ? -7.875 -9.222 23.613 1.00 81.75 348 LYS A CA 1
ATOM 2742 C C . LYS A 1 348 ? -6.915 -8.542 24.591 1.00 81.75 348 LYS A C 1
ATOM 2744 O O . LYS A 1 348 ? -7.252 -8.382 25.762 1.00 81.75 348 LYS A O 1
ATOM 2749 N N . GLY A 1 349 ? -5.732 -8.140 24.125 1.00 79.69 349 GLY A N 1
ATOM 2750 C CA . GLY A 1 349 ? -4.757 -7.414 24.938 1.00 79.69 349 GLY A CA 1
ATOM 2751 C C . GLY A 1 349 ? -5.244 -6.014 25.313 1.00 79.69 349 GLY A C 1
ATOM 2752 O O . GLY A 1 349 ? -4.952 -5.535 26.410 1.00 79.69 349 GLY A O 1
ATOM 2753 N N . LEU A 1 350 ? -6.035 -5.374 24.445 1.00 78.00 350 LEU A N 1
ATOM 2754 C CA . LEU A 1 350 ? -6.713 -4.115 24.759 1.00 78.00 350 LEU A CA 1
ATOM 2755 C C . LEU A 1 350 ? -7.728 -4.298 25.897 1.00 78.00 350 LEU A C 1
ATOM 2757 O O . LEU A 1 350 ? -7.654 -3.583 26.896 1.00 78.00 350 LEU A O 1
ATOM 2761 N N . LEU A 1 351 ? -8.626 -5.278 25.784 1.00 82.25 351 LEU A N 1
ATOM 2762 C CA . LEU A 1 351 ? -9.651 -5.554 26.801 1.00 82.25 351 LEU A CA 1
ATOM 2763 C C . LEU A 1 351 ? -9.062 -5.922 28.160 1.00 82.25 351 LEU A C 1
ATOM 2765 O O . LEU A 1 351 ? -9.558 -5.469 29.188 1.00 82.25 351 LEU A O 1
ATOM 2769 N N . ALA A 1 352 ? -7.975 -6.696 28.174 1.00 84.19 352 ALA A N 1
ATOM 2770 C CA . ALA A 1 352 ? -7.290 -7.064 29.411 1.00 84.19 352 ALA A CA 1
ATOM 2771 C C . ALA A 1 352 ? -6.803 -5.834 30.202 1.00 84.19 352 ALA A C 1
ATOM 2773 O O . ALA A 1 352 ? -6.722 -5.886 31.426 1.00 84.19 352 ALA A O 1
ATOM 2774 N N . SER A 1 353 ? -6.518 -4.719 29.517 1.00 83.69 353 SER A N 1
ATOM 2775 C CA . SER A 1 353 ? -6.131 -3.452 30.152 1.00 83.69 353 SER A CA 1
ATOM 2776 C C . SER A 1 353 ? -7.307 -2.578 30.606 1.00 83.69 353 SER A C 1
ATOM 2778 O O . SER A 1 353 ? -7.079 -1.552 31.241 1.00 83.69 353 SER A O 1
ATOM 2780 N N . LEU A 1 354 ? -8.549 -2.962 30.297 1.00 85.31 354 LEU A N 1
ATOM 2781 C CA . LEU A 1 354 ? -9.755 -2.181 30.576 1.00 85.31 354 LEU A CA 1
ATOM 2782 C C . LEU A 1 354 ? -10.856 -3.044 31.229 1.00 85.31 354 LEU A C 1
ATOM 2784 O O . LEU A 1 354 ? -11.878 -3.337 30.602 1.00 85.31 354 LEU A O 1
ATOM 2788 N N . PRO A 1 355 ? -10.693 -3.466 32.495 1.00 79.50 355 PRO A N 1
ATOM 2789 C CA . PRO A 1 355 ? -11.741 -4.205 33.188 1.00 79.50 355 PRO A CA 1
ATOM 2790 C C . PRO A 1 355 ? -13.002 -3.340 33.331 1.00 79.50 355 PRO A C 1
ATOM 2792 O O . PRO A 1 355 ? -12.914 -2.168 33.689 1.00 79.50 355 PRO A O 1
ATOM 2795 N N . GLN A 1 356 ? -14.179 -3.933 33.096 1.00 87.81 356 GLN A N 1
ATOM 2796 C CA . GLN A 1 356 ? -15.480 -3.249 33.213 1.00 87.81 356 GLN A CA 1
ATOM 2797 C C . GLN A 1 356 ? -15.650 -2.054 32.253 1.00 87.81 356 GLN A C 1
ATOM 2799 O O . GLN A 1 356 ? -16.327 -1.084 32.591 1.00 87.81 356 GLN A O 1
ATOM 2804 N N . ALA A 1 357 ? -15.015 -2.090 31.079 1.00 93.50 357 ALA A N 1
ATOM 2805 C CA . ALA A 1 357 ? -15.129 -1.011 30.106 1.00 93.50 357 ALA A CA 1
ATOM 2806 C C . ALA A 1 357 ? -16.557 -0.858 29.574 1.00 93.50 357 ALA A C 1
ATOM 2808 O O . ALA A 1 357 ? -17.236 -1.841 29.281 1.00 93.50 357 ALA A O 1
ATOM 2809 N N . GLU A 1 358 ? -16.966 0.387 29.380 1.00 96.50 358 GLU A N 1
ATOM 2810 C CA . GLU A 1 358 ? -18.149 0.745 28.613 1.00 96.50 358 GLU A CA 1
ATOM 2811 C C . GLU A 1 358 ? -17.739 1.009 27.156 1.00 96.50 358 GLU A C 1
ATOM 2813 O O . GLU A 1 358 ? -16.710 1.645 26.909 1.00 96.50 358 GLU A O 1
ATOM 2818 N N . ALA A 1 359 ? -18.558 0.554 26.205 1.00 97.12 359 ALA A N 1
ATOM 2819 C CA . ALA A 1 359 ? -18.508 0.974 24.809 1.00 97.12 359 ALA A CA 1
ATOM 2820 C C . ALA A 1 359 ? -19.579 2.048 24.560 1.00 97.12 359 ALA A C 1
ATOM 2822 O O . ALA A 1 359 ? -20.767 1.835 24.820 1.00 97.12 359 ALA A O 1
ATOM 2823 N N . TRP A 1 360 ? -19.173 3.207 24.050 1.00 97.69 360 TRP A N 1
ATOM 2824 C CA . TRP A 1 360 ? -20.038 4.376 23.887 1.00 97.69 360 TRP A CA 1
ATOM 2825 C C . TRP A 1 360 ? -19.869 5.001 22.501 1.00 97.69 360 TRP A C 1
ATOM 2827 O O . TRP A 1 360 ? -18.748 5.282 22.086 1.00 97.69 360 TRP A O 1
ATOM 2837 N N . ASP A 1 361 ? -20.977 5.226 21.797 1.00 95.62 361 ASP A N 1
ATOM 2838 C CA . ASP A 1 361 ? -21.036 5.993 20.552 1.00 95.62 361 ASP A CA 1
ATOM 2839 C C . ASP A 1 361 ? -21.024 7.486 20.888 1.00 95.62 361 ASP A C 1
ATOM 2841 O O . ASP A 1 361 ? -21.970 8.025 21.464 1.00 95.62 361 ASP A O 1
ATOM 2845 N N . MET A 1 362 ? -19.925 8.138 20.529 1.00 93.50 362 MET A N 1
ATOM 2846 C CA . MET A 1 362 ? -19.645 9.530 20.845 1.00 93.50 362 MET A CA 1
ATOM 2847 C C . MET A 1 362 ? -20.497 10.494 20.019 1.00 93.50 362 MET A C 1
ATOM 2849 O O . MET A 1 362 ? -20.930 11.516 20.546 1.00 93.50 362 MET A O 1
ATOM 2853 N N . LEU A 1 363 ? -20.755 10.188 18.742 1.00 88.44 363 LEU A N 1
ATOM 2854 C CA . LEU A 1 363 ? -21.512 11.093 17.870 1.00 88.44 363 LEU A CA 1
ATOM 2855 C C . LEU A 1 363 ? -23.008 11.043 18.174 1.00 88.44 363 LEU A C 1
ATOM 2857 O O . LEU A 1 363 ? -23.669 12.076 18.145 1.00 88.44 363 LEU A O 1
ATOM 2861 N N . ARG A 1 364 ? -23.534 9.854 18.488 1.00 89.50 364 ARG A N 1
ATOM 2862 C CA . ARG A 1 364 ? -24.952 9.664 18.843 1.00 89.50 364 ARG A CA 1
ATOM 2863 C C . ARG A 1 364 ? -25.225 9.778 20.341 1.00 89.50 364 ARG A C 1
ATOM 2865 O O . ARG A 1 364 ? -26.362 9.598 20.765 1.00 89.50 364 ARG A O 1
ATOM 2872 N N . GLU A 1 365 ? -24.181 10.005 21.134 1.00 92.62 365 GLU A N 1
ATOM 2873 C CA . GLU A 1 365 ? -24.216 10.072 22.597 1.00 92.62 365 GLU A CA 1
ATOM 2874 C C . GLU A 1 365 ? -24.870 8.844 23.260 1.00 92.62 365 GLU A C 1
ATOM 2876 O O . GLU A 1 365 ? -25.413 8.921 24.362 1.00 92.62 365 GLU A O 1
ATOM 2881 N N . LYS A 1 366 ? -24.780 7.673 22.622 1.00 94.31 366 LYS A N 1
ATOM 2882 C CA . LYS A 1 366 ? -25.485 6.458 23.042 1.00 94.31 366 LYS A CA 1
ATOM 2883 C C . LYS A 1 366 ? -24.518 5.426 23.606 1.00 94.31 366 LYS A C 1
ATOM 2885 O O . LYS A 1 366 ? -23.529 5.069 22.973 1.00 94.31 366 LYS A O 1
ATOM 2890 N N . THR A 1 367 ? -24.828 4.878 24.778 1.00 96.50 367 THR A N 1
ATOM 2891 C CA . THR A 1 367 ? -24.140 3.675 25.265 1.00 96.50 367 THR A CA 1
ATOM 2892 C C . THR A 1 367 ? -24.454 2.509 24.331 1.00 96.50 367 THR A C 1
ATOM 2894 O O . THR A 1 367 ? -25.619 2.151 24.152 1.00 96.50 367 THR A O 1
ATOM 2897 N N . LEU A 1 368 ? -23.412 1.939 23.727 1.00 96.81 368 LEU A N 1
ATOM 2898 C CA . LEU A 1 368 ? -23.509 0.730 22.910 1.00 96.81 368 LEU A CA 1
ATOM 2899 C C . LEU A 1 368 ? -23.607 -0.481 23.836 1.00 96.81 368 LEU A C 1
ATOM 2901 O O . LEU A 1 368 ? -24.547 -1.261 23.736 1.00 96.81 368 LEU A O 1
ATOM 2905 N N . GLU A 1 369 ? -22.694 -0.561 24.807 1.00 96.50 369 GLU A N 1
ATOM 2906 C CA . GLU A 1 369 ? -22.708 -1.561 25.871 1.00 96.50 369 GLU A CA 1
ATOM 2907 C C . GLU A 1 369 ? -22.175 -0.969 27.173 1.00 96.50 369 GLU A C 1
ATOM 2909 O O . GLU A 1 369 ? -21.066 -0.442 27.214 1.00 96.50 369 GLU A O 1
ATOM 2914 N N . ALA A 1 370 ? -22.930 -1.111 28.264 1.00 94.56 370 ALA A N 1
ATOM 2915 C CA . ALA A 1 370 ? -22.521 -0.614 29.581 1.00 94.56 370 ALA A CA 1
ATOM 2916 C C . ALA A 1 370 ? -21.322 -1.380 30.173 1.00 94.56 370 ALA A C 1
ATOM 2918 O O . ALA A 1 370 ? -20.599 -0.850 31.014 1.00 94.56 370 ALA A O 1
ATOM 2919 N N . ARG A 1 371 ? -21.125 -2.630 29.737 1.00 94.50 371 ARG A N 1
ATOM 2920 C CA . ARG A 1 371 ? -19.995 -3.486 30.100 1.00 94.50 371 ARG A CA 1
ATOM 2921 C C . ARG A 1 371 ? -19.679 -4.402 28.925 1.00 94.50 371 ARG A C 1
ATOM 2923 O O . ARG A 1 371 ? -20.346 -5.418 28.756 1.00 94.50 371 ARG A O 1
ATOM 2930 N N . THR A 1 372 ? -18.677 -4.038 28.139 1.00 92.69 372 THR A N 1
ATOM 2931 C CA . THR A 1 372 ? -18.334 -4.777 26.925 1.00 92.69 372 THR A CA 1
ATOM 2932 C C . THR A 1 372 ? -17.367 -5.925 27.198 1.00 92.69 372 THR A C 1
ATOM 2934 O O . THR A 1 372 ? -16.422 -5.795 27.982 1.00 92.69 372 THR A O 1
ATOM 2937 N N . ASP A 1 373 ? -17.583 -7.051 26.523 1.00 91.12 373 ASP A N 1
ATOM 2938 C CA . ASP A 1 373 ? -16.590 -8.122 26.369 1.00 91.12 373 ASP A CA 1
ATOM 2939 C C . ASP A 1 373 ? -15.686 -7.894 25.138 1.00 91.12 373 ASP A C 1
ATOM 2941 O O . ASP A 1 373 ? -14.868 -8.744 24.781 1.00 91.12 373 ASP A O 1
ATOM 2945 N N . GLY A 1 374 ? -15.842 -6.729 24.499 1.00 90.94 374 GLY A N 1
ATOM 2946 C CA . GLY A 1 374 ? -15.177 -6.312 23.276 1.00 90.94 374 GLY A CA 1
ATOM 2947 C C . GLY A 1 374 ? -15.830 -6.799 21.997 1.00 90.94 374 GLY A C 1
ATOM 2948 O O . GLY A 1 374 ? -15.178 -6.727 20.949 1.00 90.94 374 GLY A O 1
ATOM 2949 N N . ARG A 1 375 ? -17.074 -7.278 22.057 1.00 93.88 375 ARG A N 1
ATOM 2950 C CA . ARG A 1 375 ? -17.899 -7.574 20.889 1.00 93.88 375 ARG A CA 1
ATOM 2951 C C . ARG A 1 375 ? -19.239 -6.862 20.982 1.00 93.88 375 ARG A C 1
ATOM 2953 O O . ARG A 1 375 ? -20.026 -7.167 21.857 1.00 93.88 375 ARG A O 1
ATOM 2960 N N . PHE A 1 376 ? -19.511 -5.957 20.049 1.00 95.38 376 PHE A N 1
ATOM 2961 C CA . PHE A 1 376 ? -20.766 -5.203 20.016 1.00 95.38 376 PHE A CA 1
ATOM 2962 C C . PHE A 1 376 ? -21.096 -4.733 18.608 1.00 95.38 376 PHE A C 1
ATOM 2964 O O . PHE A 1 376 ? -20.216 -4.641 17.754 1.00 95.38 376 PHE A O 1
ATOM 2971 N N . ASP A 1 377 ? -22.357 -4.400 18.368 1.00 95.81 377 ASP A N 1
ATOM 2972 C CA . ASP A 1 377 ? -22.807 -3.911 17.072 1.00 95.81 377 ASP A CA 1
ATOM 2973 C C . ASP A 1 377 ? -22.665 -2.387 16.962 1.00 95.81 377 ASP A C 1
ATOM 2975 O O . ASP A 1 377 ? -22.990 -1.635 17.883 1.00 95.81 377 ASP A O 1
ATOM 2979 N N . LEU A 1 378 ? -22.203 -1.925 15.802 1.00 95.94 378 LEU A N 1
ATOM 2980 C CA . LEU A 1 378 ? -22.067 -0.514 15.458 1.00 95.94 378 LEU A CA 1
ATOM 2981 C C . LEU A 1 378 ? -22.743 -0.242 14.112 1.00 95.94 378 LEU A C 1
ATOM 2983 O O . LEU A 1 378 ? -22.329 -0.775 13.081 1.00 95.94 378 LEU A O 1
ATOM 2987 N N . ALA A 1 379 ? -23.765 0.612 14.122 1.00 93.75 379 ALA A N 1
ATOM 2988 C CA . ALA A 1 379 ? -24.419 1.103 12.913 1.00 93.75 379 ALA A CA 1
ATOM 2989 C C . ALA A 1 379 ? -23.647 2.293 12.331 1.00 93.75 379 ALA A C 1
ATOM 2991 O O . ALA A 1 379 ? -23.382 3.275 13.033 1.00 93.75 379 ALA A O 1
ATOM 2992 N N . ILE A 1 380 ? -23.310 2.226 11.044 1.00 90.81 380 ILE A N 1
ATOM 2993 C CA . ILE A 1 380 ? -22.511 3.245 10.359 1.00 90.81 380 ILE A CA 1
ATOM 2994 C C . ILE A 1 380 ? -23.291 3.769 9.147 1.00 90.81 380 ILE A C 1
ATOM 2996 O O . ILE A 1 380 ? -23.604 2.967 8.261 1.00 90.81 380 ILE A O 1
ATOM 3000 N N . PRO A 1 381 ? -23.591 5.083 9.074 1.00 88.31 381 PRO A N 1
ATOM 3001 C CA . PRO A 1 381 ? -24.434 5.647 8.019 1.00 88.31 381 PRO A CA 1
ATOM 3002 C C . PRO A 1 381 ? -23.816 5.499 6.626 1.00 88.31 381 PRO A C 1
ATOM 3004 O O . PRO A 1 381 ? -22.602 5.336 6.495 1.00 88.31 381 PRO A O 1
ATOM 3007 N N . ALA A 1 382 ? -24.638 5.596 5.580 1.00 81.75 382 ALA A N 1
ATOM 3008 C CA . ALA A 1 382 ? -24.166 5.718 4.199 1.00 81.75 382 ALA A CA 1
ATOM 3009 C C . ALA A 1 382 ? -23.261 6.951 4.041 1.00 81.75 382 ALA A C 1
ATOM 3011 O O . ALA A 1 382 ? -23.628 8.028 4.509 1.00 81.75 382 ALA A O 1
ATOM 3012 N N . TRP A 1 383 ? -22.098 6.798 3.401 1.00 75.62 383 TRP A N 1
ATOM 3013 C CA . TRP A 1 383 ? -21.089 7.856 3.212 1.00 75.62 383 TRP A CA 1
ATOM 3014 C C . TRP A 1 383 ? -20.682 8.599 4.499 1.00 75.62 383 TRP A C 1
ATOM 3016 O O . TRP A 1 383 ? -20.151 9.707 4.445 1.00 75.62 383 TRP A O 1
ATOM 3026 N N . GLY A 1 384 ? -20.966 8.014 5.664 1.00 81.12 384 GLY A N 1
ATOM 3027 C CA . GLY A 1 384 ? -20.889 8.682 6.954 1.00 81.12 384 GLY A CA 1
ATOM 3028 C C . GLY A 1 384 ? -19.802 8.118 7.853 1.00 81.12 384 GLY A C 1
ATOM 3029 O O . GLY A 1 384 ? -19.157 7.114 7.554 1.00 81.12 384 GLY A O 1
ATOM 3030 N N . ALA A 1 385 ? -19.633 8.759 9.005 1.00 88.19 385 ALA A N 1
ATOM 3031 C CA . ALA A 1 385 ? -18.725 8.307 10.045 1.00 88.19 385 ALA A CA 1
ATOM 3032 C C . ALA A 1 385 ? -19.484 7.894 11.311 1.00 88.19 385 ALA A C 1
ATOM 3034 O O . ALA A 1 385 ? -20.597 8.339 11.590 1.00 88.19 385 ALA A O 1
ATOM 3035 N N . SER A 1 386 ? -18.865 7.036 12.107 1.00 91.94 386 SER A N 1
ATOM 3036 C CA . SER A 1 386 ? -19.231 6.772 13.494 1.00 91.94 386 SER A CA 1
ATOM 3037 C C . SER A 1 386 ? -17.974 6.840 14.345 1.00 91.94 386 SER A C 1
ATOM 3039 O O . SER A 1 386 ? -16.901 6.418 13.916 1.00 91.94 386 SER A O 1
ATOM 3041 N N . VAL A 1 387 ? -18.096 7.393 15.548 1.00 94.00 387 VAL A N 1
ATOM 3042 C CA . VAL A 1 387 ? -16.984 7.492 16.494 1.00 94.00 387 VAL A CA 1
ATOM 3043 C C . VAL A 1 387 ? -17.418 6.810 17.768 1.00 94.00 387 VAL A C 1
ATOM 3045 O O . VAL A 1 387 ? -18.442 7.178 18.337 1.00 94.00 387 VAL A O 1
ATOM 3048 N N . PHE A 1 388 ? -16.654 5.824 18.220 1.00 96.06 388 PHE A N 1
ATOM 3049 C CA . PHE A 1 388 ? -16.931 5.167 19.489 1.00 96.06 388 PHE A CA 1
ATOM 3050 C C . PHE A 1 388 ? -15.703 5.168 20.390 1.00 96.06 388 PHE A C 1
ATOM 3052 O O . PHE A 1 388 ? -14.559 5.183 19.928 1.00 96.06 388 PHE A O 1
ATOM 3059 N N . MET A 1 389 ? -15.957 5.145 21.693 1.00 96.56 389 MET A N 1
ATOM 3060 C CA . MET A 1 389 ? -14.944 5.033 22.729 1.00 96.56 389 MET A CA 1
ATOM 3061 C C . MET A 1 389 ? -15.169 3.782 23.567 1.00 96.56 389 MET A C 1
ATOM 3063 O O . MET A 1 389 ? -16.306 3.393 23.823 1.00 96.56 389 MET A O 1
ATOM 3067 N N . VAL A 1 390 ? -14.070 3.179 24.013 1.00 96.25 390 VAL A N 1
ATOM 3068 C CA . VAL A 1 390 ? -14.060 2.052 24.949 1.00 96.25 390 VAL A CA 1
ATOM 3069 C C . VAL A 1 390 ? -13.143 2.411 26.106 1.00 96.25 390 VAL A C 1
ATOM 3071 O O . VAL A 1 390 ? -11.930 2.556 25.924 1.00 96.25 390 VAL A O 1
ATOM 3074 N N . ALA A 1 391 ? -13.721 2.600 27.289 1.00 95.44 391 ALA A N 1
ATOM 3075 C CA . ALA A 1 391 ? -12.974 2.953 28.493 1.00 95.44 391 ALA A CA 1
ATOM 3076 C C . ALA A 1 391 ? -13.800 2.693 29.767 1.00 95.44 391 ALA A C 1
ATOM 3078 O O . ALA A 1 391 ? -15.015 2.503 29.689 1.00 95.44 391 ALA A O 1
ATOM 3079 N N . PRO A 1 392 ? -13.170 2.707 30.954 1.00 93.56 392 PRO A N 1
ATOM 3080 C CA . PRO A 1 392 ? -13.888 2.661 32.222 1.00 93.56 392 PRO A CA 1
ATOM 3081 C C . PRO A 1 392 ? -14.899 3.821 32.359 1.00 93.56 392 PRO A C 1
ATOM 3083 O O . PRO A 1 392 ? -14.590 4.947 31.949 1.00 93.56 392 PRO A O 1
ATOM 3086 N N . PRO A 1 393 ? -16.078 3.607 32.977 1.00 93.25 393 PRO A N 1
ATOM 3087 C CA . PRO A 1 393 ? -17.126 4.630 33.066 1.00 93.25 393 PRO A CA 1
ATOM 3088 C C . PRO A 1 393 ? -16.676 5.949 33.709 1.00 93.25 393 PRO A C 1
ATOM 3090 O O . PRO A 1 393 ? -17.049 7.026 33.248 1.00 93.25 393 PRO A O 1
ATOM 3093 N N . ASN A 1 394 ? -15.827 5.887 34.739 1.00 92.44 394 ASN A N 1
ATOM 3094 C CA . ASN A 1 394 ? -15.273 7.071 35.404 1.00 92.44 394 ASN A CA 1
ATOM 3095 C C . ASN A 1 394 ? -14.371 7.913 34.483 1.00 92.44 394 ASN A C 1
ATOM 3097 O O . ASN A 1 394 ? -14.294 9.127 34.657 1.00 92.44 394 ASN A O 1
ATOM 3101 N N . PHE A 1 395 ? -13.721 7.291 33.496 1.00 93.06 395 PHE A N 1
ATOM 3102 C CA . PHE A 1 395 ? -12.950 7.991 32.472 1.00 93.06 395 PHE A CA 1
ATOM 3103 C C . PHE A 1 395 ? -13.861 8.610 31.402 1.00 93.06 395 PHE A C 1
ATOM 3105 O O . PHE A 1 395 ? -13.607 9.725 30.951 1.00 93.06 395 PHE A O 1
ATOM 3112 N N . LEU A 1 396 ? -14.946 7.922 31.019 1.00 94.62 396 LEU A N 1
ATOM 3113 C CA . LEU A 1 396 ? -15.885 8.415 30.005 1.00 94.62 396 LEU A CA 1
ATOM 3114 C C . LEU A 1 396 ? -16.784 9.548 30.501 1.00 94.62 396 LEU A C 1
ATOM 3116 O O . LEU A 1 396 ? -17.105 10.431 29.714 1.00 94.62 396 LEU A O 1
ATOM 3120 N N . GLN A 1 397 ? -17.206 9.557 31.768 1.00 94.69 397 GLN A N 1
ATOM 3121 C CA . GLN A 1 397 ? -18.148 10.559 32.290 1.00 94.69 397 GLN A CA 1
ATOM 3122 C C . GLN A 1 397 ? -17.780 12.025 31.985 1.00 94.69 397 GLN A C 1
ATOM 3124 O O . GLN A 1 397 ? -18.635 12.736 31.445 1.00 94.69 397 GLN A O 1
ATOM 3129 N N . PRO A 1 398 ? -16.555 12.510 32.273 1.00 95.38 398 PRO A N 1
ATOM 3130 C CA . PRO A 1 398 ? -16.195 13.887 31.939 1.00 95.38 398 PRO A CA 1
ATOM 3131 C C . PRO A 1 398 ? -16.197 14.143 30.423 1.00 95.38 398 PRO A C 1
ATOM 3133 O O . PRO A 1 398 ? -16.597 15.222 29.989 1.00 95.38 398 PRO A O 1
ATOM 3136 N N . ILE A 1 399 ? -15.817 13.150 29.613 1.00 94.56 399 ILE A N 1
ATOM 3137 C CA . ILE A 1 399 ? -15.785 13.250 28.146 1.00 94.56 399 ILE A CA 1
ATOM 3138 C C . ILE A 1 399 ? -17.204 13.322 27.579 1.00 94.56 399 ILE A C 1
ATOM 3140 O O . ILE A 1 399 ? -17.487 14.190 26.762 1.00 94.56 399 ILE A O 1
ATOM 3144 N N . LYS A 1 400 ? -18.116 12.471 28.060 1.00 95.75 400 LYS A N 1
ATOM 3145 C CA . LYS A 1 400 ? -19.539 12.480 27.691 1.00 95.75 400 LYS A CA 1
ATOM 3146 C C . LYS A 1 400 ? -20.175 13.840 27.940 1.00 95.75 400 LYS A C 1
ATOM 3148 O O . LYS A 1 400 ? -20.875 14.354 27.076 1.00 95.75 400 LYS A O 1
ATOM 3153 N N . LYS A 1 401 ? -19.893 14.444 29.099 1.00 93.88 401 LYS A N 1
ATOM 3154 C CA . LYS A 1 401 ? -20.388 15.784 29.434 1.00 93.88 401 LYS A CA 1
ATOM 3155 C C . LYS A 1 401 ? -19.874 16.834 28.445 1.00 93.88 401 LYS A C 1
ATOM 3157 O O . LYS A 1 401 ? -20.673 17.590 27.902 1.00 93.88 401 LYS A O 1
ATOM 3162 N N . LEU A 1 402 ? -18.564 16.848 28.184 1.00 92.25 402 LEU A N 1
ATOM 3163 C CA . LEU A 1 402 ? -17.956 17.777 27.226 1.00 92.25 402 LEU A CA 1
ATOM 3164 C C . LEU A 1 402 ? -18.489 17.574 25.804 1.00 92.25 402 LEU A C 1
ATOM 3166 O O . LEU A 1 402 ? -18.759 18.555 25.116 1.00 92.25 402 LEU A O 1
ATOM 3170 N N . GLN A 1 403 ? -18.676 16.326 25.371 1.00 91.75 403 GLN A N 1
ATOM 3171 C CA . GLN A 1 403 ? -19.220 16.019 24.052 1.00 91.75 403 GLN A CA 1
ATOM 3172 C C . GLN A 1 403 ? -20.664 16.496 23.913 1.00 91.75 403 GLN A C 1
ATOM 3174 O O . GLN A 1 403 ? -20.987 17.143 22.922 1.00 91.75 403 GLN A O 1
ATOM 3179 N N . ALA A 1 404 ? -21.507 16.245 24.916 1.00 89.50 404 ALA A N 1
ATOM 3180 C CA . ALA A 1 404 ? -22.884 16.729 24.929 1.00 89.50 404 ALA A CA 1
ATOM 3181 C C . ALA A 1 404 ? -22.948 18.267 24.881 1.00 89.50 404 ALA A C 1
ATOM 3183 O O . ALA A 1 404 ? -23.838 18.840 24.255 1.00 89.50 404 ALA A O 1
ATOM 3184 N N . ASP A 1 405 ? -22.005 18.956 25.532 1.00 88.62 405 ASP A N 1
ATOM 3185 C CA . ASP A 1 405 ? -21.900 20.416 25.465 1.00 88.62 405 ASP A CA 1
ATOM 3186 C C . ASP A 1 405 ? -21.413 20.900 24.085 1.00 88.62 405 ASP A C 1
ATOM 3188 O O . ASP A 1 405 ? -21.890 21.926 23.603 1.00 88.62 405 ASP A O 1
ATOM 3192 N N . LEU A 1 406 ? -20.499 20.172 23.430 1.00 85.56 406 LEU A N 1
ATOM 3193 C CA . LEU A 1 406 ? -20.038 20.464 22.065 1.00 85.56 406 LEU A CA 1
ATOM 3194 C C . LEU A 1 406 ? -21.135 20.237 21.022 1.00 85.56 406 LEU A C 1
ATOM 3196 O O . LEU A 1 406 ? -21.333 21.102 20.177 1.00 85.56 406 LEU A O 1
ATOM 3200 N N . ASN A 1 407 ? -21.872 19.130 21.102 1.00 79.38 407 ASN A N 1
ATOM 3201 C CA . ASN A 1 407 ? -22.960 18.809 20.175 1.00 79.38 407 ASN A CA 1
ATOM 3202 C C . ASN A 1 407 ? -24.141 19.785 20.287 1.00 79.38 407 ASN A C 1
ATOM 3204 O O . ASN A 1 407 ? -24.878 19.976 19.325 1.00 79.38 407 ASN A O 1
ATOM 3208 N N . ARG A 1 408 ? -24.310 20.439 21.444 1.00 85.31 408 ARG A N 1
ATOM 3209 C CA . ARG A 1 408 ? -25.276 21.533 21.626 1.00 85.31 408 ARG A CA 1
ATOM 3210 C C . ARG A 1 408 ? -24.827 22.860 21.005 1.00 85.31 408 ARG A C 1
ATOM 3212 O O . ARG A 1 408 ? -25.641 23.780 20.931 1.00 85.31 408 ARG A O 1
ATOM 3219 N N . LYS A 1 409 ? -23.563 23.001 20.584 1.00 83.62 409 LYS A N 1
ATOM 3220 C CA . LYS A 1 409 ? -23.104 24.203 19.876 1.00 83.62 409 LYS A CA 1
ATOM 3221 C C . LYS A 1 409 ? -23.587 24.169 18.434 1.00 83.62 409 LYS A C 1
ATOM 3223 O O . LYS A 1 409 ? -23.497 23.148 17.760 1.00 83.62 409 LYS A O 1
ATOM 3228 N N . ASP A 1 410 ? -24.048 25.317 17.957 1.00 76.19 410 ASP A N 1
ATOM 3229 C CA . ASP A 1 410 ? -24.388 25.495 16.554 1.00 76.19 410 ASP A CA 1
ATOM 3230 C C . ASP A 1 410 ? -23.108 25.473 15.704 1.00 76.19 410 ASP A C 1
ATOM 3232 O O . ASP A 1 410 ? -22.336 26.432 15.682 1.00 76.19 410 ASP A O 1
ATOM 3236 N N . MET A 1 411 ? -22.874 24.334 15.055 1.00 72.50 411 MET A N 1
ATOM 3237 C CA . MET A 1 411 ? -21.798 24.120 14.085 1.00 72.50 411 MET A CA 1
ATOM 3238 C C . MET A 1 411 ? -22.297 24.298 12.645 1.00 72.50 411 MET A C 1
ATOM 3240 O O . MET A 1 411 ? -21.601 23.906 11.705 1.00 72.50 411 MET A O 1
ATOM 3244 N N . SER A 1 412 ? -23.512 24.830 12.450 1.00 73.56 412 SER A N 1
ATOM 3245 C CA . SER A 1 412 ? -24.018 25.106 11.112 1.00 73.56 412 SER A CA 1
ATOM 3246 C C . SER A 1 412 ? -23.104 26.090 10.394 1.00 73.56 412 SER A C 1
ATOM 3248 O O . SER A 1 412 ? -22.437 26.936 10.998 1.00 73.56 412 SER A O 1
ATOM 3250 N N . VAL A 1 413 ? -23.053 25.950 9.069 1.00 66.50 413 VAL A N 1
ATOM 3251 C CA . VAL A 1 413 ? -22.325 26.880 8.213 1.00 66.50 413 VAL A CA 1
ATOM 3252 C C . VAL A 1 413 ? -22.831 28.286 8.538 1.00 66.50 413 VAL A C 1
ATOM 3254 O O . VAL A 1 413 ? -24.029 28.535 8.363 1.00 66.50 413 VAL A O 1
ATOM 3257 N N . PRO A 1 414 ? -21.964 29.207 9.008 1.00 77.50 414 PRO A N 1
ATOM 3258 C CA . PRO A 1 414 ? -22.403 30.540 9.374 1.00 77.50 414 PRO A CA 1
ATOM 3259 C C . PRO A 1 414 ? -23.203 31.152 8.234 1.00 77.50 414 PRO A C 1
ATOM 3261 O O . PRO A 1 414 ? -22.811 31.034 7.069 1.00 77.50 414 PRO A O 1
ATOM 3264 N N . LYS A 1 415 ? -24.299 31.842 8.567 1.00 78.06 415 LYS A N 1
ATOM 3265 C CA . LYS A 1 415 ? -25.224 32.430 7.586 1.00 78.06 415 LYS A CA 1
ATOM 3266 C C . LYS A 1 415 ? -24.507 33.183 6.457 1.00 78.06 415 LYS A C 1
ATOM 3268 O O . LYS A 1 415 ? -24.921 33.117 5.308 1.00 78.06 415 LYS A O 1
ATOM 3273 N N . TYR A 1 416 ? -23.383 33.831 6.772 1.00 78.44 416 TYR A N 1
ATOM 3274 C CA . TYR A 1 416 ? -22.519 34.497 5.802 1.00 78.44 416 TYR A CA 1
ATOM 3275 C C . TYR A 1 416 ? -22.097 33.613 4.612 1.00 78.44 416 TYR A C 1
ATOM 3277 O O . TYR A 1 416 ? -22.153 34.082 3.475 1.00 78.44 416 TYR A O 1
ATOM 3285 N N . PHE A 1 417 ? -21.686 32.370 4.873 1.00 72.69 417 PHE A N 1
ATOM 3286 C CA . PHE A 1 417 ? -21.269 31.400 3.857 1.00 72.69 417 PHE A CA 1
ATOM 3287 C C . PHE A 1 417 ? -22.467 30.658 3.259 1.00 72.69 417 PHE A C 1
ATOM 3289 O O . PHE A 1 417 ? -22.484 30.408 2.058 1.00 72.69 417 PHE A O 1
ATOM 3296 N N . ALA A 1 418 ? -23.493 30.362 4.065 1.00 75.25 418 ALA A N 1
ATOM 3297 C CA . ALA A 1 418 ? -24.717 29.721 3.580 1.00 75.25 418 ALA A CA 1
ATOM 3298 C C . ALA A 1 418 ? -25.452 30.588 2.537 1.00 75.25 418 ALA A C 1
ATOM 3300 O O . ALA A 1 418 ? -25.947 30.068 1.542 1.00 75.25 418 ALA A O 1
ATOM 3301 N N . ASP A 1 419 ? -25.459 31.911 2.724 1.00 81.56 419 ASP A N 1
ATOM 3302 C CA . ASP A 1 419 ? -26.051 32.875 1.786 1.00 81.56 419 ASP A CA 1
ATOM 3303 C C . ASP A 1 419 ? -25.134 33.179 0.576 1.00 81.56 419 ASP A C 1
ATOM 3305 O O . ASP A 1 419 ? -25.511 33.951 -0.307 1.00 81.56 419 ASP A O 1
ATOM 3309 N N . ARG A 1 420 ? -23.909 32.630 0.538 1.00 76.31 420 ARG A N 1
ATOM 3310 C CA . ARG A 1 420 ? -22.898 32.889 -0.507 1.00 76.31 420 ARG A CA 1
ATOM 3311 C C . ARG A 1 420 ? -22.207 31.594 -0.966 1.00 76.31 420 ARG A C 1
ATOM 3313 O O . ARG A 1 420 ? -20.984 31.487 -0.848 1.00 76.31 420 ARG A O 1
ATOM 3320 N N . PRO A 1 421 ? -22.954 30.612 -1.505 1.00 71.69 421 PRO A N 1
ATOM 3321 C CA . PRO A 1 421 ? -22.408 29.306 -1.880 1.00 71.69 421 PRO A CA 1
ATOM 3322 C C . PRO A 1 421 ? -21.284 29.385 -2.926 1.00 71.69 421 PRO A C 1
ATOM 3324 O O . PRO A 1 421 ? -20.412 28.522 -2.946 1.00 71.69 421 PRO A O 1
ATOM 3327 N N . GLN A 1 422 ? -21.243 30.448 -3.736 1.00 74.12 422 GLN A N 1
ATOM 3328 C CA . GLN A 1 422 ? -20.169 30.727 -4.695 1.00 74.12 422 GLN A CA 1
ATOM 3329 C C . GLN A 1 422 ? -18.792 30.945 -4.051 1.00 74.12 422 GLN A C 1
ATOM 3331 O O . GLN A 1 422 ? -17.783 30.839 -4.730 1.00 74.12 422 GLN A O 1
ATOM 3336 N N . LEU A 1 423 ? -18.717 31.252 -2.750 1.00 64.75 423 LEU A N 1
ATOM 3337 C CA . LEU A 1 423 ? -17.431 31.344 -2.046 1.00 64.75 423 LEU A CA 1
ATOM 3338 C C . LEU A 1 423 ? -16.814 29.963 -1.763 1.00 64.75 423 LEU A C 1
ATOM 3340 O O . LEU A 1 423 ? -15.658 29.898 -1.362 1.00 64.75 423 LEU A O 1
ATOM 3344 N N . ASN A 1 424 ? -17.564 28.875 -1.979 1.00 59.50 424 ASN A N 1
ATOM 3345 C CA . ASN A 1 424 ? -17.121 27.499 -1.743 1.00 59.50 424 ASN A CA 1
ATOM 3346 C C . ASN A 1 424 ? -16.859 26.710 -3.042 1.00 59.50 424 ASN A C 1
ATOM 3348 O O . ASN A 1 424 ? -16.525 25.530 -2.962 1.00 59.50 424 ASN A O 1
ATOM 3352 N N . THR A 1 425 ? -17.034 27.305 -4.229 1.00 55.84 425 THR A N 1
ATOM 3353 C CA . THR A 1 425 ? -17.020 26.558 -5.503 1.00 55.84 425 THR A CA 1
ATOM 3354 C C . THR A 1 425 ? -15.631 26.157 -5.986 1.00 55.84 425 THR A C 1
ATOM 3356 O O . THR A 1 425 ? -15.522 25.178 -6.719 1.00 55.84 425 THR A O 1
ATOM 3359 N N . ASP A 1 426 ? -14.578 26.864 -5.567 1.00 48.22 426 ASP A N 1
ATOM 3360 C CA . ASP A 1 426 ? -13.298 26.799 -6.286 1.00 48.22 426 ASP A CA 1
ATOM 3361 C C . ASP A 1 426 ? -12.162 26.108 -5.514 1.00 48.22 426 ASP A C 1
ATOM 3363 O O . ASP A 1 426 ? -11.127 25.817 -6.108 1.00 48.22 426 ASP A O 1
ATOM 3367 N N . GLU A 1 427 ? -12.333 25.788 -4.224 1.00 42.47 427 GLU A N 1
ATOM 3368 C CA . GLU A 1 427 ? -11.239 25.197 -3.433 1.00 42.47 427 GLU A CA 1
ATOM 3369 C C . GLU A 1 427 ? -11.494 23.782 -2.889 1.00 42.47 427 GLU A C 1
ATOM 3371 O O . GLU A 1 427 ? -10.528 23.032 -2.758 1.00 42.47 427 GLU A O 1
ATOM 3376 N N . TRP A 1 428 ? -12.736 23.341 -2.623 1.00 41.81 428 TRP A N 1
ATOM 3377 C CA . TRP A 1 428 ? -12.964 22.021 -2.004 1.00 41.81 428 TRP A CA 1
ATOM 3378 C C . TRP A 1 428 ? -14.303 21.387 -2.416 1.00 41.81 428 TRP A C 1
ATOM 3380 O O . TRP A 1 428 ? -15.356 21.729 -1.885 1.00 41.81 428 TRP A O 1
ATOM 3390 N N . ASN A 1 429 ? -14.252 20.401 -3.320 1.00 36.56 429 ASN A N 1
ATOM 3391 C CA . ASN A 1 429 ? -15.382 19.563 -3.757 1.00 36.56 429 ASN A CA 1
ATOM 3392 C C . ASN A 1 429 ? -15.922 18.651 -2.631 1.00 36.56 429 ASN A C 1
ATOM 3394 O O . ASN A 1 429 ? -15.850 17.425 -2.731 1.00 36.56 429 ASN A O 1
ATOM 3398 N N . THR A 1 430 ? -16.475 19.217 -1.556 1.00 35.31 430 THR A N 1
ATOM 3399 C CA . THR A 1 430 ? -17.323 18.451 -0.631 1.00 35.31 430 THR A CA 1
ATOM 3400 C C . THR A 1 430 ? -18.768 18.572 -1.113 1.00 35.31 430 THR A C 1
ATOM 3402 O O . THR A 1 430 ? -19.326 19.668 -1.039 1.00 35.31 430 THR A O 1
ATOM 3405 N N . PRO A 1 431 ? -19.392 17.505 -1.640 1.00 39.75 431 PRO A N 1
ATOM 3406 C CA . PRO A 1 431 ? -20.789 17.569 -2.049 1.00 39.75 431 PRO A CA 1
ATOM 3407 C C . PRO A 1 431 ? -21.673 17.862 -0.830 1.00 39.75 431 PRO A C 1
ATOM 3409 O O . PRO A 1 431 ? -21.645 17.134 0.162 1.00 39.75 431 PRO A O 1
ATOM 3412 N N . VAL A 1 432 ? -22.455 18.938 -0.905 1.00 40.41 432 VAL A N 1
ATOM 3413 C CA . VAL A 1 432 ? -23.538 19.215 0.046 1.00 40.41 432 VAL A CA 1
ATOM 3414 C C . VAL A 1 432 ? -24.722 18.333 -0.365 1.00 40.41 432 VAL A C 1
ATOM 3416 O O . VAL A 1 432 ? -25.153 18.443 -1.513 1.00 40.41 432 VAL A O 1
ATOM 3419 N N . PRO A 1 433 ? -25.247 17.450 0.505 1.00 35.56 433 PRO A N 1
ATOM 3420 C CA . PRO A 1 433 ? -26.433 16.665 0.180 1.00 35.56 433 PRO A CA 1
ATOM 3421 C C . PRO A 1 433 ? -27.612 17.590 -0.134 1.00 35.56 433 PRO A C 1
ATOM 3423 O O . PRO A 1 433 ? -27.851 18.560 0.591 1.00 35.56 433 PRO A O 1
ATOM 3426 N N . GLU A 1 434 ? -28.348 17.291 -1.204 1.00 41.66 434 GLU A N 1
ATOM 3427 C CA . GLU A 1 434 ? -29.628 17.949 -1.465 1.00 41.66 434 GLU A CA 1
ATOM 3428 C C . GLU A 1 434 ? -30.610 17.618 -0.328 1.00 41.66 434 GLU A C 1
ATOM 3430 O O . GLU A 1 434 ? -30.616 16.498 0.188 1.00 41.66 434 GLU A O 1
ATOM 3435 N N . LYS A 1 435 ? -31.361 18.636 0.110 1.00 38.53 435 LYS A N 1
ATOM 3436 C CA . LYS A 1 435 ? -32.287 18.573 1.250 1.00 38.53 435 LYS A CA 1
ATOM 3437 C C . LYS A 1 435 ? -33.438 17.600 1.051 1.00 38.53 435 LYS A C 1
ATOM 3439 O O . LYS A 1 435 ? -33.991 17.583 -0.070 1.00 38.53 435 LYS A O 1
#

pLDDT: mean 73.46, std 17.76, range [31.22, 97.69]

Secondary structure (DSSP, 8-state):
------EEEE-S--EE-HHHHHHHHHHHHTT-EEEEETTTT-EETTT--B-SHIIIIISEEEEEEEE-S--TTT--HHHHHHHTTT-STT-TT--TT--SS-TT-HHHHHHHSTTTT--B-B-TTSSBPB-TTSPBPBPTT----B-TTS-B---HHHHHHHHHHHHTS-SEETTEEEEE--TTS--EEEEEEPPPS--SS---S-EEEEEE--S-EEEEEESSSEEEEEETTEEEEEE-SSEEEESB-GGG-HHHH-SSS-TTSTT-----SPPP--GGGGGGHHHHHHHHHHHHHTT---SEEEEBTTB--SSEEEEEEE-TTS-EEEEEEE-SSS-EEEEEEE-HHHHHTSTTPEEEETTTTEEEESS--SEEEEEE-TT-EEEEEEE-HHHHHHHHHHHHHHHTS--SPPHHHHT-GGGGTTT---PPPP-

Sequence (435 aa):
CLLRFLVGIAIGSEWSTPAIRRRISDFLAAGGVVFANADSLSLDISTGRRIDFPEKVFGVKFEHKYKNCFLPSTQSVAEAEWALPFDQYNSIYKLQGHLVHVPDDPRAWSRLYQRTPEKYLTGDDGKPLQDVSSRPVRHPDWKLIRDKNGKLVRDEEAWKQHDQELARMPREVLSIAQSPLDMRTPPRIRYALPAGSRSATPSEGPITTTADCWSEITVGRPTSGKPVAWWGDKVCGVETKNTVWLGTREGMSIHALAPRMSMHQTTEPCNPYPTEVAATYEDRRPYVEALGYAARKAGVTRPVTLLRGGKLPLNLEVLARRHENGAMMAVVINHDSTEATYQVVLDKGLLASLPQAEAWDMLREKTLEARTDGRFDLAIPAWGASVFMVAPPNFLQPIKKLQADLNRKDMSVPKYFADRPQLNTDEWNTPVPEK

Foldseek 3Di:
DPDLAQEAEFFPQLEDEPVVLVVVVVNVVVVHFYEYEANHPQAYPVPRAGDCSCCVPQQWDFAEKAAAPDDLQAADPVQLVVCVVQCDPQHLNNEVNSPCADNPDPVSCVSNQCLLPFAFDADPVRHFDADPVRHGHTDPPDDFDADPVRHGDDPPVSNVVVVVVLVVPPCADNRYGYDYDPLVQFFKKWFFAADQPDDLDDPPHGPTDIARASGMFTFTDRNDADAGMDRVPTGQWGDDLRYIYGSGNLCVCVCLQPVDDDPPDDDDDGDQADFDQDPSCVSSRVSSVSSSSSCSSSVNDDQKAWADPSGGDPQKDWAKDADPLLKIKIKIFGAAQAKDKTKMAGDPVSVVSAAQKWKAWLVVLGTQGSGDPRITIDIAGGRGMIMIIIHHPVVCVVVSVVSVVVVPDPPPDPPVCVVPVVVVPPDDPDDDDDD